Protein AF-A0A3D1AS39-F1 (afdb_monomer)

Solvent-accessible surface area (backbone atoms only — not comparable to full-atom values): 22081 Å² total; per-residue (Å²): 97,78,71,101,67,76,71,91,49,90,75,43,75,31,48,45,77,92,81,44,84,53,77,93,52,51,25,67,66,22,44,35,58,56,67,71,54,80,76,74,75,40,75,45,88,86,71,76,61,60,51,40,64,79,71,89,76,66,67,49,67,59,74,47,80,47,79,49,75,50,79,43,71,82,48,101,41,33,39,36,36,42,36,42,39,40,36,35,42,39,30,31,26,40,70,29,66,67,37,47,54,17,22,78,77,59,57,37,34,24,31,24,40,38,45,30,41,35,41,38,38,40,41,37,41,46,83,45,103,43,33,38,36,42,39,36,40,36,41,40,39,36,42,37,35,45,48,68,73,35,67,68,44,43,53,71,49,26,56,74,49,44,38,99,88,65,51,76,50,89,72,92,72,94,60,74,36,39,82,78,38,45,44,47,25,46,36,52,47,64,59,91,97,57,75,57,90,33,65,52,51,80,73,61,81,71,70,45,41,37,59,34,49,29,55,73,34,42,33,34,46,34,43,37,42,38,38,39,36,38,40,37,56,56,91,55,33,40,36,38,38,37,41,38,40,38,40,41,40,35,39,34,44,37,84,44,96,31,25,34,47,18,28,43,21,14,22,45,28,65,76,42,69,54,41,50,46,33,25,68,56,14,30,31,48,55,40,63,68,44,74,42,60,29,66,58,83,54,55,34,39,42,33,39,44,35,43,34,39,38,44,33,38,42,33,47,82,48,103,87,43,71,48,79,52,68,53,77,51,77,46,78,46,72,79,43,37,66,86,32,61,54,80,53,92,53,76,86,69,44,35,79,91,44,45,36,52,58,16,40,79,44,53,82,54,96,66,68,80,95,52,78,66,52,80,90,36,45,23,10,26,32,85,87,78,67,49,77,44,65,43,89,45,41,76,32,57,43,88,93,45,60,55,24,48,71,65,52,91

Radius of gyration: 31.21 Å; Cα contacts (8 Å, |Δi|>4): 931; chains: 1; bounding box: 67×64×92 Å

Sequence (409 aa):
PNTGAACTSAGGPGCFPGNKIPASRISPIGLAMLNRFPLPNFTDPTGARAYNSQFQFTNTQPREDKILRVDYNATSRDTLFVRLIQDGYENAGYGAILGALGDGWGQFPHSYHDPSAGAAMTYVHTFRANLINELTTGINRNHQGNSPTDKTLFAASQLPLKDASGNVLKLPNLFGANYLSLLPQINFGLPSGFSAQSSPTGIPSLPNFGFDSRWPFDGTDESQNLTDNITWIKGAHTLKAGIYVEKEARNVSVYSAYNTAGTYYFGSDLGNPVDTGNPFSNALTGNLYGYGEDNKKQINHARYTQVEWFLQDTWKLNRRLTIDAGLRFQFIGTLRSDGATLGSFDTASYNGAASGQLLYPTCTVPVGGKVSCPTADKASINPITGKIYPYAQQGTFEPGVLPGGRPAV

Secondary structure (DSSP, 8-state):
--S----SSTT-TT--GGG---GGG--HHHHHHHTTSPPP----TTSS---S------EE--EEEEEEEEEEE-SSSEEEEEEEEEEEEEEEETT-TTSBTTGGGTS--EEEEEEEEEEEEEEEEEEETTEEEEEEEEEEEEEEEEEES-HHHHHTTBSPEE-TT-PEEPPP-SSS--TT-BPPEEESSPPTT---SS--PPPSS--EESB-TTPSPEEEEEEEEEEEEEEEEETTEEEEEEEEEEEEEEEEE---SS-TT-EEE----TTSTT--SSHHHHHHHT--SEEE--SS--EEEEEEEEEEEEEEEEEEEETTEEEEEEEEEEEEPPPEEGGG-S----TTT--GGGPPPBPEEEESS---TTPPPPGGGEEEE-TTT--EEEGGGTTSBPTT---SS----

Structure (mmCIF, N/CA/C/O backbone):
data_AF-A0A3D1AS39-F1
#
_entry.id   AF-A0A3D1AS39-F1
#
loop_
_atom_site.group_PDB
_atom_site.id
_atom_site.type_symbol
_atom_site.label_atom_id
_atom_site.label_alt_id
_atom_site.label_comp_id
_atom_site.label_asym_id
_atom_site.label_entity_id
_atom_site.label_seq_id
_atom_site.pdbx_PDB_ins_code
_atom_site.Cartn_x
_atom_site.Cartn_y
_atom_site.Cartn_z
_atom_site.occupancy
_atom_site.B_iso_or_equiv
_atom_site.auth_seq_id
_atom_site.auth_comp_id
_atom_site.auth_asym_id
_atom_site.auth_atom_id
_atom_site.pdbx_PDB_model_num
ATOM 1 N N . PRO A 1 1 ? 29.630 -5.917 -14.661 1.00 42.31 1 PRO A N 1
ATOM 2 C CA . PRO A 1 1 ? 31.073 -6.245 -14.802 1.00 42.31 1 PRO A CA 1
ATOM 3 C C . PRO A 1 1 ? 31.771 -6.365 -13.434 1.00 42.31 1 PRO A C 1
ATOM 5 O O . PRO A 1 1 ? 31.676 -5.418 -12.674 1.00 42.31 1 PRO A O 1
ATOM 8 N N . ASN A 1 2 ? 32.441 -7.487 -13.132 1.00 28.84 2 ASN A N 1
ATOM 9 C CA . ASN A 1 2 ? 33.765 -7.541 -12.472 1.00 28.84 2 ASN A CA 1
ATOM 10 C C . ASN A 1 2 ? 34.367 -8.950 -12.612 1.00 28.84 2 ASN A C 1
ATOM 12 O O . ASN A 1 2 ? 34.356 -9.724 -11.668 1.00 28.84 2 ASN A O 1
ATOM 16 N N . THR A 1 3 ? 34.919 -9.247 -13.789 1.00 31.95 3 THR A N 1
ATOM 17 C CA . THR A 1 3 ? 36.193 -9.972 -13.972 1.00 31.95 3 THR A CA 1
ATOM 18 C C . THR A 1 3 ? 36.608 -9.774 -15.431 1.00 31.95 3 THR A C 1
ATOM 20 O O . THR A 1 3 ? 35.823 -10.042 -16.337 1.00 31.95 3 THR A O 1
ATOM 23 N N . GLY A 1 4 ? 37.806 -9.237 -15.667 1.00 36.22 4 GLY A N 1
ATOM 24 C CA . GLY A 1 4 ? 38.298 -8.802 -16.978 1.00 36.22 4 GLY A CA 1
ATOM 25 C C . GLY A 1 4 ? 38.721 -9.925 -17.929 1.00 36.22 4 GLY A C 1
ATOM 26 O O . GLY A 1 4 ? 39.883 -9.977 -18.314 1.00 36.22 4 GLY A O 1
ATOM 27 N N . ALA A 1 5 ? 37.790 -10.773 -18.362 1.00 39.66 5 ALA A N 1
ATOM 28 C CA . ALA A 1 5 ? 37.982 -11.627 -19.533 1.00 39.66 5 ALA A CA 1
ATOM 29 C C . ALA A 1 5 ? 37.029 -11.189 -20.652 1.00 39.66 5 ALA A C 1
ATOM 31 O O . ALA A 1 5 ? 35.834 -10.993 -20.427 1.00 39.66 5 ALA A O 1
ATOM 32 N N . ALA A 1 6 ? 37.588 -10.986 -21.847 1.00 41.53 6 ALA A N 1
ATOM 33 C CA . ALA A 1 6 ? 36.850 -10.629 -23.048 1.00 41.53 6 ALA A CA 1
ATOM 34 C C . ALA A 1 6 ? 35.778 -11.678 -23.350 1.00 41.53 6 ALA A C 1
ATOM 36 O O . ALA A 1 6 ? 35.989 -12.870 -23.127 1.00 41.53 6 ALA A O 1
ATOM 37 N N . CYS A 1 7 ? 34.656 -11.228 -23.907 1.00 50.66 7 CYS A N 1
ATOM 38 C CA . CYS A 1 7 ? 33.693 -12.128 -24.511 1.00 50.66 7 CYS A CA 1
ATOM 39 C C . CYS A 1 7 ? 34.410 -13.108 -25.448 1.00 50.66 7 CYS A C 1
ATOM 41 O O . CYS A 1 7 ? 35.016 -12.694 -26.436 1.00 50.66 7 CYS A O 1
ATOM 43 N N . THR A 1 8 ? 34.388 -14.396 -25.112 1.00 46.12 8 THR A N 1
ATOM 44 C CA . THR A 1 8 ? 35.213 -15.415 -25.778 1.00 46.12 8 THR A CA 1
ATOM 45 C C . THR A 1 8 ? 34.698 -15.792 -27.166 1.00 46.12 8 THR A C 1
ATOM 47 O O . THR A 1 8 ? 35.404 -16.449 -27.924 1.00 46.12 8 THR A O 1
ATOM 50 N N . SER A 1 9 ? 33.516 -15.309 -27.546 1.00 48.69 9 SER A N 1
ATOM 51 C CA . SER A 1 9 ? 33.035 -15.298 -28.923 1.00 48.69 9 SER A CA 1
ATOM 52 C C . SER A 1 9 ? 32.656 -13.871 -29.306 1.00 48.69 9 SER A C 1
ATOM 54 O O . SER A 1 9 ? 31.595 -13.372 -28.918 1.00 48.69 9 SER A O 1
ATOM 56 N N . ALA A 1 10 ? 33.498 -13.202 -30.091 1.00 40.06 10 ALA A N 1
ATOM 57 C CA . ALA A 1 10 ? 33.043 -12.047 -30.854 1.00 40.06 10 ALA A CA 1
ATOM 58 C C . ALA A 1 10 ? 31.834 -12.501 -31.699 1.00 40.06 10 ALA A C 1
ATOM 60 O O . ALA A 1 10 ? 31.994 -13.322 -32.597 1.00 40.06 10 ALA A O 1
ATOM 61 N N . GLY A 1 11 ? 30.624 -12.045 -31.354 1.00 42.38 11 GLY A N 1
ATOM 62 C CA . GLY A 1 11 ? 29.381 -12.458 -32.023 1.00 42.38 11 GLY A CA 1
ATOM 63 C C . GLY A 1 11 ? 28.322 -13.137 -31.145 1.00 42.38 11 GLY A C 1
ATOM 64 O O . GLY A 1 11 ? 27.250 -13.448 -31.654 1.00 42.38 11 GLY A O 1
ATOM 65 N N . GLY A 1 12 ? 28.568 -13.332 -29.843 1.00 47.44 12 GLY A N 1
ATOM 66 C CA . GLY A 1 12 ? 27.506 -13.703 -28.896 1.00 47.44 12 GLY A CA 1
ATOM 67 C C . GLY A 1 12 ? 26.481 -12.560 -28.724 1.00 47.44 12 GLY A C 1
ATOM 68 O O . GLY A 1 12 ? 26.884 -11.394 -28.760 1.00 47.44 12 GLY A O 1
ATOM 69 N N . PRO A 1 13 ? 25.175 -12.828 -28.535 1.00 52.78 13 PRO A N 1
ATOM 70 C CA . PRO A 1 13 ? 24.140 -11.792 -28.632 1.00 52.78 13 PRO A CA 1
ATOM 71 C C . PRO A 1 13 ? 24.251 -10.619 -27.628 1.00 52.78 13 PRO A C 1
ATOM 73 O O . PRO A 1 13 ? 23.747 -9.531 -27.935 1.00 52.78 13 PRO A O 1
ATOM 76 N N . GLY A 1 14 ? 24.939 -10.812 -26.491 1.00 58.75 14 GLY A N 1
ATOM 77 C CA . GLY A 1 14 ? 25.198 -9.804 -25.448 1.00 58.75 14 GLY A CA 1
ATOM 78 C C . GLY A 1 14 ? 26.598 -9.162 -25.445 1.00 58.75 14 GLY A C 1
ATOM 79 O O . GLY A 1 14 ? 26.890 -8.322 -24.593 1.00 58.75 14 GLY A O 1
ATOM 80 N N . CYS A 1 15 ? 27.473 -9.518 -26.391 1.00 66.81 15 CYS A N 1
ATOM 81 C CA . CYS A 1 15 ? 28.857 -9.046 -26.431 1.00 66.81 15 CYS A CA 1
ATOM 82 C C . CYS A 1 15 ? 29.139 -8.120 -27.610 1.00 66.81 15 CYS A C 1
ATOM 84 O O . CYS A 1 15 ? 28.909 -8.484 -28.764 1.00 66.81 15 CYS A O 1
ATOM 86 N N . PHE A 1 16 ? 29.737 -6.959 -27.339 1.00 73.19 16 PHE A N 1
ATOM 87 C CA . PHE A 1 16 ? 29.991 -5.953 -28.370 1.00 73.19 16 PHE A CA 1
ATOM 88 C C . PHE A 1 16 ? 31.484 -5.655 -28.568 1.00 73.19 16 PHE A C 1
ATOM 90 O O . PHE A 1 16 ? 32.225 -5.580 -27.582 1.00 73.19 16 PHE A O 1
ATOM 97 N N . PRO A 1 17 ? 31.939 -5.428 -29.819 1.00 74.19 17 PRO A N 1
ATOM 98 C CA . PRO A 1 17 ? 33.303 -4.988 -30.097 1.00 74.19 17 PRO A CA 1
ATOM 99 C C . PRO A 1 17 ? 33.688 -3.755 -29.270 1.00 74.19 17 PRO A C 1
ATOM 101 O O . PRO A 1 17 ? 32.941 -2.779 -29.189 1.00 74.19 17 PRO A O 1
ATOM 104 N N . GLY A 1 18 ? 34.854 -3.809 -28.622 1.00 77.25 18 GLY A N 1
ATOM 105 C CA . GLY A 1 18 ? 35.348 -2.721 -27.773 1.00 77.25 18 GLY A CA 1
ATOM 106 C C . GLY A 1 18 ? 34.477 -2.409 -26.549 1.00 77.25 18 GLY A C 1
ATOM 107 O O . GLY A 1 18 ? 34.593 -1.310 -26.014 1.00 77.25 18 GLY A O 1
ATOM 108 N N . ASN A 1 19 ? 33.602 -3.333 -26.123 1.00 74.25 19 ASN A N 1
ATOM 109 C CA . ASN A 1 19 ? 32.628 -3.143 -25.039 1.00 74.25 19 ASN A CA 1
ATOM 110 C C . ASN A 1 19 ? 31.715 -1.919 -25.245 1.00 74.25 19 ASN A C 1
ATOM 112 O O . ASN A 1 19 ? 31.324 -1.255 -24.286 1.00 74.25 19 ASN A O 1
ATOM 116 N N . LYS A 1 20 ? 31.380 -1.607 -26.503 1.00 81.81 20 LYS A N 1
ATOM 117 C CA . LYS A 1 20 ? 30.496 -0.495 -26.872 1.00 81.81 20 LYS A CA 1
ATOM 118 C C . LYS A 1 20 ? 29.292 -1.013 -27.638 1.00 81.81 20 LYS A C 1
ATOM 120 O O . LYS A 1 20 ? 29.454 -1.602 -28.700 1.00 81.81 20 LYS A O 1
ATOM 125 N N . ILE A 1 21 ? 28.093 -0.750 -27.123 1.00 84.31 21 ILE A N 1
ATOM 126 C CA . ILE A 1 21 ? 26.836 -1.072 -27.809 1.00 84.31 21 ILE A CA 1
ATOM 127 C C . ILE A 1 21 ? 26.761 -0.231 -29.100 1.00 84.31 21 ILE A C 1
ATOM 129 O O . ILE A 1 21 ? 26.774 0.999 -29.011 1.00 84.31 21 ILE A O 1
ATOM 133 N N . PRO A 1 22 ? 26.702 -0.844 -30.299 1.00 87.06 22 PRO A N 1
ATOM 134 C CA . PRO A 1 22 ? 26.525 -0.106 -31.546 1.00 87.06 22 PRO A CA 1
ATOM 135 C C . PRO A 1 22 ? 25.174 0.613 -31.572 1.00 87.06 22 PRO A C 1
ATOM 137 O O . PRO A 1 22 ? 24.185 0.078 -31.076 1.00 87.06 22 PRO A O 1
ATOM 140 N N . ALA A 1 23 ? 25.097 1.776 -32.224 1.00 88.75 23 ALA A N 1
ATOM 141 C CA . ALA A 1 23 ? 23.857 2.556 -32.308 1.00 88.75 23 ALA A CA 1
ATOM 142 C C . ALA A 1 23 ? 22.673 1.754 -32.887 1.00 88.75 23 ALA A C 1
ATOM 144 O O . ALA A 1 23 ? 21.547 1.892 -32.424 1.00 88.75 23 ALA A O 1
ATOM 145 N N . SER A 1 24 ? 22.934 0.847 -33.835 1.00 86.88 24 SER A N 1
ATOM 146 C CA . SER A 1 24 ? 21.925 -0.041 -34.434 1.00 86.88 24 SER A CA 1
ATOM 147 C C . SER A 1 24 ? 21.361 -1.103 -33.484 1.00 86.88 24 SER A C 1
ATOM 149 O O . SER A 1 24 ? 20.389 -1.773 -33.822 1.00 86.88 24 SER A O 1
ATOM 151 N N . ARG A 1 25 ? 21.974 -1.292 -32.312 1.00 86.44 25 ARG A N 1
ATOM 152 C CA . ARG A 1 25 ? 21.540 -2.234 -31.271 1.00 86.44 25 ARG A CA 1
ATOM 153 C C . ARG A 1 25 ? 20.850 -1.535 -30.101 1.00 86.44 25 ARG A C 1
ATOM 155 O O . ARG A 1 25 ? 20.462 -2.214 -29.156 1.00 86.44 25 ARG A O 1
ATOM 162 N N . ILE A 1 26 ? 20.701 -0.210 -30.157 1.00 90.62 26 ILE A N 1
ATOM 163 C CA . ILE A 1 26 ? 19.974 0.554 -29.146 1.00 90.62 26 ILE A CA 1
ATOM 164 C C . ILE A 1 26 ? 18.476 0.392 -29.397 1.00 90.62 26 ILE A C 1
ATOM 166 O O . ILE A 1 26 ? 17.960 0.771 -30.447 1.00 90.62 26 ILE A O 1
ATOM 170 N N . SER A 1 27 ? 17.777 -0.162 -28.411 1.00 93.94 27 SER A N 1
ATOM 171 C CA . SER A 1 27 ? 16.321 -0.227 -28.399 1.00 93.94 27 SER A CA 1
ATOM 172 C C . SER A 1 27 ? 15.748 1.176 -28.173 1.00 93.94 27 SER A C 1
ATOM 174 O O . SER A 1 27 ? 16.072 1.796 -27.156 1.00 93.94 27 SER A O 1
ATOM 176 N N . PRO A 1 28 ? 14.857 1.680 -29.049 1.00 94.81 28 PRO A N 1
ATOM 177 C CA . PRO A 1 28 ? 14.191 2.963 -28.828 1.00 94.81 28 PRO A CA 1
ATOM 178 C C . PRO A 1 28 ? 13.395 2.997 -27.516 1.00 94.81 28 PRO A C 1
ATOM 180 O O . PRO A 1 28 ? 13.430 3.994 -26.798 1.00 94.81 28 PRO A O 1
ATOM 183 N N . ILE A 1 29 ? 12.729 1.887 -27.167 1.00 95.62 29 ILE A N 1
ATOM 184 C CA . ILE A 1 29 ? 11.982 1.738 -25.906 1.00 95.62 29 ILE A CA 1
ATOM 185 C C . ILE A 1 29 ? 12.939 1.754 -24.716 1.00 95.62 29 ILE A C 1
ATOM 187 O O . ILE A 1 29 ? 12.716 2.488 -23.757 1.00 95.62 29 ILE A O 1
ATOM 191 N N . GLY A 1 30 ? 14.021 0.980 -24.805 1.00 95.50 30 GLY A N 1
ATOM 192 C CA . GLY A 1 30 ? 15.047 0.905 -23.772 1.00 95.50 30 GLY A CA 1
ATOM 193 C C . GLY A 1 30 ? 15.685 2.256 -23.461 1.00 95.50 30 GLY A C 1
ATOM 194 O O . GLY A 1 30 ? 15.791 2.657 -22.303 1.00 95.50 30 GLY A O 1
ATOM 195 N N . LEU A 1 31 ? 16.044 3.000 -24.509 1.00 96.25 31 LEU A N 1
ATOM 196 C CA . LEU A 1 31 ? 16.581 4.351 -24.387 1.00 96.25 31 LEU A CA 1
ATOM 197 C C . LEU A 1 31 ? 15.559 5.322 -23.776 1.00 96.25 31 LEU A C 1
ATOM 199 O O . LEU A 1 31 ? 15.907 6.090 -22.883 1.00 96.25 31 LEU A O 1
ATOM 203 N N . ALA A 1 32 ? 14.298 5.280 -24.213 1.00 97.38 32 ALA A N 1
ATOM 204 C CA . ALA A 1 32 ? 13.244 6.127 -23.656 1.00 97.38 32 ALA A CA 1
ATOM 205 C C . ALA A 1 32 ? 12.963 5.829 -22.171 1.00 97.38 32 ALA A C 1
ATOM 207 O O . ALA A 1 32 ? 12.730 6.756 -21.395 1.00 97.38 32 ALA A O 1
ATOM 208 N N . MET A 1 33 ? 13.037 4.559 -21.759 1.00 97.19 33 MET A N 1
ATOM 209 C CA . MET A 1 33 ? 12.956 4.149 -20.354 1.00 97.19 33 MET A CA 1
ATOM 210 C C . MET A 1 33 ? 14.145 4.675 -19.540 1.00 97.19 33 MET A C 1
ATOM 212 O O . MET A 1 33 ? 13.950 5.241 -18.468 1.00 97.19 33 MET A O 1
ATOM 216 N N . LEU A 1 34 ? 15.374 4.555 -20.052 1.00 95.62 34 LEU A N 1
ATOM 217 C CA . LEU A 1 34 ? 16.570 5.077 -19.377 1.00 95.62 34 LEU A CA 1
ATOM 218 C C . LEU A 1 34 ? 16.548 6.605 -19.233 1.00 95.62 34 LEU A C 1
ATOM 220 O O . LEU A 1 34 ? 16.963 7.124 -18.201 1.00 95.62 34 LEU A O 1
ATOM 224 N N . ASN A 1 35 ? 15.976 7.319 -20.204 1.00 95.31 35 ASN A N 1
ATOM 225 C CA . ASN A 1 35 ? 15.773 8.770 -20.136 1.00 95.31 35 ASN A CA 1
ATOM 226 C C . ASN A 1 35 ? 14.757 9.203 -19.063 1.00 95.31 35 ASN A C 1
ATOM 228 O O . ASN A 1 35 ? 14.527 10.402 -18.895 1.00 95.31 35 ASN A O 1
ATOM 232 N N . ARG A 1 36 ? 14.132 8.264 -18.334 1.00 95.25 36 ARG A N 1
ATOM 233 C CA . ARG A 1 36 ? 13.316 8.603 -17.165 1.00 95.25 36 ARG A CA 1
ATOM 234 C C . ARG A 1 36 ? 14.112 8.904 -15.909 1.00 95.25 36 ARG A C 1
ATOM 236 O O . ARG A 1 36 ? 13.561 9.559 -15.027 1.00 95.25 36 ARG A O 1
ATOM 243 N N . PHE A 1 37 ? 15.364 8.473 -15.850 1.00 94.50 37 PHE A N 1
ATOM 244 C CA . PHE A 1 37 ? 16.250 8.723 -14.723 1.00 94.50 37 PHE A CA 1
ATOM 245 C C . PHE A 1 37 ? 17.025 10.030 -14.927 1.00 94.50 37 PHE A C 1
ATOM 247 O O . PHE A 1 37 ? 17.313 10.407 -16.067 1.00 94.50 37 PHE A O 1
ATOM 254 N N . PRO A 1 38 ? 17.369 10.742 -13.844 1.00 92.62 38 PRO A N 1
ATOM 255 C CA . PRO A 1 38 ? 18.135 11.970 -13.951 1.00 92.62 38 PRO A CA 1
ATOM 256 C C . PRO A 1 38 ? 19.571 11.694 -14.389 1.00 92.62 38 PRO A C 1
ATOM 258 O O . PRO A 1 38 ? 20.124 10.609 -14.190 1.00 92.62 38 PRO A O 1
ATOM 261 N N . LEU A 1 39 ? 20.196 12.724 -14.953 1.00 92.38 39 LEU A N 1
ATOM 262 C CA . LEU A 1 39 ? 21.627 12.697 -15.214 1.00 92.38 39 LEU A CA 1
ATOM 263 C C . LEU A 1 39 ? 22.416 12.726 -13.892 1.00 92.38 39 LEU A C 1
ATOM 265 O O . LEU A 1 39 ? 21.937 13.293 -12.905 1.00 92.38 39 LEU A O 1
ATOM 269 N N . PRO A 1 40 ? 23.636 12.160 -13.871 1.00 91.44 40 PRO A N 1
ATOM 270 C CA . PRO A 1 40 ? 24.515 12.238 -12.712 1.00 91.44 40 PRO A CA 1
ATOM 271 C C . PRO A 1 40 ? 24.736 13.688 -12.268 1.00 91.44 40 PRO A C 1
ATOM 273 O O . PRO A 1 40 ? 25.059 14.543 -13.093 1.00 91.44 40 PRO A O 1
ATOM 276 N N . ASN A 1 41 ? 24.606 13.956 -10.970 1.00 93.31 41 ASN A N 1
ATOM 277 C CA . ASN A 1 41 ? 24.858 15.277 -10.380 1.00 93.31 41 ASN A CA 1
ATOM 278 C C . ASN A 1 41 ? 25.883 15.238 -9.235 1.00 93.31 41 ASN A C 1
ATOM 280 O O . ASN A 1 41 ? 26.182 16.275 -8.647 1.00 93.31 41 ASN A O 1
ATOM 284 N N . PHE A 1 42 ? 26.421 14.059 -8.910 1.00 92.44 42 PHE A N 1
ATOM 285 C CA . PHE A 1 42 ? 27.331 13.878 -7.789 1.00 92.44 42 PHE A CA 1
ATOM 286 C C . PHE A 1 42 ? 28.383 12.809 -8.092 1.00 92.44 42 PHE A C 1
ATOM 288 O O . PHE A 1 42 ? 28.133 11.856 -8.827 1.00 92.44 42 PHE A O 1
ATOM 295 N N . THR A 1 43 ? 29.577 12.957 -7.524 1.00 91.94 43 THR A N 1
ATOM 296 C CA . THR A 1 43 ? 30.641 11.948 -7.611 1.00 91.94 43 THR A CA 1
ATOM 297 C C . THR A 1 43 ? 30.913 11.404 -6.221 1.00 91.94 43 THR A C 1
ATOM 299 O O . THR A 1 43 ? 31.225 12.172 -5.318 1.00 91.94 43 THR A O 1
ATOM 302 N N . ASP A 1 44 ? 30.809 10.085 -6.061 1.00 89.69 44 ASP A N 1
ATOM 303 C CA . ASP A 1 44 ? 31.076 9.396 -4.799 1.00 89.69 44 ASP A CA 1
ATOM 304 C C . ASP A 1 44 ? 32.489 9.727 -4.257 1.00 89.69 44 ASP A C 1
ATOM 306 O O . ASP A 1 44 ? 33.488 9.334 -4.876 1.00 89.69 44 ASP A O 1
ATOM 310 N N . PRO A 1 45 ? 32.602 10.419 -3.103 1.00 90.44 45 PRO A N 1
ATOM 311 C CA . PRO A 1 45 ? 33.873 10.878 -2.551 1.00 90.44 45 PRO A CA 1
ATOM 312 C C . PRO A 1 45 ? 34.750 9.732 -2.037 1.00 90.44 45 PRO A C 1
ATOM 314 O O . PRO A 1 45 ? 35.945 9.931 -1.835 1.00 90.44 45 PRO A O 1
ATOM 317 N N . THR A 1 46 ? 34.196 8.530 -1.840 1.00 88.88 46 THR A N 1
ATOM 318 C CA . THR A 1 46 ? 34.966 7.348 -1.418 1.00 88.88 46 THR A CA 1
ATOM 319 C C . THR A 1 46 ? 35.772 6.730 -2.562 1.00 88.88 46 THR A C 1
ATOM 321 O O . THR A 1 46 ? 36.627 5.877 -2.331 1.00 88.88 46 THR A O 1
ATOM 324 N N . GLY A 1 47 ? 35.486 7.119 -3.811 1.00 86.44 47 GLY A N 1
ATOM 325 C CA . GLY A 1 47 ? 36.057 6.504 -5.008 1.00 86.44 47 GLY A CA 1
ATOM 326 C C . GLY A 1 47 ? 35.466 5.132 -5.354 1.00 86.44 47 GLY A C 1
ATOM 327 O O . GLY A 1 47 ? 35.790 4.600 -6.416 1.00 86.44 47 GLY A O 1
ATOM 328 N N . ALA A 1 48 ? 34.569 4.582 -4.525 1.00 84.44 48 ALA A N 1
ATOM 329 C CA . ALA A 1 48 ? 33.910 3.298 -4.769 1.00 84.44 48 ALA A CA 1
ATOM 330 C C . ALA A 1 48 ? 32.919 3.345 -5.944 1.00 84.44 48 ALA A C 1
ATOM 332 O O . ALA A 1 48 ? 32.601 2.303 -6.517 1.00 84.44 48 ALA A O 1
ATOM 333 N N . ARG A 1 49 ? 32.463 4.549 -6.330 1.00 82.75 49 ARG A N 1
ATOM 334 C CA . ARG A 1 49 ? 31.479 4.789 -7.403 1.00 82.75 49 ARG A CA 1
ATOM 335 C C . ARG A 1 49 ? 30.180 4.015 -7.165 1.00 82.75 49 ARG A C 1
ATOM 337 O O . ARG A 1 49 ? 29.569 3.518 -8.109 1.00 82.75 49 ARG A O 1
ATOM 344 N N . ALA A 1 50 ? 29.763 3.915 -5.904 1.00 84.31 50 ALA A N 1
ATOM 345 C CA . ALA A 1 50 ? 28.551 3.195 -5.520 1.00 84.31 50 ALA A CA 1
ATOM 346 C C . ALA A 1 50 ? 27.265 3.958 -5.888 1.00 84.31 50 ALA A C 1
ATOM 348 O O . ALA A 1 50 ? 26.190 3.369 -5.937 1.00 84.31 50 ALA A O 1
ATOM 349 N N . TYR A 1 51 ? 27.373 5.263 -6.140 1.00 87.12 51 TYR A N 1
ATOM 350 C CA . TYR A 1 51 ? 26.294 6.144 -6.577 1.00 87.12 51 TYR A CA 1
ATOM 351 C C . TYR A 1 51 ? 26.875 7.314 -7.382 1.00 87.12 51 TYR A C 1
ATOM 353 O O . TYR A 1 51 ? 28.063 7.630 -7.292 1.00 87.12 51 TYR A O 1
ATOM 361 N N . ASN A 1 52 ? 26.036 7.945 -8.199 1.00 88.94 52 ASN A N 1
ATOM 362 C CA . ASN A 1 52 ? 26.408 9.065 -9.072 1.00 88.94 52 ASN A CA 1
ATOM 363 C C . ASN A 1 52 ? 25.404 10.230 -9.005 1.00 88.94 52 ASN A C 1
ATOM 365 O O . ASN A 1 52 ? 25.453 11.164 -9.810 1.00 88.94 52 ASN A O 1
ATOM 369 N N . SER A 1 53 ? 24.476 10.166 -8.052 1.00 90.00 53 SER A N 1
ATOM 370 C CA . SER A 1 53 ? 23.486 11.204 -7.838 1.00 90.00 53 SER A CA 1
ATOM 371 C C . SER A 1 53 ? 23.161 11.372 -6.361 1.00 90.00 53 SER A C 1
ATOM 373 O O . SER A 1 53 ? 23.086 10.383 -5.631 1.00 90.00 53 SER A O 1
ATOM 375 N N . GLN A 1 54 ? 22.928 12.610 -5.943 1.00 90.56 54 GLN A N 1
ATOM 376 C CA . GLN A 1 54 ? 22.479 12.963 -4.604 1.00 90.56 54 GLN A CA 1
ATOM 377 C C . GLN A 1 54 ? 21.367 14.007 -4.698 1.00 90.56 54 GLN A C 1
ATOM 379 O O . GLN A 1 54 ? 21.474 14.985 -5.440 1.00 90.56 54 GLN A O 1
ATOM 384 N N . PHE A 1 55 ? 20.309 13.801 -3.921 1.00 91.12 55 PHE A N 1
ATOM 385 C CA . PHE A 1 55 ? 19.165 14.698 -3.855 1.00 91.12 55 PHE A CA 1
ATOM 386 C C . PHE A 1 55 ? 18.852 15.021 -2.401 1.00 91.12 55 PHE A C 1
ATOM 388 O O . PHE A 1 55 ? 19.026 14.185 -1.514 1.00 91.12 55 PHE A O 1
ATOM 395 N N . GLN A 1 56 ? 18.387 16.243 -2.168 1.00 91.12 56 GLN A N 1
ATOM 396 C CA . GLN A 1 56 ? 17.856 16.667 -0.885 1.00 91.12 56 GLN A CA 1
ATOM 397 C C . GLN A 1 56 ? 16.460 17.216 -1.131 1.00 91.12 56 GLN A C 1
ATOM 399 O O . GLN A 1 56 ? 16.290 18.223 -1.815 1.00 91.12 56 GLN A O 1
ATOM 404 N N . PHE A 1 57 ? 15.470 16.534 -0.569 1.00 91.88 57 PHE A N 1
ATOM 405 C CA . PHE A 1 57 ? 14.077 16.931 -0.661 1.00 91.88 57 PHE A CA 1
ATOM 406 C C . PHE A 1 57 ? 13.532 17.274 0.718 1.00 91.88 57 PHE A C 1
ATOM 408 O O . PHE A 1 57 ? 14.027 16.802 1.742 1.00 91.88 57 PHE A O 1
ATOM 415 N N . THR A 1 58 ? 12.501 18.109 0.733 1.00 86.94 58 THR A N 1
ATOM 416 C CA . THR A 1 58 ? 11.751 18.435 1.942 1.00 86.94 58 THR A CA 1
ATOM 417 C C . THR A 1 58 ? 10.442 17.664 1.932 1.00 86.94 58 THR A C 1
ATOM 419 O O . THR A 1 58 ? 9.792 17.544 0.893 1.00 86.94 58 THR A O 1
ATOM 422 N N . ASN A 1 59 ? 10.063 17.162 3.102 1.00 90.00 59 ASN A N 1
ATOM 423 C CA . ASN A 1 59 ? 8.771 16.547 3.352 1.00 90.00 59 ASN A CA 1
ATOM 424 C C . ASN A 1 59 ? 8.082 17.316 4.491 1.00 90.00 59 ASN A C 1
ATOM 426 O O . ASN A 1 59 ? 8.745 17.778 5.423 1.00 90.00 59 ASN A O 1
ATOM 430 N N . THR A 1 60 ? 6.769 17.487 4.396 1.00 94.38 60 THR A N 1
ATOM 431 C CA . THR A 1 60 ? 5.925 18.148 5.392 1.00 94.38 60 THR A CA 1
ATOM 432 C C . THR A 1 60 ? 4.968 17.143 6.007 1.00 94.38 60 THR A C 1
ATOM 434 O O . THR A 1 60 ? 4.300 16.410 5.280 1.00 94.38 60 THR A O 1
ATOM 437 N N . GLN A 1 61 ? 4.869 17.141 7.338 1.00 95.25 61 GLN A N 1
ATOM 438 C CA . GLN A 1 61 ? 4.027 16.191 8.068 1.00 95.25 61 GLN A CA 1
ATOM 439 C C . GLN A 1 61 ? 3.129 16.880 9.102 1.00 95.25 61 GLN A C 1
ATOM 441 O O . GLN A 1 61 ? 3.354 16.723 10.308 1.00 95.25 61 GLN A O 1
ATOM 446 N N . PRO A 1 62 ? 2.167 17.715 8.671 1.00 94.75 62 PRO A N 1
ATOM 447 C CA . PRO A 1 62 ? 1.256 18.354 9.604 1.00 94.75 62 PRO A CA 1
ATOM 448 C C . PRO A 1 62 ? 0.387 17.309 10.317 1.00 94.75 62 PRO A C 1
ATOM 450 O O . PRO A 1 62 ? 0.054 16.251 9.777 1.00 94.75 62 PRO A O 1
ATOM 453 N N . ARG A 1 63 ? 0.033 17.636 11.559 1.00 95.19 63 ARG A N 1
ATOM 454 C CA . ARG A 1 63 ? -0.904 16.886 12.393 1.00 95.19 63 ARG A CA 1
ATOM 455 C C . ARG A 1 63 ? -1.890 17.856 13.008 1.00 95.19 63 ARG A C 1
ATOM 457 O O . ARG A 1 63 ? -1.478 18.900 13.516 1.00 95.19 63 ARG A O 1
ATOM 464 N N . GLU A 1 64 ? -3.163 17.507 12.963 1.00 95.31 64 GLU A N 1
ATOM 465 C CA . GLU A 1 64 ? -4.230 18.287 13.572 1.00 95.31 64 GLU A CA 1
ATOM 466 C C . GLU A 1 64 ? -5.135 17.362 14.380 1.00 95.31 64 GLU A C 1
ATOM 468 O O . GLU A 1 64 ? -5.661 16.405 13.829 1.00 95.31 64 GLU A O 1
ATOM 473 N N . ASP A 1 65 ? -5.344 17.687 15.658 1.00 96.12 65 ASP A N 1
ATOM 474 C CA . ASP A 1 65 ? -6.242 16.958 16.553 1.00 96.12 65 ASP A CA 1
ATOM 475 C C . ASP A 1 65 ? -7.294 17.925 17.113 1.00 96.12 65 ASP A C 1
ATOM 477 O O . ASP A 1 65 ? -6.971 18.922 17.767 1.00 96.12 65 ASP A O 1
ATOM 481 N N . LYS A 1 66 ? -8.574 17.631 16.881 1.00 97.50 66 LYS A N 1
ATOM 482 C CA . LYS A 1 66 ? -9.720 18.391 17.397 1.00 97.50 66 LYS A CA 1
ATOM 483 C C . LYS A 1 66 ? -10.539 17.490 18.296 1.00 97.50 66 LYS A C 1
ATOM 485 O O . LYS A 1 66 ? -11.104 16.500 17.842 1.00 97.50 66 LYS A O 1
ATOM 490 N N . ILE A 1 67 ? -10.631 17.851 19.572 1.00 97.69 67 ILE A N 1
ATOM 491 C CA . ILE A 1 67 ? -11.346 17.059 20.572 1.00 97.69 67 ILE A CA 1
ATOM 492 C C . ILE A 1 67 ? -12.398 17.934 21.241 1.00 97.69 67 ILE A C 1
ATOM 494 O O . ILE A 1 67 ? -12.087 18.995 21.781 1.00 97.69 67 ILE A O 1
ATOM 498 N N . LEU A 1 68 ? -13.638 17.452 21.256 1.00 98.19 68 LEU A N 1
ATOM 499 C CA . LEU A 1 68 ? -14.710 17.978 22.090 1.00 98.19 68 LEU A CA 1
ATOM 500 C C . LEU A 1 68 ? -15.127 16.893 23.073 1.00 98.19 68 LEU A C 1
ATOM 502 O O . LEU A 1 68 ? -15.451 15.777 22.673 1.00 98.19 68 LEU A O 1
ATOM 506 N N . ARG A 1 69 ? -15.164 17.227 24.360 1.00 98.00 69 ARG A N 1
ATOM 507 C CA . ARG A 1 69 ? -15.727 16.366 25.396 1.00 98.00 69 ARG A CA 1
ATOM 508 C C . ARG A 1 69 ? -16.771 17.139 26.184 1.00 98.00 69 ARG A C 1
ATOM 510 O O . ARG A 1 69 ? -16.526 18.276 26.578 1.00 98.00 69 ARG A O 1
ATOM 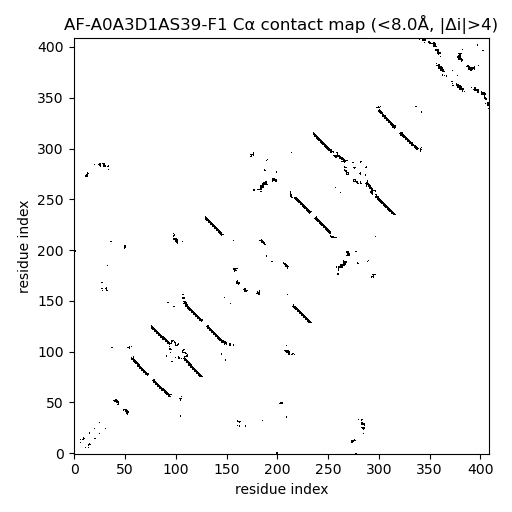517 N N . VAL A 1 70 ? -17.913 16.504 26.409 1.00 98.44 70 VAL A N 1
ATOM 518 C CA . VAL A 1 70 ? -18.985 17.015 27.260 1.00 98.44 70 VAL A CA 1
ATOM 519 C C . VAL A 1 70 ? -19.279 15.970 28.322 1.00 98.44 70 VAL A C 1
ATOM 521 O O . VAL A 1 70 ? -19.646 14.842 27.997 1.00 98.44 70 VAL A O 1
ATOM 524 N N . ASP A 1 71 ? -19.118 16.360 29.580 1.00 98.38 71 ASP A N 1
ATOM 525 C CA . ASP A 1 71 ? -19.467 15.561 30.749 1.00 98.38 71 ASP A CA 1
ATOM 526 C C . ASP A 1 71 ? -20.803 16.065 31.318 1.00 98.38 71 ASP A C 1
ATOM 528 O O . ASP A 1 71 ? -21.020 17.271 31.458 1.00 98.38 71 ASP A O 1
ATOM 532 N N . TYR A 1 72 ? -21.711 15.147 31.641 1.00 97.38 72 TYR A N 1
ATOM 533 C CA . TYR A 1 72 ? -23.052 15.453 32.121 1.00 97.38 72 TYR A CA 1
ATOM 534 C C . TYR A 1 72 ? -23.461 14.522 33.263 1.00 97.38 72 TYR A C 1
ATOM 536 O O . TYR A 1 72 ? -23.563 13.307 33.106 1.00 97.38 72 TYR A O 1
ATOM 544 N N . ASN A 1 73 ? -23.741 15.117 34.421 1.00 97.75 73 ASN A N 1
ATOM 545 C CA . ASN A 1 73 ? -24.331 14.424 35.561 1.00 97.75 73 ASN A CA 1
ATOM 546 C C . ASN A 1 73 ? -25.849 14.616 35.492 1.00 97.75 73 ASN A C 1
ATOM 548 O O . ASN A 1 73 ? -26.365 15.629 35.966 1.00 97.75 73 ASN A O 1
ATOM 552 N N . ALA A 1 74 ? -26.555 13.680 34.857 1.00 96.31 74 ALA A N 1
ATOM 553 C CA . ALA A 1 74 ? -28.004 13.771 34.673 1.00 96.31 74 ALA A CA 1
ATOM 554 C C . ALA A 1 74 ? -28.750 13.661 36.012 1.00 96.31 74 ALA A C 1
ATOM 556 O O . ALA A 1 74 ? -29.740 14.356 36.241 1.00 96.31 74 ALA A O 1
ATOM 557 N N . THR A 1 75 ? -28.255 12.809 36.914 1.00 97.31 75 THR A N 1
ATOM 558 C CA . THR A 1 75 ? -28.749 12.655 38.288 1.00 97.31 75 THR A CA 1
ATOM 559 C C . THR A 1 75 ? -27.585 12.323 39.232 1.00 97.31 75 THR A C 1
ATOM 561 O O . THR A 1 75 ? -26.435 12.224 38.813 1.00 97.31 75 THR A O 1
ATOM 564 N N . SER A 1 76 ? -27.861 12.089 40.520 1.00 96.44 76 SER A N 1
ATOM 565 C CA . SER A 1 76 ? -26.863 11.543 41.455 1.00 96.44 76 SER A CA 1
ATOM 566 C C . SER A 1 76 ? -26.491 10.074 41.195 1.00 96.44 76 SER A C 1
ATOM 568 O O . SER A 1 76 ? -25.583 9.557 41.844 1.00 96.44 76 SER A O 1
ATOM 570 N N . ARG A 1 77 ? -27.199 9.388 40.288 1.00 97.81 77 ARG A N 1
ATOM 571 C CA . ARG A 1 77 ? -26.977 7.982 39.911 1.00 97.81 77 ARG A CA 1
ATOM 572 C C . ARG A 1 77 ? -26.546 7.806 38.460 1.00 97.81 77 ARG A C 1
ATOM 574 O O . ARG A 1 77 ? -26.128 6.707 38.117 1.00 97.81 77 ARG A O 1
ATOM 581 N N . ASP A 1 78 ? -26.657 8.853 37.651 1.00 98.44 78 ASP A N 1
ATOM 582 C CA . ASP A 1 78 ? -26.475 8.821 36.205 1.00 98.44 78 ASP A CA 1
ATOM 583 C C . ASP A 1 78 ? -25.415 9.837 35.797 1.00 98.44 78 ASP A C 1
ATOM 585 O O . ASP A 1 78 ? -25.652 11.049 35.857 1.00 98.44 78 ASP A O 1
ATOM 589 N N . THR A 1 79 ? -24.262 9.343 35.358 1.00 98.12 79 THR A N 1
ATOM 590 C CA . THR A 1 79 ? -23.209 10.178 34.777 1.00 98.12 79 THR A CA 1
ATOM 591 C C . THR A 1 79 ? -22.900 9.710 33.365 1.00 98.12 79 THR A C 1
ATOM 593 O O . THR A 1 79 ? -22.945 8.524 33.044 1.00 98.12 79 THR A O 1
ATOM 596 N N . LEU A 1 80 ? -22.649 10.665 32.485 1.00 97.88 80 LEU A N 1
ATOM 597 C CA . LEU A 1 80 ? -22.435 10.444 31.066 1.00 97.88 80 LEU A CA 1
ATOM 598 C C . LEU A 1 80 ? -21.281 11.328 30.616 1.00 97.88 80 LEU A C 1
ATOM 600 O O . LEU A 1 80 ? -21.211 12.491 31.008 1.00 97.88 80 LEU A O 1
ATOM 604 N N . PHE A 1 81 ? -20.435 10.831 29.725 1.00 98.25 81 PHE A N 1
ATOM 605 C CA . PHE A 1 81 ? -19.667 11.714 28.858 1.00 98.25 81 PHE A CA 1
ATOM 606 C C . PHE A 1 81 ? -19.821 11.309 27.401 1.00 98.25 81 PHE A C 1
ATOM 608 O O . PHE A 1 81 ? -19.972 10.130 27.080 1.00 98.25 81 PHE A O 1
ATOM 615 N N . VAL A 1 82 ? -19.735 12.303 26.522 1.00 98.38 82 VAL A N 1
ATOM 616 C CA . VAL A 1 82 ? -19.579 12.121 25.079 1.00 98.38 82 VAL A CA 1
ATOM 617 C C . VAL A 1 82 ? -18.285 12.804 24.657 1.00 98.38 82 VAL A C 1
ATOM 619 O O . VAL A 1 82 ? -18.018 13.941 25.048 1.00 98.38 82 VAL A O 1
ATOM 622 N N . ARG A 1 83 ? -17.472 12.111 23.861 1.00 98.25 83 ARG A N 1
ATOM 623 C CA . ARG A 1 83 ? -16.259 12.635 23.235 1.00 98.25 83 ARG A CA 1
ATOM 624 C C . ARG A 1 83 ? -16.381 12.514 21.724 1.00 98.25 83 ARG A C 1
ATOM 626 O O . ARG A 1 83 ? -16.566 11.413 21.217 1.00 98.25 83 ARG A O 1
ATOM 633 N N . LEU A 1 84 ? -16.219 13.627 21.026 1.00 98.31 84 LEU A N 1
ATOM 634 C CA . LEU A 1 84 ? -16.043 13.680 19.581 1.00 98.31 84 LEU A CA 1
ATOM 635 C C . LEU A 1 84 ? -14.579 13.993 19.293 1.00 98.31 84 LEU A C 1
ATOM 637 O O . LEU A 1 84 ? -13.985 14.851 19.953 1.00 98.31 84 LEU A O 1
ATOM 641 N N . ILE A 1 85 ? -14.004 13.292 18.327 1.00 97.56 85 ILE A N 1
ATOM 642 C CA . ILE A 1 85 ? -12.654 13.541 17.840 1.00 97.56 85 ILE A CA 1
ATOM 643 C C . ILE A 1 85 ? -12.680 13.656 16.323 1.00 97.56 85 ILE A C 1
ATOM 645 O O . ILE A 1 85 ? -13.390 12.919 15.642 1.00 97.56 85 ILE A O 1
ATOM 649 N N . GLN A 1 86 ? -11.908 14.598 15.809 1.00 97.62 86 GLN A N 1
ATOM 650 C CA . GLN A 1 86 ? -11.516 14.646 14.416 1.00 97.62 86 GLN A CA 1
ATOM 651 C C . GLN A 1 86 ? -10.012 14.870 14.392 1.00 97.62 86 GLN A C 1
ATOM 653 O O . GLN A 1 86 ? -9.534 15.846 14.970 1.00 97.62 86 GLN A O 1
ATOM 658 N N . ASP A 1 87 ? -9.289 13.974 13.743 1.00 96.31 87 ASP A N 1
ATOM 659 C CA . ASP A 1 87 ? -7.849 14.075 13.570 1.00 96.31 87 ASP A CA 1
ATOM 660 C C . ASP A 1 87 ? -7.474 14.013 12.089 1.00 96.31 87 ASP A C 1
ATOM 662 O O . ASP A 1 87 ? -8.276 13.655 11.221 1.00 96.31 87 ASP A O 1
ATOM 666 N N . GLY A 1 88 ? -6.265 14.462 11.788 1.00 95.19 88 GLY A N 1
ATOM 667 C CA . GLY A 1 88 ? -5.715 14.414 10.449 1.00 95.19 88 GLY A CA 1
ATOM 668 C C . GLY A 1 88 ? -4.203 14.346 10.491 1.00 95.19 88 GLY A C 1
ATOM 669 O O . GLY A 1 88 ? -3.540 15.174 11.121 1.00 95.19 88 GLY A O 1
ATOM 670 N N . TYR A 1 89 ? -3.663 13.369 9.775 1.00 95.12 89 TYR A N 1
ATOM 671 C CA . TYR A 1 89 ? -2.247 13.277 9.456 1.00 95.12 89 TYR A CA 1
ATOM 672 C C . TYR A 1 89 ? -2.047 13.469 7.958 1.00 95.12 89 TYR A C 1
ATOM 674 O O . TYR A 1 89 ? -2.766 12.888 7.145 1.00 95.12 89 TYR A O 1
ATOM 682 N N . GLU A 1 90 ? -1.037 14.250 7.595 1.00 95.81 90 GLU A N 1
ATOM 683 C CA . GLU A 1 90 ? -0.556 14.317 6.222 1.00 95.81 90 GLU A CA 1
ATOM 684 C C . GLU A 1 90 ? 0.945 14.028 6.181 1.00 95.81 90 GLU A C 1
ATOM 686 O O . GLU A 1 90 ? 1.679 14.296 7.131 1.00 95.81 90 GLU A O 1
ATOM 691 N N . ASN A 1 91 ? 1.406 13.475 5.068 1.00 96.00 91 ASN A N 1
ATOM 692 C CA . ASN A 1 91 ? 2.807 13.288 4.740 1.00 96.00 91 ASN A CA 1
ATOM 693 C C . ASN A 1 91 ? 2.998 13.650 3.270 1.00 96.00 91 ASN A C 1
ATOM 695 O O . ASN A 1 91 ? 2.575 12.892 2.400 1.00 96.00 91 ASN A O 1
ATOM 699 N N . ALA A 1 92 ? 3.590 14.810 2.995 1.00 95.56 92 ALA A N 1
ATOM 700 C CA . ALA A 1 92 ? 3.640 15.373 1.652 1.00 95.56 92 ALA A CA 1
ATOM 701 C C . ALA A 1 92 ? 5.049 15.795 1.235 1.00 95.56 92 ALA A C 1
ATOM 703 O O . ALA A 1 92 ? 5.824 16.324 2.028 1.00 95.56 92 ALA A O 1
ATOM 704 N N . GLY A 1 93 ? 5.365 15.587 -0.039 1.00 95.25 93 GLY A N 1
ATOM 705 C CA . GLY A 1 93 ? 6.661 15.881 -0.643 1.00 95.25 93 GLY A CA 1
ATOM 706 C C . GLY A 1 93 ? 7.239 14.657 -1.345 1.00 95.25 93 GLY A C 1
ATOM 707 O O . GLY A 1 93 ? 6.556 13.658 -1.556 1.00 95.25 93 GLY A O 1
ATOM 708 N N . TYR A 1 94 ? 8.514 14.733 -1.712 1.00 94.38 94 TYR A N 1
ATOM 709 C CA . TYR A 1 94 ? 9.230 13.553 -2.196 1.00 94.38 94 TYR A CA 1
ATOM 710 C C . TYR A 1 94 ? 9.551 12.628 -1.021 1.00 94.38 94 TYR A C 1
ATOM 712 O O . TYR A 1 94 ? 9.891 13.087 0.075 1.00 94.38 94 TYR A O 1
ATOM 720 N N . GLY A 1 95 ? 9.442 11.323 -1.240 1.00 90.44 95 GLY A N 1
ATOM 721 C CA . GLY A 1 95 ? 9.618 10.321 -0.187 1.00 90.44 95 GLY A CA 1
ATOM 722 C C . GLY A 1 95 ? 8.406 10.187 0.728 1.00 90.44 95 GLY A C 1
ATOM 723 O O . GLY A 1 95 ? 8.524 9.594 1.802 1.00 90.44 95 GLY A O 1
ATOM 724 N N . ALA A 1 96 ? 7.263 10.770 0.351 1.00 93.56 96 ALA A N 1
ATOM 725 C CA . ALA A 1 96 ? 6.033 10.547 1.084 1.00 93.56 96 ALA A CA 1
ATOM 726 C C . ALA A 1 96 ? 5.599 9.078 0.998 1.00 93.56 96 ALA A C 1
ATOM 728 O O . ALA A 1 96 ? 5.957 8.348 0.071 1.00 93.56 96 ALA A O 1
ATOM 729 N N . ILE A 1 97 ? 4.844 8.597 1.982 1.00 92.56 97 ILE A N 1
ATOM 730 C CA . ILE A 1 97 ? 4.503 7.172 2.014 1.00 92.56 97 ILE A CA 1
ATOM 731 C C . ILE A 1 97 ? 3.599 6.792 0.832 1.00 92.56 97 ILE A C 1
ATOM 733 O O . ILE A 1 97 ? 2.769 7.576 0.376 1.00 92.56 97 ILE A O 1
ATOM 737 N N . LEU A 1 98 ? 3.758 5.555 0.354 1.00 93.69 98 LEU A N 1
ATOM 738 C CA . LEU A 1 98 ? 2.886 4.937 -0.647 1.00 93.69 98 LEU A CA 1
ATOM 739 C C . LEU A 1 98 ? 2.843 5.646 -2.009 1.00 93.69 98 LEU A C 1
ATOM 741 O O . LEU A 1 98 ? 1.807 5.574 -2.648 1.00 93.69 98 LEU A O 1
ATOM 745 N N . GLY A 1 99 ? 3.898 6.314 -2.482 1.00 93.31 99 GLY A N 1
ATOM 746 C CA . GLY A 1 99 ? 3.869 7.002 -3.785 1.00 93.31 99 GLY A CA 1
ATOM 747 C C . GLY A 1 99 ? 4.878 6.516 -4.809 1.00 93.31 99 GLY A C 1
ATOM 748 O O . GLY A 1 99 ? 4.873 5.342 -5.179 1.00 93.31 99 GLY A O 1
ATOM 749 N N . ALA A 1 100 ? 5.672 7.433 -5.355 1.00 95.50 100 ALA A N 1
ATOM 750 C CA . ALA A 1 100 ? 6.618 7.127 -6.420 1.00 95.50 100 ALA A CA 1
ATOM 751 C C . ALA A 1 100 ? 7.750 6.209 -5.929 1.00 95.50 100 ALA A C 1
ATOM 753 O O . ALA A 1 100 ? 8.378 6.467 -4.908 1.00 95.50 100 ALA A O 1
ATOM 754 N N . LEU A 1 101 ? 8.115 5.179 -6.701 1.00 95.31 101 LEU A N 1
ATOM 755 C CA . LEU A 1 101 ? 9.317 4.389 -6.376 1.00 95.31 101 LEU A CA 1
ATOM 756 C C . LEU A 1 101 ? 10.611 5.179 -6.621 1.00 95.31 101 LEU A C 1
ATOM 758 O O . LEU A 1 101 ? 11.650 4.868 -6.040 1.00 95.31 101 LEU A O 1
ATOM 762 N N . GLY A 1 102 ? 10.550 6.200 -7.480 1.00 94.38 102 GLY A N 1
ATOM 763 C CA . GLY A 1 102 ? 11.653 7.105 -7.787 1.00 94.38 102 GLY A CA 1
ATOM 764 C C . GLY A 1 102 ? 11.763 8.323 -6.868 1.00 94.38 102 GLY A C 1
ATOM 765 O O . GLY A 1 102 ? 12.347 9.334 -7.256 1.00 94.38 102 GLY A O 1
ATOM 766 N N . ASP A 1 103 ? 11.216 8.255 -5.654 1.00 91.81 103 ASP A N 1
ATOM 767 C CA . ASP A 1 103 ? 11.277 9.338 -4.666 1.00 91.81 103 ASP A CA 1
ATOM 768 C C . ASP A 1 103 ? 12.703 9.802 -4.355 1.00 91.81 103 ASP A C 1
ATOM 770 O O . ASP A 1 103 ? 12.963 10.999 -4.247 1.00 91.81 103 ASP A O 1
ATOM 774 N N . GLY A 1 104 ? 13.652 8.863 -4.281 1.00 89.56 104 GLY A N 1
ATOM 775 C CA . GLY A 1 104 ? 15.055 9.159 -3.978 1.00 89.56 104 GLY A CA 1
ATOM 776 C C . GLY A 1 104 ? 15.756 10.031 -5.022 1.00 89.56 104 GLY A C 1
ATOM 777 O O . GLY A 1 104 ? 16.824 10.569 -4.740 1.00 89.56 104 GLY A O 1
ATOM 778 N N . TRP A 1 105 ? 15.168 10.184 -6.211 1.00 92.12 105 TRP A N 1
ATOM 779 C CA . TRP A 1 105 ? 15.703 11.009 -7.290 1.00 92.12 105 TRP A CA 1
ATOM 780 C C . TRP A 1 105 ? 14.707 12.038 -7.842 1.00 92.12 105 TRP A C 1
ATOM 782 O O . TRP A 1 105 ? 15.040 12.786 -8.759 1.00 92.12 105 TRP A O 1
ATOM 792 N N . GLY A 1 106 ? 13.519 12.138 -7.238 1.00 93.00 106 GLY A N 1
ATOM 793 C CA . GLY A 1 106 ? 12.551 13.192 -7.522 1.00 93.00 106 GLY A CA 1
ATOM 794 C C . GLY A 1 106 ? 11.598 12.901 -8.680 1.00 93.00 106 GLY A C 1
ATOM 795 O O . GLY A 1 106 ? 11.317 13.803 -9.463 1.00 93.00 106 GLY A O 1
ATOM 796 N N . GLN A 1 107 ? 11.099 11.666 -8.812 1.00 95.62 107 GLN A N 1
ATOM 797 C CA . GLN A 1 107 ? 10.161 11.285 -9.881 1.00 95.62 107 GLN A CA 1
ATOM 798 C C . GLN A 1 107 ? 8.918 12.194 -9.946 1.00 95.62 107 GLN A C 1
ATOM 800 O O . GLN A 1 107 ? 8.640 12.781 -10.990 1.00 95.62 107 GLN A O 1
ATOM 805 N N . PHE A 1 108 ? 8.175 12.305 -8.845 1.00 95.62 108 PHE A N 1
ATOM 806 C CA . PHE A 1 108 ? 7.135 13.312 -8.622 1.00 95.62 108 PHE A CA 1
ATOM 807 C C . PHE A 1 108 ? 6.849 13.400 -7.114 1.00 95.62 108 PHE A C 1
ATOM 809 O O . PHE A 1 108 ? 7.015 12.398 -6.422 1.00 95.62 108 PHE A O 1
ATOM 816 N N . PRO A 1 109 ? 6.424 14.560 -6.590 1.00 96.38 109 PRO A N 1
ATOM 817 C CA . PRO A 1 109 ? 5.985 14.683 -5.211 1.00 96.38 109 PRO A CA 1
ATOM 818 C C . PRO A 1 109 ? 4.509 14.283 -5.069 1.00 96.38 109 PRO A C 1
ATOM 820 O O . PRO A 1 109 ? 3.676 14.524 -5.954 1.00 96.38 109 PRO A O 1
ATOM 823 N N . HIS A 1 110 ? 4.164 13.713 -3.922 1.00 96.25 110 HIS A N 1
ATOM 824 C CA . HIS A 1 110 ? 2.804 13.301 -3.575 1.00 96.25 110 HIS A CA 1
ATOM 825 C C . HIS A 1 110 ? 2.522 13.563 -2.102 1.00 96.25 110 HIS A C 1
ATOM 827 O O . HIS A 1 110 ? 3.411 13.916 -1.332 1.00 96.25 110 HIS A O 1
ATOM 833 N N . SER A 1 111 ? 1.256 13.437 -1.735 1.00 96.38 111 SER A N 1
ATOM 834 C CA . SER A 1 111 ? 0.773 13.506 -0.368 1.00 96.38 111 SER A CA 1
ATOM 835 C C . SER A 1 111 ? 0.072 12.204 -0.027 1.00 96.38 111 SER A C 1
ATOM 837 O O . SER A 1 111 ? -0.675 11.669 -0.847 1.00 96.38 111 SER A O 1
ATOM 839 N N . TYR A 1 112 ? 0.336 11.701 1.169 1.00 97.06 112 TYR A N 1
ATOM 840 C CA . TYR A 1 112 ? -0.490 10.725 1.852 1.00 97.06 112 TYR A CA 1
ATOM 841 C C . TYR A 1 112 ? -1.290 11.447 2.930 1.00 97.06 112 TYR A C 1
ATOM 843 O O . TYR A 1 112 ? -0.711 12.170 3.741 1.00 97.06 112 TYR A O 1
ATOM 851 N N . HIS A 1 113 ? -2.597 11.225 2.959 1.00 95.81 113 HIS A N 1
ATOM 852 C CA . HIS A 1 113 ? -3.511 11.832 3.915 1.00 95.81 113 HIS A CA 1
ATOM 853 C C . HIS A 1 113 ? -4.309 10.754 4.649 1.00 95.81 113 HIS A C 1
ATOM 855 O O . HIS A 1 113 ? -4.749 9.778 4.042 1.00 95.81 113 HIS A O 1
ATOM 861 N N . ASP A 1 114 ? -4.519 10.955 5.944 1.00 96.31 114 ASP A N 1
ATOM 862 C CA . ASP A 1 114 ? -5.286 10.062 6.816 1.00 96.31 114 ASP A CA 1
ATOM 863 C C . ASP A 1 114 ? -6.177 10.886 7.759 1.00 96.31 114 ASP A C 1
ATOM 865 O O . ASP A 1 114 ? -5.849 11.068 8.933 1.00 96.31 114 ASP A O 1
ATOM 869 N N . PRO A 1 115 ? -7.245 11.523 7.240 1.00 96.06 115 PRO A N 1
ATOM 870 C CA . PRO A 1 115 ? -8.289 12.094 8.076 1.00 96.06 115 PRO A CA 1
ATOM 871 C C . PRO A 1 115 ? -9.071 11.006 8.817 1.00 96.06 115 PRO A C 1
ATOM 873 O O . PRO A 1 115 ? -9.600 10.074 8.198 1.00 96.06 115 PRO A O 1
ATOM 876 N N . SER A 1 116 ? -9.260 11.206 10.119 1.00 96.75 116 SER A N 1
ATOM 877 C CA . SER A 1 116 ? -10.098 10.356 10.960 1.00 96.75 116 SER A CA 1
ATOM 878 C C . SER A 1 116 ? -11.154 11.158 11.706 1.00 96.75 116 SER A C 1
ATOM 880 O O . SER A 1 116 ? -10.995 12.335 12.032 1.00 96.75 116 SER A O 1
ATOM 882 N N . ALA A 1 117 ? -12.267 10.499 11.998 1.00 97.50 117 ALA A N 1
ATOM 883 C CA . ALA A 1 117 ? -13.302 11.017 12.869 1.00 97.50 117 ALA A CA 1
ATOM 884 C C . ALA A 1 117 ? -13.836 9.900 13.760 1.00 97.50 117 ALA A C 1
ATOM 886 O O . ALA A 1 117 ? -13.992 8.753 13.336 1.00 97.50 117 ALA A O 1
ATOM 887 N N . GLY A 1 118 ? -14.161 10.253 14.995 1.00 97.75 118 GLY A N 1
ATOM 888 C CA . GLY A 1 118 ? -14.670 9.305 15.963 1.00 97.75 118 GLY A CA 1
ATOM 889 C C . GLY A 1 118 ? -15.612 9.927 16.974 1.00 97.75 118 GLY A C 1
ATOM 890 O O . GLY A 1 118 ? -15.591 11.128 17.253 1.00 97.75 118 GLY A O 1
ATOM 891 N N . ALA A 1 119 ? -16.436 9.069 17.553 1.00 98.31 119 ALA A N 1
ATOM 892 C CA . ALA A 1 119 ? -17.303 9.391 18.666 1.00 98.31 119 ALA A CA 1
ATOM 893 C C . ALA A 1 119 ? -17.193 8.285 19.712 1.00 98.31 119 ALA A C 1
ATOM 895 O O . ALA A 1 119 ? -17.150 7.104 19.378 1.00 98.31 119 ALA A O 1
ATOM 896 N N . ALA A 1 120 ? -17.163 8.664 20.982 1.00 98.19 120 ALA A N 1
ATOM 897 C CA . ALA A 1 120 ? -17.226 7.740 22.102 1.00 98.19 120 ALA A CA 1
ATOM 898 C C . ALA A 1 120 ? -18.187 8.276 23.158 1.00 98.19 120 ALA A C 1
ATOM 900 O O . ALA A 1 120 ? -18.258 9.482 23.395 1.00 98.19 120 ALA A O 1
ATOM 901 N N . MET A 1 121 ? -18.902 7.374 23.812 1.00 98.50 121 MET A N 1
ATOM 902 C CA . MET A 1 121 ? -19.813 7.675 24.902 1.00 98.50 121 MET A CA 1
ATOM 903 C C . MET A 1 121 ? -19.590 6.671 26.022 1.00 98.50 121 MET A C 1
ATOM 905 O O . MET A 1 121 ? -19.564 5.472 25.755 1.00 98.50 121 MET A O 1
ATOM 909 N N . THR A 1 122 ? -19.510 7.149 27.262 1.00 98.62 122 THR A N 1
ATOM 910 C CA . THR A 1 122 ? -19.597 6.287 28.446 1.00 98.62 122 THR A CA 1
ATOM 911 C C . THR A 1 122 ? -20.728 6.763 29.334 1.00 98.62 122 THR A C 1
ATOM 913 O O . THR A 1 122 ? -20.770 7.932 29.712 1.00 98.62 122 THR A O 1
ATOM 916 N N . TYR A 1 123 ? -21.616 5.842 29.681 1.00 98.69 123 TYR A N 1
ATOM 917 C CA . TYR A 1 123 ? -22.724 6.023 30.601 1.00 98.69 123 TYR A CA 1
ATOM 918 C C . TYR A 1 123 ? -22.513 5.137 31.829 1.00 98.69 123 TYR A C 1
ATOM 920 O O . TYR A 1 123 ? -22.317 3.928 31.706 1.00 98.69 123 TYR A O 1
ATOM 928 N N . VAL A 1 124 ? -22.565 5.741 33.012 1.00 98.75 124 VAL A N 1
ATOM 929 C CA . VAL A 1 124 ? -22.475 5.049 34.295 1.00 98.75 124 VAL A CA 1
ATOM 930 C C . VAL A 1 124 ? -23.804 5.193 35.019 1.00 98.75 124 VAL A C 1
ATOM 932 O O . VAL A 1 124 ? -24.255 6.307 35.293 1.00 98.75 124 VAL A O 1
ATOM 935 N N . HIS A 1 125 ? -24.397 4.056 35.377 1.00 98.56 125 HIS A N 1
ATOM 936 C CA . HIS A 1 125 ? -25.609 4.001 36.181 1.00 98.56 125 HIS A CA 1
ATOM 937 C C . HIS A 1 125 ? -25.364 3.294 37.514 1.00 98.56 125 HIS A C 1
ATOM 939 O O . HIS A 1 125 ? -24.916 2.147 37.576 1.00 98.56 125 HIS A O 1
ATOM 945 N N . THR A 1 126 ? -25.727 3.958 38.607 1.00 98.56 126 THR A N 1
ATOM 946 C CA . THR A 1 126 ? -25.707 3.390 39.958 1.00 98.56 126 THR A CA 1
ATOM 947 C C . THR A 1 126 ? -27.112 2.942 40.357 1.00 98.56 126 THR A C 1
ATOM 949 O O . THR A 1 126 ? -27.893 3.720 40.907 1.00 98.56 126 THR A O 1
ATOM 952 N N . PHE A 1 127 ? -27.430 1.662 40.149 1.00 98.19 127 PHE A N 1
ATOM 953 C CA . PHE A 1 127 ? -28.729 1.084 40.527 1.00 98.19 127 PHE A CA 1
ATOM 954 C C . PHE A 1 127 ? -28.977 1.161 42.042 1.00 98.19 127 PHE A C 1
ATOM 956 O O . PHE A 1 127 ? -30.093 1.392 42.511 1.00 98.19 127 PHE A O 1
ATOM 963 N N . ARG A 1 128 ? -27.914 0.939 42.822 1.00 96.75 128 ARG A N 1
ATOM 964 C CA . ARG A 1 128 ? -27.851 1.030 44.290 1.00 96.75 128 ARG A CA 1
ATOM 965 C C . ARG A 1 128 ? -26.395 1.232 44.707 1.00 96.75 128 ARG A C 1
ATOM 967 O O . ARG A 1 128 ? -25.499 1.000 43.906 1.00 96.75 128 ARG A O 1
ATOM 974 N N . ALA A 1 129 ? -26.149 1.585 45.970 1.00 96.25 129 ALA A N 1
ATOM 975 C CA . ALA A 1 129 ? -24.809 1.913 46.486 1.00 96.25 129 ALA A CA 1
ATOM 976 C C . ALA A 1 129 ? -23.734 0.822 46.279 1.00 96.25 129 ALA A C 1
ATOM 978 O O . ALA A 1 129 ? -22.548 1.077 46.449 1.00 96.25 129 ALA A O 1
ATOM 979 N N . ASN A 1 130 ? -24.148 -0.398 45.938 1.00 97.81 130 ASN A N 1
ATOM 980 C CA . ASN A 1 130 ? -23.289 -1.547 45.712 1.00 97.81 130 ASN A CA 1
ATOM 981 C C . ASN A 1 130 ? -23.489 -2.220 44.343 1.00 97.81 130 ASN A C 1
ATOM 983 O O . ASN A 1 130 ? -22.955 -3.306 44.154 1.00 97.81 130 ASN A O 1
ATOM 987 N N . LEU A 1 131 ? -24.271 -1.649 43.421 1.00 98.62 131 LEU A N 1
ATOM 988 C CA . LEU A 1 131 ? -24.490 -2.190 42.074 1.00 98.62 131 LEU A CA 1
ATOM 989 C C . LEU A 1 131 ? -24.366 -1.066 41.049 1.00 98.62 131 LEU A C 1
ATOM 991 O O . LEU A 1 131 ? -25.226 -0.185 40.993 1.00 98.62 131 LEU A O 1
ATOM 995 N N . ILE A 1 132 ? -23.303 -1.130 40.256 1.00 98.62 132 ILE A N 1
ATOM 996 C CA . ILE A 1 132 ? -22.922 -0.108 39.282 1.00 98.62 132 ILE A CA 1
ATOM 997 C C . ILE A 1 132 ? -22.791 -0.775 37.918 1.00 98.62 132 ILE A C 1
ATOM 999 O O . ILE A 1 132 ? -22.238 -1.871 37.819 1.00 98.62 132 ILE A O 1
ATOM 1003 N N . ASN A 1 133 ? -23.295 -0.113 36.888 1.00 98.69 133 ASN A N 1
ATOM 1004 C CA . ASN A 1 133 ? -23.088 -0.472 35.496 1.00 98.69 133 ASN A CA 1
ATOM 1005 C C . ASN A 1 133 ? -22.339 0.647 34.771 1.00 98.69 133 ASN A C 1
ATOM 1007 O O . ASN A 1 133 ? -22.570 1.822 35.050 1.00 98.69 133 ASN A O 1
ATOM 1011 N N . GLU A 1 134 ? -21.440 0.263 33.874 1.00 98.62 134 GLU A N 1
ATOM 1012 C CA . GLU A 1 134 ? -20.660 1.152 33.023 1.00 98.62 134 GLU A CA 1
ATOM 1013 C C . GLU A 1 134 ? -20.718 0.632 31.586 1.00 98.62 134 GLU A C 1
ATOM 1015 O O . GLU A 1 134 ? -20.081 -0.369 31.248 1.00 98.62 134 GLU A O 1
ATOM 1020 N N . LEU A 1 135 ? -21.471 1.345 30.753 1.00 98.75 135 LEU A N 1
ATOM 1021 C CA . LEU A 1 135 ? -21.599 1.108 29.323 1.00 98.75 135 LEU A CA 1
ATOM 1022 C C . LEU A 1 135 ? -20.729 2.115 28.575 1.00 98.75 135 LEU A C 1
ATOM 1024 O O . LEU A 1 135 ? -20.940 3.319 28.687 1.00 98.75 135 LEU A O 1
ATOM 1028 N N . THR A 1 136 ? -19.798 1.635 27.760 1.00 98.62 136 THR A N 1
ATOM 1029 C CA . THR A 1 136 ? -19.016 2.439 26.819 1.00 98.62 136 THR A CA 1
ATOM 1030 C C . THR A 1 136 ? -19.281 1.970 25.397 1.00 98.62 136 THR A C 1
ATOM 1032 O O . THR A 1 136 ? -19.237 0.780 25.112 1.00 98.62 136 THR A O 1
ATOM 1035 N N . THR A 1 137 ? -19.531 2.892 24.476 1.00 98.62 137 THR A N 1
ATOM 1036 C CA . THR A 1 137 ? -19.620 2.587 23.046 1.00 98.62 137 THR A CA 1
ATOM 1037 C C . THR A 1 137 ? -18.871 3.631 22.245 1.00 98.62 137 THR A C 1
ATOM 1039 O O . THR A 1 137 ? -18.800 4.797 22.640 1.00 98.62 137 THR A O 1
ATOM 1042 N N . GLY A 1 138 ? -18.296 3.217 21.126 1.00 98.31 138 GLY A N 1
ATOM 1043 C CA . GLY A 1 138 ? -17.558 4.110 20.263 1.00 98.31 138 GLY A CA 1
ATOM 1044 C C . GLY A 1 138 ? -17.567 3.663 18.816 1.00 98.31 138 GLY A C 1
ATOM 1045 O O . GLY A 1 138 ? -17.757 2.489 18.502 1.00 98.31 138 GLY A O 1
ATOM 1046 N N . ILE A 1 139 ? -17.341 4.632 17.944 1.00 98.25 139 ILE A N 1
ATOM 1047 C CA . ILE A 1 139 ? -17.073 4.438 16.529 1.00 98.25 139 ILE A CA 1
ATOM 1048 C C . ILE A 1 139 ? -15.874 5.300 16.156 1.00 98.25 139 ILE A C 1
ATOM 1050 O O . ILE A 1 139 ? -15.799 6.462 16.553 1.00 98.25 139 ILE A O 1
ATOM 1054 N N . ASN A 1 140 ? -14.949 4.743 15.390 1.00 97.38 140 ASN A N 1
ATOM 1055 C CA . ASN A 1 140 ? -13.895 5.489 14.717 1.00 97.38 140 ASN A CA 1
ATOM 1056 C C . ASN A 1 140 ? -13.902 5.104 13.247 1.00 97.38 140 ASN A C 1
ATOM 1058 O O . ASN A 1 140 ? -14.084 3.935 12.915 1.00 97.38 140 ASN A O 1
ATOM 1062 N N . ARG A 1 141 ? -13.689 6.087 12.381 1.00 97.12 141 ARG A N 1
ATOM 1063 C CA . ARG A 1 141 ? -13.523 5.886 10.950 1.00 97.12 141 ARG A CA 1
ATOM 1064 C C . ARG A 1 141 ? -12.389 6.761 10.456 1.00 97.12 141 ARG A C 1
ATOM 1066 O O . ARG A 1 141 ? -12.404 7.964 10.705 1.00 97.12 141 ARG A O 1
ATOM 1073 N N . ASN A 1 142 ? -11.463 6.180 9.714 1.00 96.50 142 ASN A N 1
ATOM 1074 C CA . ASN A 1 142 ? -10.414 6.909 9.016 1.00 96.50 142 ASN A CA 1
ATOM 1075 C C . ASN A 1 142 ? -10.443 6.591 7.520 1.00 96.50 142 ASN A C 1
ATOM 1077 O O . ASN A 1 142 ? -10.924 5.538 7.087 1.00 96.50 142 ASN A O 1
ATOM 1081 N N . HIS A 1 143 ? -9.975 7.542 6.720 1.00 96.56 143 HIS A N 1
ATOM 1082 C CA . HIS A 1 143 ? -9.824 7.390 5.279 1.00 96.56 143 HIS A CA 1
ATOM 1083 C C . HIS A 1 143 ? -8.392 7.719 4.893 1.00 96.56 143 HIS A C 1
ATOM 1085 O O . HIS A 1 143 ? -7.980 8.870 4.907 1.00 96.56 143 HIS A O 1
ATOM 1091 N N . GLN A 1 144 ? -7.649 6.691 4.518 1.00 96.25 144 GLN A N 1
ATOM 1092 C CA . GLN A 1 144 ? -6.292 6.804 4.029 1.00 96.25 144 GLN A CA 1
ATOM 1093 C C . GLN A 1 144 ? -6.319 6.957 2.511 1.00 96.25 144 GLN A C 1
ATOM 1095 O O . GLN A 1 144 ? -6.979 6.189 1.807 1.00 96.25 144 GLN A O 1
ATOM 1100 N N . GLY A 1 145 ? -5.538 7.884 1.980 1.00 96.62 145 GLY A N 1
ATOM 1101 C CA . GLY A 1 145 ? -5.367 8.004 0.542 1.00 96.62 145 GLY A CA 1
ATOM 1102 C C . GLY A 1 145 ? -4.072 8.689 0.168 1.00 96.62 145 GLY A C 1
ATOM 1103 O O . GLY A 1 145 ? -3.352 9.216 1.017 1.00 96.62 145 GLY A O 1
ATOM 1104 N N . ASN A 1 146 ? -3.760 8.657 -1.121 1.00 96.12 146 ASN A N 1
ATOM 1105 C CA . ASN A 1 146 ? -2.645 9.411 -1.660 1.00 96.12 146 ASN A CA 1
ATOM 1106 C C . ASN A 1 146 ? -2.996 10.122 -2.966 1.00 96.12 146 ASN A C 1
ATOM 1108 O O . ASN A 1 146 ? -3.895 9.734 -3.713 1.00 96.12 146 ASN A O 1
ATOM 1112 N N . SER A 1 147 ? -2.276 11.205 -3.240 1.00 95.56 147 SER A N 1
ATOM 1113 C CA . SER A 1 147 ? -2.454 11.976 -4.466 1.00 95.56 147 SER A CA 1
ATOM 1114 C C . SER A 1 147 ? -1.176 12.718 -4.857 1.00 95.56 147 SER A C 1
ATOM 1116 O O . SER A 1 147 ? -0.394 13.103 -3.987 1.00 95.56 147 SER A O 1
ATOM 1118 N N . PRO A 1 148 ? -0.917 12.921 -6.160 1.00 96.38 148 PRO A N 1
ATOM 1119 C CA . PRO A 1 148 ? 0.207 13.734 -6.602 1.00 96.38 148 PRO A CA 1
ATOM 1120 C C . PRO A 1 148 ? -0.012 15.201 -6.214 1.00 96.38 148 PRO A C 1
ATOM 1122 O O . PRO A 1 148 ? -1.098 15.747 -6.422 1.00 96.38 148 PRO A O 1
ATOM 1125 N N . THR A 1 149 ? 1.029 15.858 -5.706 1.00 95.94 149 THR A N 1
ATOM 1126 C CA . THR A 1 149 ? 0.992 17.292 -5.364 1.00 95.94 149 THR A CA 1
ATOM 1127 C C . THR A 1 149 ? 1.508 18.171 -6.505 1.00 95.94 149 THR A C 1
ATOM 1129 O O . THR A 1 149 ? 1.162 19.348 -6.570 1.00 95.94 149 THR A O 1
ATOM 1132 N N . ASP A 1 150 ? 2.234 17.588 -7.467 1.00 96.31 150 ASP A N 1
ATOM 1133 C CA . ASP A 1 150 ? 2.576 18.211 -8.750 1.00 96.31 150 ASP A CA 1
ATOM 1134 C C . ASP A 1 150 ? 1.990 17.402 -9.917 1.00 96.31 150 ASP A C 1
ATOM 1136 O O . ASP A 1 150 ? 2.445 16.305 -10.257 1.00 96.31 150 ASP A O 1
ATOM 1140 N N . LYS A 1 151 ? 0.965 17.967 -10.560 1.00 95.56 151 LYS A N 1
ATOM 1141 C CA . LYS A 1 151 ? 0.270 17.329 -11.687 1.00 95.56 151 LYS A 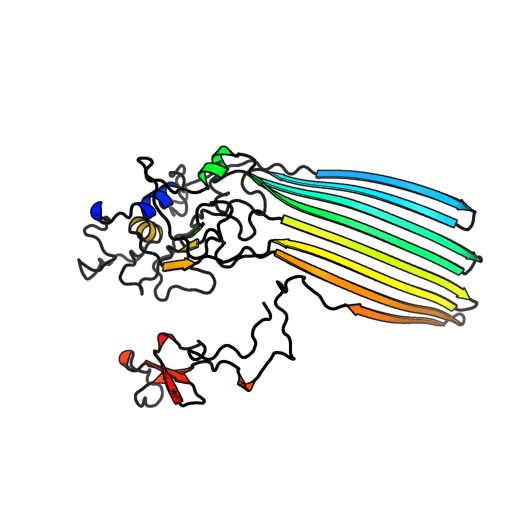CA 1
ATOM 1142 C C . LYS A 1 151 ? 1.133 17.235 -12.946 1.00 95.56 151 LYS A C 1
ATOM 1144 O O . LYS A 1 151 ? 0.913 16.332 -13.748 1.00 95.56 151 LYS A O 1
ATOM 1149 N N . THR A 1 152 ? 2.094 18.138 -13.133 1.00 96.62 152 THR A N 1
ATOM 1150 C CA . THR A 1 152 ? 2.972 18.161 -14.312 1.00 96.62 152 THR A CA 1
ATOM 1151 C C . THR A 1 152 ? 3.977 17.019 -14.239 1.00 96.62 152 THR A C 1
ATOM 1153 O O . THR A 1 152 ? 4.133 16.267 -15.202 1.00 96.62 152 THR A O 1
ATOM 1156 N N . LEU A 1 153 ? 4.615 16.844 -13.080 1.00 95.44 153 LEU A N 1
ATOM 1157 C CA . LEU A 1 153 ? 5.557 15.745 -12.851 1.00 95.44 153 LEU A CA 1
ATOM 1158 C C . LEU A 1 153 ? 4.849 14.385 -12.823 1.00 95.44 153 LEU A C 1
ATOM 1160 O O . LEU A 1 153 ? 5.352 13.412 -13.389 1.00 95.44 153 LEU A O 1
ATOM 1164 N N . PHE A 1 154 ? 3.641 14.322 -12.256 1.00 97.12 154 PHE A N 1
ATOM 1165 C CA . PHE A 1 154 ? 2.819 13.116 -12.331 1.00 97.12 154 PHE A CA 1
ATOM 1166 C C . PHE A 1 154 ? 2.441 12.761 -13.776 1.00 97.12 154 PHE A C 1
ATOM 1168 O O . PHE A 1 154 ? 2.614 11.613 -14.178 1.00 97.12 154 PHE A O 1
ATOM 1175 N N . ALA A 1 155 ? 2.018 13.735 -14.591 1.00 96.81 155 ALA A N 1
ATOM 1176 C CA . ALA A 1 155 ? 1.715 13.508 -16.006 1.00 96.81 155 ALA A CA 1
ATOM 1177 C C . ALA A 1 155 ? 2.940 13.036 -16.810 1.00 96.81 155 ALA A C 1
ATOM 1179 O O . ALA A 1 155 ? 2.804 12.229 -17.726 1.00 96.81 155 ALA A O 1
ATOM 1180 N N . ALA A 1 156 ? 4.152 13.465 -16.440 1.00 95.44 156 ALA A N 1
ATOM 1181 C CA . ALA A 1 156 ? 5.395 12.947 -17.021 1.00 95.44 156 ALA A CA 1
ATOM 1182 C C . ALA A 1 156 ? 5.685 11.478 -16.643 1.00 95.44 156 ALA A C 1
ATOM 1184 O O . ALA A 1 156 ? 6.516 10.832 -17.286 1.00 95.44 156 ALA A O 1
ATOM 1185 N N . SER A 1 157 ? 4.996 10.949 -15.627 1.00 96.62 157 SER A N 1
ATOM 1186 C CA . SER A 1 157 ? 5.015 9.539 -15.223 1.00 96.62 157 SER A CA 1
ATOM 1187 C C . SER A 1 157 ? 3.857 8.724 -15.830 1.00 96.62 157 SER A C 1
ATOM 1189 O O . SER A 1 157 ? 3.666 7.563 -15.466 1.00 96.62 157 SER A O 1
ATOM 1191 N N . GLN A 1 158 ? 3.092 9.300 -16.763 1.00 97.12 158 GLN A N 1
ATOM 1192 C CA . GLN A 1 158 ? 1.990 8.648 -17.474 1.00 97.12 158 GLN A CA 1
ATOM 1193 C C . GLN A 1 158 ? 2.335 8.393 -18.952 1.00 97.12 158 GLN A C 1
ATOM 1195 O O . GLN A 1 158 ? 3.196 9.038 -19.550 1.00 97.12 158 GLN A O 1
ATOM 1200 N N . LEU A 1 159 ? 1.668 7.405 -19.541 1.00 96.81 159 LEU A N 1
ATOM 1201 C CA . LEU A 1 159 ? 1.684 7.097 -20.963 1.00 96.81 159 LEU A CA 1
ATOM 1202 C C . LEU A 1 159 ? 1.146 8.285 -21.781 1.00 96.81 159 LEU A C 1
ATOM 1204 O O . LEU A 1 159 ? 0.268 9.014 -21.319 1.00 96.81 159 LEU A O 1
ATOM 1208 N N . PRO A 1 160 ? 1.599 8.441 -23.037 1.00 96.62 160 PRO A N 1
ATOM 1209 C CA . PRO A 1 160 ? 2.497 7.544 -23.770 1.00 96.62 160 PRO A CA 1
ATOM 1210 C C . PRO A 1 160 ? 3.980 7.712 -23.411 1.00 96.62 160 PRO A C 1
ATOM 1212 O O . PRO A 1 160 ? 4.451 8.825 -23.183 1.00 96.62 160 PRO A O 1
ATOM 1215 N N . LEU A 1 161 ? 4.743 6.613 -23.478 1.00 96.81 161 LEU A N 1
ATOM 1216 C CA . LEU A 1 161 ? 6.204 6.689 -23.533 1.00 96.81 161 LEU A CA 1
ATOM 1217 C C . LEU A 1 161 ? 6.609 7.326 -24.867 1.00 96.81 161 LEU A C 1
ATOM 1219 O O . LEU A 1 161 ? 6.076 6.958 -25.916 1.00 96.81 161 LEU A O 1
ATOM 1223 N N . LYS A 1 162 ? 7.545 8.274 -24.832 1.00 96.31 162 LYS A N 1
ATOM 1224 C CA . LYS A 1 162 ? 8.027 8.976 -26.025 1.00 96.31 162 LYS A CA 1
ATOM 1225 C C . LYS A 1 162 ? 9.536 8.845 -26.165 1.00 96.31 162 LYS A C 1
ATOM 1227 O O . LYS A 1 162 ? 10.246 8.806 -25.162 1.00 96.31 162 LYS A O 1
ATOM 1232 N N . ASP A 1 163 ? 10.011 8.791 -27.403 1.00 94.50 163 ASP A N 1
ATOM 1233 C CA . ASP A 1 163 ? 11.436 8.930 -27.697 1.00 94.50 163 ASP A CA 1
ATOM 1234 C C . ASP A 1 163 ? 11.911 10.390 -27.533 1.00 94.50 163 ASP A C 1
ATOM 1236 O O . ASP A 1 163 ? 11.130 11.298 -27.235 1.00 94.50 163 ASP A O 1
ATOM 1240 N N . ALA A 1 164 ? 13.210 10.626 -27.735 1.00 90.19 164 ALA A N 1
ATOM 1241 C CA . ALA A 1 164 ? 13.809 11.959 -27.628 1.00 90.19 164 ALA A CA 1
ATOM 1242 C C . ALA A 1 164 ? 13.281 12.967 -28.672 1.00 90.19 164 ALA A C 1
ATOM 1244 O O . ALA A 1 164 ? 13.421 14.172 -28.481 1.00 90.19 164 ALA A O 1
ATOM 1245 N N . SER A 1 165 ? 12.675 12.491 -29.762 1.00 94.06 165 SER A N 1
ATOM 1246 C CA . SER A 1 165 ? 12.046 13.313 -30.801 1.00 94.06 165 SER A CA 1
ATOM 1247 C C . SER A 1 165 ? 10.553 13.551 -30.542 1.00 94.06 165 SER A C 1
ATOM 1249 O O . SER A 1 165 ? 9.910 14.273 -31.299 1.00 94.06 165 SER A O 1
ATOM 1251 N N . GLY A 1 166 ? 9.997 12.977 -29.471 1.00 94.12 166 GLY A N 1
ATOM 1252 C CA . GLY A 1 166 ? 8.591 13.097 -29.100 1.00 94.12 166 GLY A CA 1
ATOM 1253 C C . GLY A 1 166 ? 7.664 12.078 -29.768 1.00 94.12 166 GLY A C 1
ATOM 1254 O O . GLY A 1 166 ? 6.450 12.159 -29.558 1.00 94.12 166 GLY A O 1
ATOM 1255 N N . ASN A 1 167 ? 8.190 11.113 -30.530 1.00 96.19 167 ASN A N 1
ATOM 1256 C CA . ASN A 1 167 ? 7.375 10.068 -31.144 1.00 96.19 167 ASN A CA 1
ATOM 1257 C C . ASN A 1 167 ? 6.890 9.085 -30.082 1.00 96.19 167 ASN A C 1
ATOM 1259 O O . ASN A 1 167 ? 7.643 8.681 -29.195 1.00 96.19 167 ASN A O 1
ATOM 1263 N N . VAL A 1 168 ? 5.632 8.667 -30.194 1.00 97.31 168 VAL A N 1
ATOM 1264 C CA . VAL A 1 168 ? 5.028 7.702 -29.273 1.00 97.31 168 VAL A CA 1
ATOM 1265 C C . VAL A 1 168 ? 5.597 6.306 -29.518 1.00 97.31 168 VAL A C 1
ATOM 1267 O O . VAL A 1 168 ? 5.505 5.768 -30.620 1.00 97.31 168 VAL A O 1
ATOM 1270 N N . LEU A 1 169 ? 6.124 5.696 -28.459 1.00 95.81 169 LEU A N 1
ATOM 1271 C CA . LEU A 1 169 ? 6.577 4.312 -28.437 1.00 95.81 169 LEU A CA 1
ATOM 1272 C C . LEU A 1 169 ? 5.484 3.438 -27.824 1.00 95.81 169 LEU A C 1
ATOM 1274 O O . LEU A 1 169 ? 5.075 3.628 -26.677 1.00 95.81 169 LEU A O 1
ATOM 1278 N N . LYS A 1 170 ? 4.993 2.468 -28.599 1.00 92.38 170 LYS A N 1
ATOM 1279 C CA . LYS A 1 170 ? 3.947 1.553 -28.143 1.00 92.38 170 LYS A CA 1
ATOM 1280 C C . LYS A 1 170 ? 4.543 0.497 -27.216 1.00 92.38 170 LYS A C 1
ATOM 1282 O O . LYS A 1 170 ? 5.454 -0.228 -27.606 1.00 92.38 170 LYS A O 1
ATOM 1287 N N . LEU A 1 171 ? 3.981 0.393 -26.018 1.00 92.44 171 LEU A N 1
ATOM 1288 C CA . LEU A 1 171 ? 4.304 -0.660 -25.064 1.00 92.44 171 LEU A CA 1
ATOM 1289 C C . LEU A 1 171 ? 3.250 -1.782 -25.120 1.00 92.44 171 LEU A C 1
ATOM 1291 O O . LEU A 1 171 ? 2.087 -1.503 -25.434 1.00 92.44 171 LEU A O 1
ATOM 1295 N N . PRO A 1 172 ? 3.642 -3.040 -24.843 1.00 84.31 172 PRO A N 1
ATOM 1296 C CA . PRO A 1 172 ? 2.721 -4.123 -24.525 1.00 84.31 172 PRO A CA 1
ATOM 1297 C C . PRO A 1 172 ? 1.681 -3.715 -23.478 1.00 84.31 172 PRO A C 1
ATOM 1299 O O . PRO A 1 172 ? 1.981 -2.970 -22.548 1.00 84.31 172 PRO A O 1
ATOM 1302 N N . ASN A 1 173 ? 0.466 -4.220 -23.658 1.00 85.75 173 ASN A N 1
ATOM 1303 C CA . ASN A 1 173 ? -0.640 -4.104 -22.719 1.00 85.75 173 ASN A CA 1
ATOM 1304 C C . ASN A 1 173 ? -1.376 -5.443 -22.764 1.00 85.75 173 ASN A C 1
ATOM 1306 O O . ASN A 1 173 ? -2.083 -5.721 -23.737 1.00 85.75 173 ASN A O 1
ATOM 1310 N N . LEU A 1 174 ? -1.098 -6.309 -21.793 1.00 88.12 174 LEU A N 1
ATOM 1311 C CA . LEU A 1 174 ? -1.566 -7.692 -21.789 1.00 88.12 174 LEU A CA 1
ATOM 1312 C C . LEU A 1 174 ? -3.033 -7.784 -21.383 1.00 88.12 174 LEU A C 1
ATOM 1314 O O . LEU A 1 174 ? -3.762 -8.605 -21.940 1.00 88.12 174 LEU A O 1
ATOM 1318 N N . PHE A 1 175 ? -3.469 -6.949 -20.437 1.00 92.12 175 PHE A N 1
ATOM 1319 C CA . PHE A 1 175 ? -4.782 -7.099 -19.808 1.00 92.12 175 PHE A CA 1
ATOM 1320 C C . PHE A 1 175 ? -5.667 -5.857 -19.884 1.00 92.12 175 PHE A C 1
ATOM 1322 O O . PHE A 1 175 ? -6.855 -5.942 -19.586 1.00 92.12 175 PHE A O 1
ATOM 1329 N N . GLY A 1 176 ? -5.134 -4.699 -20.274 1.00 90.12 176 GLY A N 1
ATOM 1330 C CA . GLY A 1 176 ? -5.900 -3.451 -20.290 1.00 90.12 176 GLY A CA 1
ATOM 1331 C C . GLY A 1 176 ? -6.202 -2.908 -18.894 1.00 90.12 176 GLY A C 1
ATOM 1332 O O . GLY A 1 176 ? -7.068 -2.048 -18.755 1.00 90.12 176 GLY A O 1
ATOM 1333 N N . ALA A 1 177 ? -5.501 -3.388 -17.862 1.00 91.62 177 ALA A N 1
ATOM 1334 C CA . ALA A 1 177 ? -5.776 -3.064 -16.463 1.00 91.62 177 ALA A CA 1
ATOM 1335 C C . ALA A 1 177 ? -5.200 -1.706 -16.019 1.00 91.62 177 ALA A C 1
ATOM 1337 O O . ALA A 1 177 ? -5.510 -1.219 -14.929 1.00 91.62 177 ALA A O 1
ATOM 1338 N N . ASN A 1 178 ? -4.367 -1.073 -16.850 1.00 94.44 178 ASN A N 1
ATOM 1339 C CA . ASN A 1 178 ? -3.738 0.220 -16.585 1.00 94.44 178 ASN A CA 1
ATOM 1340 C C . ASN A 1 178 ? -4.708 1.407 -16.770 1.00 94.44 178 ASN A C 1
ATOM 1342 O O . ASN A 1 178 ? -4.549 2.243 -17.662 1.00 94.44 178 ASN A O 1
ATOM 1346 N N . TYR A 1 179 ? -5.726 1.492 -15.914 1.00 92.88 179 TYR A N 1
ATOM 1347 C CA . TYR A 1 179 ? -6.794 2.497 -15.998 1.00 92.88 179 TYR A CA 1
ATOM 1348 C C . TYR A 1 179 ? -6.326 3.947 -15.769 1.00 92.88 179 TYR A C 1
ATOM 1350 O O . TYR A 1 179 ? -7.014 4.885 -16.164 1.00 92.88 179 TYR A O 1
ATOM 1358 N N . LEU A 1 180 ? -5.151 4.146 -15.164 1.00 94.50 180 LEU A N 1
ATOM 1359 C CA . LEU A 1 180 ? -4.551 5.466 -14.932 1.00 94.50 180 LEU A CA 1
ATOM 1360 C C . LEU A 1 180 ? -3.533 5.866 -15.997 1.00 94.50 180 LEU A C 1
ATOM 1362 O O . LEU A 1 180 ? -2.911 6.922 -15.874 1.00 94.50 180 LEU A O 1
ATOM 1366 N N . SER A 1 181 ? -3.353 5.038 -17.031 1.00 95.69 181 SER A N 1
ATOM 1367 C CA . SER A 1 181 ? -2.346 5.261 -18.068 1.00 95.69 181 SER A CA 1
ATOM 1368 C C . SER A 1 181 ? -0.961 5.515 -17.467 1.00 95.69 181 SER A C 1
ATOM 1370 O O . SER A 1 181 ? -0.253 6.401 -17.917 1.00 95.69 181 SER A O 1
ATOM 1372 N N . LEU A 1 182 ? -0.572 4.799 -16.413 1.00 96.56 182 LEU A N 1
ATOM 1373 C CA . LEU A 1 182 ? 0.736 4.976 -15.782 1.00 96.56 182 LEU A CA 1
ATOM 1374 C C . LEU A 1 182 ? 1.831 4.400 -16.679 1.00 96.56 182 LEU A C 1
ATOM 1376 O O . LEU A 1 182 ? 1.612 3.396 -17.361 1.00 96.56 182 LEU A O 1
ATOM 1380 N N . LEU A 1 183 ? 3.022 4.993 -16.666 1.00 97.62 183 LEU A N 1
ATOM 1381 C CA . LEU A 1 183 ? 4.185 4.308 -17.219 1.00 97.62 183 LEU A CA 1
ATOM 1382 C C . LEU A 1 183 ? 4.478 3.043 -16.390 1.00 97.62 183 LEU A C 1
ATOM 1384 O O . LEU A 1 183 ? 4.302 3.058 -15.170 1.00 97.62 183 LEU A O 1
ATOM 1388 N N . PRO A 1 184 ? 4.921 1.949 -17.029 1.00 96.75 184 PRO A N 1
ATOM 1389 C CA . PRO A 1 184 ? 5.276 0.728 -16.319 1.00 96.75 184 PRO A CA 1
ATOM 1390 C C . PRO A 1 184 ? 6.466 0.964 -15.385 1.00 96.75 184 PRO A C 1
ATOM 1392 O O . PRO A 1 184 ? 7.305 1.836 -15.628 1.00 96.75 184 PRO A O 1
ATOM 1395 N N . GLN A 1 185 ? 6.583 0.133 -14.354 1.00 97.19 185 GLN A N 1
ATOM 1396 C CA . GLN A 1 185 ? 7.754 0.136 -13.492 1.00 97.19 185 GLN A CA 1
ATOM 1397 C C . GLN A 1 185 ? 9.001 -0.301 -14.283 1.00 97.19 185 GLN A C 1
ATOM 1399 O O . GLN A 1 185 ? 8.966 -1.277 -15.038 1.00 97.19 185 GLN A O 1
ATOM 1404 N N . ILE A 1 186 ? 10.117 0.404 -14.084 1.00 97.69 186 ILE A N 1
ATOM 1405 C CA . ILE A 1 186 ? 11.435 0.075 -14.641 1.00 97.69 186 ILE A CA 1
ATOM 1406 C C . ILE A 1 186 ? 12.299 -0.428 -13.487 1.00 97.69 186 ILE A C 1
ATOM 1408 O O . ILE A 1 186 ? 12.702 0.343 -12.612 1.00 97.69 186 ILE A O 1
ATOM 1412 N N . ASN A 1 187 ? 12.572 -1.731 -13.483 1.00 95.75 187 ASN A N 1
ATOM 1413 C CA . ASN A 1 187 ? 13.287 -2.414 -12.417 1.00 95.75 187 ASN A CA 1
ATOM 1414 C C . ASN A 1 187 ? 14.600 -3.007 -12.953 1.00 95.75 187 ASN A C 1
ATOM 1416 O O . ASN A 1 187 ? 14.595 -3.830 -13.863 1.00 95.75 187 ASN A O 1
ATOM 1420 N N . PHE A 1 188 ? 15.738 -2.602 -12.389 1.00 94.62 188 PHE A N 1
ATOM 1421 C CA . PHE A 1 188 ? 17.060 -3.114 -12.786 1.00 94.62 188 PHE A CA 1
ATOM 1422 C C . PHE A 1 188 ? 17.497 -4.369 -12.014 1.00 94.62 188 PHE A C 1
ATOM 1424 O O . PHE A 1 188 ? 18.599 -4.873 -12.228 1.00 94.62 188 PHE A O 1
ATOM 1431 N N . GLY A 1 189 ? 16.657 -4.859 -11.105 1.00 91.88 189 GLY A N 1
ATOM 1432 C CA . GLY A 1 189 ? 16.816 -6.129 -10.410 1.00 91.88 189 GLY A CA 1
ATOM 1433 C C . GLY A 1 189 ? 16.025 -7.260 -11.068 1.00 91.88 189 GLY A C 1
ATOM 1434 O O . GLY A 1 189 ? 15.561 -7.159 -12.207 1.00 91.88 189 GLY A O 1
ATOM 1435 N N . LEU A 1 190 ? 15.887 -8.355 -10.325 1.00 90.19 190 LEU A N 1
ATOM 1436 C CA . LEU A 1 190 ? 15.091 -9.521 -10.702 1.00 90.19 190 LEU A CA 1
ATOM 1437 C C . LEU A 1 190 ? 13.718 -9.481 -10.007 1.00 90.19 190 LEU A C 1
ATOM 1439 O O . LEU A 1 190 ? 13.583 -8.824 -8.969 1.00 90.19 190 LEU A O 1
ATOM 1443 N N . PRO A 1 191 ? 12.698 -10.175 -10.543 1.00 90.12 191 PRO A N 1
ATOM 1444 C CA . PRO A 1 191 ? 11.422 -10.323 -9.852 1.00 90.12 191 PRO A CA 1
ATOM 1445 C C . PRO A 1 191 ? 11.587 -11.017 -8.491 1.00 90.12 191 PRO A C 1
ATOM 1447 O O . PRO A 1 191 ? 12.510 -11.804 -8.281 1.00 90.12 191 PRO A O 1
ATOM 1450 N N . SER A 1 192 ? 10.670 -10.746 -7.558 1.00 86.00 192 SER A N 1
ATOM 1451 C CA . SER A 1 192 ? 10.686 -11.386 -6.235 1.00 86.00 192 SER A CA 1
ATOM 1452 C C . SER A 1 192 ? 10.630 -12.913 -6.360 1.00 86.00 192 SER A C 1
ATOM 1454 O O . SER A 1 192 ? 9.840 -13.443 -7.139 1.00 86.00 192 SER A O 1
ATOM 1456 N N . GLY A 1 193 ? 11.475 -13.617 -5.603 1.00 84.56 193 GLY A N 1
ATOM 1457 C CA . GLY A 1 193 ? 11.596 -15.078 -5.664 1.00 84.56 193 GLY A CA 1
ATOM 1458 C C . GLY A 1 193 ? 12.489 -15.606 -6.793 1.00 84.56 193 GLY A C 1
ATOM 1459 O O . GLY A 1 193 ? 12.713 -16.812 -6.856 1.00 84.56 193 GLY A O 1
ATOM 1460 N N . PHE A 1 194 ? 13.041 -14.735 -7.642 1.00 85.31 194 PHE A N 1
ATOM 1461 C CA . PHE A 1 194 ? 14.011 -15.109 -8.668 1.00 85.31 194 PHE A CA 1
ATOM 1462 C C . PHE A 1 194 ? 15.426 -14.730 -8.230 1.00 85.31 194 PHE A C 1
ATOM 1464 O O . PHE A 1 194 ? 15.674 -13.647 -7.697 1.00 85.31 194 PHE A O 1
ATOM 1471 N N . SER A 1 195 ? 16.372 -15.625 -8.489 1.00 84.19 195 SER A N 1
ATOM 1472 C CA . SER A 1 195 ? 17.805 -15.382 -8.349 1.00 84.19 195 SER A CA 1
ATOM 1473 C C . SER A 1 195 ? 18.492 -15.655 -9.682 1.00 84.19 195 SER A C 1
ATOM 1475 O O . SER A 1 195 ? 18.048 -16.504 -10.455 1.00 84.19 195 SER A O 1
ATOM 1477 N N . ALA A 1 196 ? 19.567 -14.918 -9.965 1.00 81.94 196 ALA A N 1
ATOM 1478 C CA . ALA A 1 196 ? 20.360 -15.173 -11.158 1.00 81.94 196 ALA A CA 1
ATOM 1479 C C . ALA A 1 196 ? 21.021 -16.550 -11.032 1.00 81.94 196 ALA A C 1
ATOM 1481 O O . ALA A 1 196 ? 21.679 -16.838 -10.027 1.00 81.94 196 ALA A O 1
ATOM 1482 N N . GLN A 1 197 ? 20.889 -17.380 -12.063 1.00 77.25 197 GLN A N 1
ATOM 1483 C CA . GLN A 1 197 ? 21.615 -18.640 -12.165 1.00 77.25 197 GLN A CA 1
ATOM 1484 C C . GLN A 1 197 ? 23.121 -18.386 -12.313 1.00 77.25 197 GLN A C 1
ATOM 1486 O O . GLN A 1 197 ? 23.941 -19.137 -11.782 1.00 77.25 197 GLN A O 1
ATOM 1491 N N . SER A 1 198 ? 23.489 -17.303 -13.002 1.00 77.06 198 SER A N 1
ATOM 1492 C CA . SER A 1 198 ? 24.851 -16.789 -13.076 1.00 77.06 198 SER A CA 1
ATOM 1493 C C . SER A 1 198 ? 24.850 -15.266 -12.942 1.00 77.06 198 SER A C 1
ATOM 1495 O O . SER A 1 198 ? 24.530 -14.535 -13.876 1.00 77.06 198 SER A O 1
ATOM 1497 N N . SER A 1 199 ? 25.203 -14.770 -11.755 1.00 68.19 199 SER A N 1
ATOM 1498 C CA . SER A 1 199 ? 25.227 -13.330 -11.488 1.00 68.19 199 SER A CA 1
ATOM 1499 C C . SER A 1 199 ? 26.547 -12.709 -11.954 1.00 68.19 199 SER A C 1
ATOM 1501 O O . SER A 1 199 ? 27.609 -13.152 -11.503 1.00 68.19 199 SER A O 1
ATOM 1503 N N . PRO A 1 200 ? 26.536 -11.622 -12.750 1.00 71.88 200 PRO A N 1
ATOM 1504 C CA . PRO A 1 200 ? 27.691 -10.735 -12.790 1.00 71.88 200 PRO A CA 1
ATOM 1505 C C . PRO A 1 200 ? 27.823 -10.016 -11.441 1.00 71.88 200 PRO A C 1
ATOM 1507 O O . PRO A 1 200 ? 26.979 -10.136 -10.549 1.00 71.88 200 PRO A O 1
ATOM 1510 N N . THR A 1 201 ? 28.867 -9.211 -11.278 1.00 66.06 201 THR A N 1
ATOM 1511 C CA . THR A 1 201 ? 28.995 -8.404 -10.064 1.00 66.06 201 THR A CA 1
ATOM 1512 C C . THR A 1 201 ? 27.872 -7.388 -9.962 1.00 66.06 201 THR A C 1
ATOM 1514 O O . THR A 1 201 ? 27.649 -6.611 -10.895 1.00 66.06 201 THR A O 1
ATOM 1517 N N . GLY A 1 202 ? 27.174 -7.431 -8.826 1.00 70.56 202 GLY A N 1
ATOM 1518 C CA . GLY A 1 202 ? 26.033 -6.575 -8.545 1.00 70.56 202 GLY A CA 1
ATOM 1519 C C . GLY A 1 202 ? 26.411 -5.100 -8.585 1.00 70.56 202 GLY A C 1
ATOM 1520 O O . GLY A 1 202 ? 27.487 -4.704 -8.134 1.00 70.56 202 GLY A O 1
ATOM 1521 N N . ILE A 1 203 ? 25.506 -4.295 -9.133 1.00 79.88 203 ILE A N 1
ATOM 1522 C CA . ILE A 1 203 ? 25.586 -2.841 -9.039 1.00 79.88 203 ILE A CA 1
ATOM 1523 C C . ILE A 1 203 ? 24.844 -2.452 -7.756 1.00 79.88 203 ILE A C 1
ATOM 1525 O O . ILE A 1 203 ? 23.668 -2.801 -7.626 1.00 79.88 203 ILE A O 1
ATOM 1529 N N . PRO A 1 204 ? 25.503 -1.791 -6.790 1.00 80.12 204 PRO A N 1
ATOM 1530 C CA . PRO A 1 204 ? 24.821 -1.322 -5.592 1.00 80.12 204 PRO A CA 1
ATOM 1531 C C . PRO A 1 204 ? 23.837 -0.197 -5.940 1.00 80.12 204 PRO A C 1
ATOM 1533 O O . PRO A 1 204 ? 23.982 0.470 -6.961 1.00 80.12 204 PRO A O 1
ATOM 1536 N N . SER A 1 205 ? 22.849 0.027 -5.070 1.00 83.81 205 SER A N 1
ATOM 1537 C CA . SER A 1 205 ? 21.969 1.206 -5.125 1.00 83.81 205 SER A CA 1
ATOM 1538 C C . SER A 1 205 ? 21.259 1.415 -6.471 1.00 83.81 205 SER A C 1
ATOM 1540 O O . SER A 1 205 ? 21.198 2.529 -6.991 1.00 83.81 205 SER A O 1
ATOM 1542 N N . LEU A 1 206 ? 20.722 0.336 -7.050 1.00 88.12 206 LEU A N 1
ATOM 1543 C CA . LEU A 1 206 ? 19.961 0.411 -8.297 1.00 88.12 206 LEU A CA 1
ATOM 1544 C C . LEU A 1 206 ? 18.746 1.343 -8.140 1.00 88.12 206 LEU A C 1
ATOM 1546 O O . LEU A 1 206 ? 17.962 1.160 -7.204 1.00 88.12 206 LEU A O 1
ATOM 1550 N N . PRO A 1 207 ? 18.550 2.311 -9.053 1.00 90.69 207 PRO A N 1
ATOM 1551 C CA . PRO A 1 207 ? 17.380 3.167 -9.013 1.00 90.69 207 PRO A CA 1
ATOM 1552 C C . PRO A 1 207 ? 16.140 2.386 -9.457 1.00 90.69 207 PRO A C 1
ATOM 1554 O O . PRO A 1 207 ? 16.223 1.338 -10.100 1.00 90.69 207 PRO A O 1
ATOM 1557 N N . ASN A 1 208 ? 14.968 2.919 -9.136 1.00 90.75 208 ASN A N 1
ATOM 1558 C CA . ASN A 1 208 ? 13.698 2.391 -9.611 1.00 90.75 208 ASN A CA 1
ATOM 1559 C C . ASN A 1 208 ? 12.844 3.544 -10.137 1.00 90.75 208 ASN A C 1
ATOM 1561 O O . ASN A 1 208 ? 12.965 4.676 -9.666 1.00 90.75 208 ASN A O 1
ATOM 1565 N N . PHE A 1 209 ? 12.006 3.254 -11.121 1.00 97.12 209 PHE A N 1
ATOM 1566 C CA . PHE A 1 209 ? 10.961 4.150 -11.598 1.00 97.12 209 PHE A CA 1
ATOM 1567 C C . PHE A 1 209 ? 9.656 3.385 -11.514 1.00 97.12 209 PHE A C 1
ATOM 1569 O O . PHE A 1 209 ? 9.599 2.251 -11.979 1.00 97.12 209 PHE A O 1
ATOM 1576 N N . GLY A 1 210 ? 8.610 3.997 -10.979 1.00 96.44 210 GLY A N 1
ATOM 1577 C CA . GLY A 1 210 ? 7.300 3.367 -10.910 1.00 96.44 210 GLY A CA 1
ATOM 1578 C C . GLY A 1 210 ? 6.486 3.917 -9.757 1.00 96.44 210 GLY A C 1
ATOM 1579 O O . GLY A 1 210 ? 6.671 5.061 -9.340 1.00 96.44 210 GLY A O 1
ATOM 1580 N N . PHE A 1 211 ? 5.597 3.084 -9.239 1.00 96.31 211 PHE A N 1
ATOM 1581 C CA . PHE A 1 211 ? 4.633 3.446 -8.211 1.00 96.31 211 PHE A CA 1
ATOM 1582 C C . PHE A 1 211 ? 4.605 2.347 -7.148 1.00 96.31 211 PHE A C 1
ATOM 1584 O O . PHE A 1 211 ? 4.882 1.186 -7.464 1.00 96.31 211 PHE A O 1
ATOM 1591 N N . ASP A 1 212 ? 4.290 2.691 -5.898 1.00 95.44 212 ASP A N 1
ATOM 1592 C CA . ASP A 1 212 ? 3.930 1.691 -4.891 1.00 95.44 212 ASP A CA 1
ATOM 1593 C C . ASP A 1 212 ? 2.870 0.759 -5.489 1.00 95.44 212 ASP A C 1
ATOM 1595 O O . ASP A 1 212 ? 1.948 1.207 -6.169 1.00 95.44 212 ASP A O 1
ATOM 1599 N N . SER A 1 213 ? 2.993 -0.538 -5.217 1.00 93.38 213 SER A N 1
ATOM 1600 C CA . SER A 1 213 ? 2.099 -1.572 -5.756 1.00 93.38 213 SER A CA 1
ATOM 1601 C C . SER A 1 213 ? 0.605 -1.362 -5.471 1.00 93.38 213 SER A C 1
ATOM 1603 O O . SER A 1 213 ? -0.254 -1.980 -6.093 1.00 93.38 213 SER A O 1
ATOM 1605 N N . ARG A 1 214 ? 0.278 -0.494 -4.511 1.00 94.56 214 ARG A N 1
ATOM 1606 C CA . ARG A 1 214 ? -1.089 -0.136 -4.137 1.00 94.56 214 ARG A CA 1
ATOM 1607 C C . ARG A 1 214 ? -1.534 1.193 -4.738 1.00 94.56 214 ARG A C 1
ATOM 1609 O O . ARG A 1 214 ? -2.687 1.563 -4.540 1.00 94.56 214 ARG A O 1
ATOM 1616 N N . TRP A 1 215 ? -0.669 1.910 -5.456 1.00 94.69 215 TRP A N 1
ATOM 1617 C CA . TRP A 1 215 ? -0.956 3.230 -6.013 1.00 94.69 215 TRP A CA 1
ATOM 1618 C C . TRP A 1 215 ? -2.150 3.205 -6.982 1.00 94.69 215 TRP A C 1
ATOM 1620 O O . TRP A 1 215 ? -2.312 2.270 -7.772 1.00 94.69 215 TRP A O 1
ATOM 1630 N N . PRO A 1 216 ? -3.018 4.228 -6.957 1.00 94.19 216 PRO A N 1
ATOM 1631 C CA . PRO A 1 216 ? -3.235 5.156 -5.851 1.00 94.19 216 PRO A CA 1
ATOM 1632 C C . PRO A 1 216 ? -3.750 4.387 -4.636 1.00 94.19 216 PRO A C 1
ATOM 1634 O O . PRO A 1 216 ? -4.684 3.593 -4.757 1.00 94.19 216 PRO A O 1
ATOM 1637 N N . PHE A 1 217 ? -3.118 4.577 -3.487 1.00 96.06 217 PHE A N 1
ATOM 1638 C CA . PHE A 1 217 ? -3.570 3.932 -2.271 1.00 96.06 217 PHE A CA 1
ATOM 1639 C C . PHE A 1 217 ? -4.904 4.544 -1.864 1.00 96.06 217 PHE A C 1
ATOM 1641 O O . PHE A 1 217 ? -5.067 5.761 -1.883 1.00 96.06 217 PHE A O 1
ATOM 1648 N N . ASP A 1 218 ? -5.837 3.678 -1.503 1.00 95.38 218 ASP A N 1
ATOM 1649 C CA . ASP A 1 218 ? -7.131 4.053 -0.958 1.00 95.38 218 ASP A CA 1
ATOM 1650 C C . ASP A 1 218 ? -7.481 3.029 0.117 1.00 95.38 218 ASP A C 1
ATOM 1652 O O . ASP A 1 218 ? -7.388 1.816 -0.120 1.00 95.38 218 ASP A O 1
ATOM 1656 N N . GLY A 1 219 ? -7.800 3.527 1.304 1.00 96.00 219 GLY A N 1
ATOM 1657 C CA . GLY A 1 219 ? -8.050 2.752 2.504 1.00 96.00 219 GLY A CA 1
ATOM 1658 C C . GLY A 1 219 ? -9.148 3.402 3.335 1.00 96.00 219 GLY A C 1
ATOM 1659 O O . GLY A 1 219 ? -9.137 4.601 3.555 1.00 96.00 219 GLY A O 1
ATOM 1660 N N . THR A 1 220 ? -10.113 2.637 3.816 1.00 96.62 220 THR A N 1
ATOM 1661 C CA . THR A 1 220 ? -11.056 3.071 4.850 1.00 96.62 220 THR A CA 1
ATOM 1662 C C . THR A 1 220 ? -11.054 2.015 5.932 1.00 96.62 220 THR A C 1
ATOM 1664 O O . THR A 1 220 ? -11.364 0.863 5.616 1.00 96.62 220 THR A O 1
ATOM 1667 N N . ASP A 1 221 ? -10.758 2.391 7.170 1.00 95.88 221 ASP A N 1
ATOM 1668 C CA . ASP A 1 221 ? -10.976 1.535 8.331 1.00 95.88 221 ASP A CA 1
ATOM 1669 C C . ASP A 1 221 ? -12.104 2.130 9.181 1.00 95.88 221 ASP A C 1
ATOM 1671 O O . ASP A 1 221 ? -12.240 3.345 9.330 1.00 95.88 221 ASP A O 1
ATOM 1675 N N . GLU A 1 222 ? -12.978 1.268 9.681 1.00 97.00 222 GLU A N 1
ATOM 1676 C CA . GLU A 1 222 ? -14.063 1.627 10.579 1.00 97.00 222 GLU A CA 1
ATOM 1677 C C . GLU A 1 222 ? -14.143 0.596 11.696 1.00 97.00 222 GLU A C 1
ATOM 1679 O O . GLU A 1 222 ? -14.396 -0.583 11.443 1.00 97.00 222 GLU A O 1
ATOM 1684 N N . SER A 1 223 ? -13.980 1.080 12.922 1.00 96.69 223 SER A N 1
ATOM 1685 C CA . SER A 1 223 ? -14.061 0.301 14.148 1.00 96.69 223 SER A CA 1
ATOM 1686 C C . SER A 1 223 ? -15.269 0.755 14.943 1.00 96.69 223 SER A C 1
ATOM 1688 O O . SER A 1 223 ? -15.405 1.939 15.259 1.00 96.69 223 SER A O 1
ATOM 1690 N N . GLN A 1 224 ? -16.147 -0.179 15.286 1.00 98.06 224 GLN A N 1
ATOM 1691 C CA . GLN A 1 224 ? -17.264 0.045 16.194 1.00 98.06 224 GLN A CA 1
ATOM 1692 C C . GLN A 1 224 ? -17.097 -0.867 17.397 1.00 98.06 224 GLN A C 1
ATOM 1694 O O . GLN A 1 224 ? -16.975 -2.080 17.237 1.00 98.06 224 GLN A O 1
ATOM 1699 N N . ASN A 1 225 ? -17.152 -0.306 18.600 1.00 97.62 225 ASN A N 1
ATOM 1700 C CA . ASN A 1 225 ? -17.052 -1.077 19.828 1.00 97.62 225 ASN A CA 1
ATOM 1701 C C . ASN A 1 225 ? -18.179 -0.758 20.813 1.00 97.62 225 ASN A C 1
ATOM 1703 O O . ASN A 1 225 ? -18.737 0.343 20.867 1.00 97.62 225 ASN A O 1
ATOM 1707 N N . LEU A 1 226 ? -18.509 -1.770 21.603 1.00 98.44 226 LEU A N 1
ATOM 1708 C CA . LEU A 1 226 ? -19.386 -1.697 22.755 1.00 98.44 226 LEU A CA 1
ATOM 1709 C C . LEU A 1 226 ? -18.744 -2.503 23.877 1.00 98.44 226 LEU A C 1
ATOM 1711 O O . LEU A 1 226 ? -18.369 -3.655 23.688 1.00 98.44 226 LEU A O 1
ATOM 1715 N N . THR A 1 227 ? -18.630 -1.895 25.047 1.00 98.50 227 THR A N 1
ATOM 1716 C CA . THR A 1 227 ? -18.197 -2.530 26.286 1.00 98.50 227 THR A CA 1
ATOM 1717 C C . THR A 1 227 ? -19.251 -2.259 27.338 1.00 98.50 227 THR A C 1
ATOM 1719 O O . THR A 1 227 ? -19.582 -1.104 27.573 1.00 98.50 227 THR A O 1
ATOM 1722 N N . ASP A 1 228 ? -19.754 -3.293 27.993 1.00 98.62 228 ASP A N 1
ATOM 1723 C CA . ASP A 1 228 ? -20.659 -3.134 29.125 1.00 98.62 228 ASP A CA 1
ATOM 1724 C C . ASP A 1 228 ? -20.124 -3.914 30.318 1.00 98.62 228 ASP A C 1
ATOM 1726 O O . ASP A 1 228 ? -19.790 -5.092 30.190 1.00 98.62 228 ASP A O 1
ATOM 1730 N N . ASN A 1 229 ? -20.010 -3.255 31.468 1.00 98.62 229 ASN A N 1
ATOM 1731 C CA . ASN A 1 229 ? -19.510 -3.848 32.699 1.00 98.62 229 ASN A CA 1
ATOM 1732 C C . ASN A 1 229 ? -20.511 -3.641 33.827 1.00 98.62 229 ASN A C 1
ATOM 1734 O O . ASN A 1 229 ? -21.028 -2.547 34.035 1.00 98.62 229 ASN A O 1
ATOM 1738 N N . ILE A 1 230 ? -20.725 -4.675 34.632 1.00 98.62 230 ILE A N 1
ATOM 1739 C CA . ILE A 1 230 ? -21.495 -4.595 35.867 1.00 98.62 230 ILE A CA 1
ATOM 1740 C C . ILE A 1 230 ? -20.611 -4.986 37.045 1.00 98.62 230 ILE A C 1
ATOM 1742 O O . ILE A 1 230 ? -19.937 -6.014 37.026 1.00 98.62 230 ILE A O 1
ATOM 1746 N N . THR A 1 231 ? -20.615 -4.157 38.086 1.00 98.62 231 THR A N 1
ATOM 1747 C CA . THR A 1 231 ? -19.949 -4.426 39.361 1.00 98.62 231 THR A CA 1
ATOM 1748 C C . THR A 1 231 ? -20.998 -4.529 40.455 1.00 98.62 231 THR A C 1
ATOM 1750 O O . THR A 1 231 ? -21.763 -3.590 40.681 1.00 98.62 231 THR A O 1
ATOM 1753 N N . TRP A 1 232 ? -21.021 -5.655 41.168 1.00 98.56 232 TRP A N 1
ATOM 1754 C CA . TRP A 1 232 ? -21.929 -5.891 42.283 1.00 98.56 232 TRP A CA 1
ATOM 1755 C C . TRP A 1 232 ? -21.174 -6.325 43.535 1.00 98.56 232 TRP A C 1
ATOM 1757 O O . TRP A 1 232 ? -20.620 -7.420 43.602 1.00 98.56 232 TRP A O 1
ATOM 1767 N N . ILE A 1 233 ? -21.213 -5.489 44.568 1.00 98.44 233 ILE A N 1
ATOM 1768 C CA . ILE A 1 233 ? -20.700 -5.833 45.892 1.00 98.44 233 ILE A CA 1
ATOM 1769 C C . ILE A 1 233 ? -21.852 -6.413 46.714 1.00 98.44 233 ILE A C 1
ATOM 1771 O O . ILE A 1 233 ? -22.786 -5.706 47.099 1.00 98.44 233 ILE A O 1
ATOM 1775 N N . LYS A 1 234 ? -21.812 -7.710 47.009 1.00 97.38 234 LYS A N 1
ATOM 1776 C CA . LYS A 1 234 ? -22.846 -8.390 47.796 1.00 97.38 234 LYS A CA 1
ATOM 1777 C C . LYS A 1 234 ? -22.210 -9.207 48.914 1.00 97.38 234 LYS A C 1
ATOM 1779 O O . LYS A 1 234 ? -21.675 -10.290 48.691 1.00 97.38 234 LYS A O 1
ATOM 1784 N N . GLY A 1 235 ? -22.321 -8.707 50.144 1.00 96.75 235 GLY A N 1
ATOM 1785 C CA . GLY A 1 235 ? -21.736 -9.367 51.310 1.00 96.75 235 GLY A CA 1
ATOM 1786 C C . GLY A 1 235 ? -20.215 -9.460 51.185 1.00 96.75 235 GLY A C 1
ATOM 1787 O O . GLY A 1 235 ? -19.542 -8.439 51.089 1.00 96.75 235 GLY A O 1
ATOM 1788 N N . ALA A 1 236 ? -19.686 -10.684 51.185 1.00 97.38 236 ALA A N 1
ATOM 1789 C CA . ALA A 1 236 ? -18.256 -10.957 51.045 1.00 97.38 236 ALA A CA 1
ATOM 1790 C C . ALA A 1 236 ? -17.751 -10.964 49.588 1.00 97.38 236 ALA A C 1
ATOM 1792 O O . ALA A 1 236 ? -16.548 -11.114 49.385 1.00 97.38 236 ALA A O 1
ATOM 1793 N N . HIS A 1 237 ? -18.645 -10.832 48.604 1.00 98.38 237 HIS A N 1
ATOM 1794 C CA . HIS A 1 237 ? -18.333 -10.956 47.181 1.00 98.38 237 HIS A CA 1
ATOM 1795 C C . HIS A 1 237 ? -18.290 -9.593 46.497 1.00 98.38 237 HIS A C 1
ATOM 1797 O O . HIS A 1 237 ? -19.180 -8.760 46.703 1.00 98.38 237 HIS A O 1
ATOM 1803 N N . THR A 1 238 ? -17.298 -9.406 45.634 1.00 98.44 238 THR A N 1
ATOM 1804 C CA . THR A 1 238 ? -17.260 -8.341 44.631 1.00 98.44 238 THR A CA 1
ATOM 1805 C C . THR A 1 238 ? -17.292 -9.010 43.268 1.00 98.44 238 THR A C 1
ATOM 1807 O O . THR A 1 238 ? -16.267 -9.464 42.765 1.00 98.44 238 THR A O 1
ATOM 1810 N N . LEU A 1 239 ? -18.483 -9.070 42.682 1.00 98.50 239 LEU A N 1
ATOM 1811 C CA . LEU A 1 239 ? -18.710 -9.662 41.372 1.00 98.50 239 LEU A CA 1
ATOM 1812 C C . LEU A 1 239 ? -18.489 -8.608 40.292 1.00 98.50 239 LEU A C 1
ATOM 1814 O O . LEU A 1 239 ? -19.013 -7.496 40.395 1.00 98.50 239 LEU A O 1
ATOM 1818 N N . LYS A 1 240 ? -17.761 -8.974 39.241 1.00 98.56 240 LYS A N 1
ATOM 1819 C CA . LYS A 1 240 ? -17.648 -8.211 38.001 1.00 98.56 240 LYS A CA 1
ATOM 1820 C C . LYS A 1 240 ? -17.992 -9.107 36.828 1.00 98.56 240 LYS A C 1
ATOM 1822 O O . LYS A 1 240 ? -17.437 -10.191 36.700 1.00 98.56 240 LYS A O 1
ATOM 1827 N N . ALA A 1 241 ? -18.882 -8.649 35.969 1.00 98.69 241 ALA A N 1
ATOM 1828 C CA . ALA A 1 241 ? -19.133 -9.289 34.689 1.00 98.69 241 ALA A CA 1
ATOM 1829 C C . ALA A 1 241 ? -19.121 -8.230 33.600 1.00 98.69 241 ALA A C 1
ATOM 1831 O O . ALA A 1 241 ? -19.460 -7.075 33.864 1.00 98.69 241 ALA A O 1
ATOM 1832 N N . GLY A 1 242 ? -18.756 -8.618 32.389 1.00 98.56 242 GLY A N 1
ATOM 1833 C CA . GLY A 1 242 ? -18.809 -7.696 31.271 1.00 98.56 242 GLY A CA 1
ATOM 1834 C C . GLY A 1 242 ? -18.786 -8.383 29.922 1.00 98.56 242 GLY A C 1
ATOM 1835 O O . GLY A 1 242 ? -18.453 -9.566 29.817 1.00 98.56 242 GLY A O 1
ATOM 1836 N N . ILE A 1 243 ? -19.163 -7.619 28.904 1.00 98.62 243 ILE A N 1
ATOM 1837 C CA . ILE A 1 243 ? -19.183 -8.010 27.498 1.00 98.62 243 ILE A CA 1
ATOM 1838 C C . ILE A 1 243 ? -18.469 -6.946 26.662 1.00 98.62 243 ILE A C 1
ATOM 1840 O O . ILE A 1 243 ? -18.597 -5.752 26.921 1.00 98.62 243 ILE A O 1
ATOM 1844 N N . TYR A 1 244 ? -17.724 -7.394 25.660 1.00 98.38 244 TYR A N 1
ATOM 1845 C CA . TYR A 1 244 ? -17.098 -6.588 24.623 1.00 98.38 244 TYR A CA 1
ATOM 1846 C C . TYR A 1 244 ? -17.603 -7.069 23.267 1.00 98.38 244 TYR A C 1
ATOM 1848 O O . TYR A 1 244 ? -17.584 -8.267 22.987 1.00 98.38 244 TYR A O 1
ATOM 1856 N N . VAL A 1 245 ? -18.053 -6.150 22.424 1.00 98.25 245 VAL A N 1
ATOM 1857 C CA . VAL A 1 245 ? -18.421 -6.421 21.036 1.00 98.25 245 VAL A CA 1
ATOM 1858 C C . VAL A 1 245 ? -17.673 -5.436 20.159 1.00 98.25 245 VAL A C 1
ATOM 1860 O O . VAL A 1 245 ? -17.816 -4.231 20.340 1.00 98.25 245 VAL A O 1
ATOM 1863 N N . GLU A 1 246 ? -16.927 -5.946 19.189 1.00 97.00 246 GLU A N 1
ATOM 1864 C CA . GLU A 1 246 ? -16.229 -5.157 18.178 1.00 97.00 246 GLU A CA 1
ATOM 1865 C C . GLU A 1 246 ? -16.704 -5.570 16.790 1.00 97.00 246 GLU A C 1
ATOM 1867 O O . GLU A 1 246 ? -16.849 -6.759 16.489 1.00 97.00 246 GLU A O 1
ATOM 1872 N N . LYS A 1 247 ? -16.950 -4.584 15.935 1.00 96.56 247 LYS A N 1
ATOM 1873 C CA . LYS A 1 247 ? -17.161 -4.771 14.505 1.00 96.56 247 LYS A CA 1
ATOM 1874 C C . LYS A 1 247 ? -16.142 -3.932 13.766 1.00 96.56 247 LYS A C 1
ATOM 1876 O O . LYS A 1 247 ? -16.116 -2.718 13.937 1.00 96.56 247 LYS A O 1
ATOM 1881 N N . GLU A 1 248 ? -15.385 -4.585 12.899 1.00 95.56 248 GLU A N 1
ATOM 1882 C CA . GLU A 1 248 ? -14.426 -3.917 12.033 1.00 95.56 248 GLU A CA 1
ATOM 1883 C C . GLU A 1 248 ? -14.859 -4.000 10.578 1.00 95.56 248 GLU A C 1
ATOM 1885 O O . GLU A 1 248 ? -15.342 -5.036 10.089 1.00 95.56 248 GLU A O 1
ATOM 1890 N N . ALA A 1 249 ? -14.617 -2.909 9.865 1.00 94.75 249 ALA A N 1
ATOM 1891 C CA . ALA A 1 249 ? -14.747 -2.835 8.432 1.00 94.75 249 ALA A CA 1
ATOM 1892 C C . ALA A 1 249 ? -13.549 -2.143 7.800 1.00 94.75 249 ALA A C 1
ATOM 1894 O O . ALA A 1 249 ? -13.305 -0.967 8.026 1.00 94.75 249 ALA A O 1
ATOM 1895 N N . ARG A 1 250 ? -12.844 -2.872 6.935 1.00 93.81 250 ARG A N 1
ATOM 1896 C CA . ARG A 1 250 ? -11.698 -2.365 6.191 1.00 93.81 250 ARG A CA 1
ATOM 1897 C C . ARG A 1 250 ? -11.890 -2.521 4.690 1.00 93.81 250 ARG A C 1
ATOM 1899 O O . ARG A 1 250 ? -12.107 -3.628 4.200 1.00 93.81 250 ARG A O 1
ATOM 1906 N N . ASN A 1 251 ? -11.816 -1.415 3.961 1.00 93.94 251 ASN A N 1
ATOM 1907 C CA . ASN A 1 251 ? -11.719 -1.385 2.503 1.00 93.94 251 ASN A CA 1
ATOM 1908 C C . ASN A 1 251 ? -10.320 -0.901 2.147 1.00 93.94 251 ASN A C 1
ATOM 1910 O O . ASN A 1 251 ? -9.988 0.199 2.557 1.00 93.94 251 ASN A O 1
ATOM 1914 N N . VAL A 1 252 ? -9.484 -1.670 1.449 1.00 93.81 252 VAL A N 1
ATOM 1915 C CA . VAL A 1 252 ? -8.093 -1.238 1.225 1.00 93.81 252 VAL A CA 1
ATOM 1916 C C . VAL A 1 252 ? -7.495 -1.768 -0.072 1.00 93.81 252 VAL A C 1
ATOM 1918 O O . VAL A 1 252 ? -7.623 -2.951 -0.385 1.00 93.81 252 VAL A O 1
ATOM 1921 N N . SER A 1 253 ? -6.804 -0.901 -0.812 1.00 93.25 253 SER A N 1
ATOM 1922 C CA . SER A 1 253 ? -5.946 -1.297 -1.934 1.00 93.25 253 SER A CA 1
ATOM 1923 C C . SER A 1 253 ? -4.799 -2.175 -1.430 1.00 93.25 253 SER A C 1
ATOM 1925 O O . SER A 1 253 ? -4.059 -1.779 -0.526 1.00 93.25 253 SER A O 1
ATOM 1927 N N . VAL A 1 254 ? -4.630 -3.365 -2.008 1.00 90.38 254 VAL A N 1
ATOM 1928 C CA . VAL A 1 254 ? -3.613 -4.332 -1.561 1.00 90.38 254 VAL A CA 1
ATOM 1929 C C . VAL A 1 254 ? -2.461 -4.480 -2.538 1.00 90.38 254 VAL A C 1
ATOM 1931 O O . VAL A 1 254 ? -2.525 -4.022 -3.676 1.00 90.38 254 VAL A O 1
ATOM 1934 N N . TYR A 1 255 ? -1.373 -5.067 -2.038 1.00 90.81 255 TYR A N 1
ATOM 1935 C CA . TYR A 1 255 ? -0.158 -5.294 -2.805 1.00 90.81 255 TYR A CA 1
ATOM 1936 C C . TYR A 1 255 ? -0.451 -6.058 -4.096 1.00 90.81 255 TYR A C 1
ATOM 1938 O O . TYR A 1 255 ? -1.243 -7.000 -4.126 1.00 90.81 255 TYR A O 1
ATOM 1946 N N . SER A 1 256 ? 0.237 -5.642 -5.148 1.00 89.25 256 SER A N 1
ATOM 1947 C CA . SER A 1 256 ? 0.187 -6.221 -6.484 1.00 89.25 256 SER A CA 1
ATOM 1948 C C . SER A 1 256 ? 1.505 -6.954 -6.758 1.00 89.25 256 SER A C 1
ATOM 1950 O O . SER A 1 256 ? 2.549 -6.501 -6.282 1.00 89.25 256 SER A O 1
ATOM 1952 N N . ALA A 1 257 ? 1.495 -8.042 -7.526 1.00 89.44 257 ALA A N 1
ATOM 1953 C CA . ALA A 1 257 ? 2.721 -8.777 -7.842 1.00 89.44 257 ALA A CA 1
ATOM 1954 C C . ALA A 1 257 ? 3.587 -8.024 -8.863 1.00 89.44 257 ALA A C 1
ATOM 1956 O O . ALA A 1 257 ? 4.808 -7.961 -8.708 1.00 89.44 257 ALA A O 1
ATOM 1957 N N . TYR A 1 258 ? 2.954 -7.424 -9.875 1.00 91.81 258 TYR A N 1
ATOM 1958 C CA . TYR A 1 258 ? 3.640 -6.784 -10.999 1.00 91.81 258 TYR A CA 1
ATOM 1959 C C . TYR A 1 258 ? 3.109 -5.396 -11.368 1.00 91.81 258 TYR A C 1
ATOM 1961 O O . TYR A 1 258 ? 3.663 -4.778 -12.279 1.00 91.81 258 TYR A O 1
ATOM 1969 N N . ASN A 1 259 ? 2.094 -4.888 -10.664 1.00 93.62 259 ASN A N 1
ATOM 1970 C CA . ASN A 1 259 ? 1.322 -3.685 -10.990 1.00 93.62 259 ASN A CA 1
ATOM 1971 C C . ASN A 1 259 ? 0.448 -3.846 -12.239 1.00 93.62 259 ASN A C 1
ATOM 1973 O O . ASN A 1 259 ? 0.820 -4.492 -13.217 1.00 93.62 259 ASN A O 1
ATOM 1977 N N . THR A 1 260 ? -0.693 -3.154 -12.265 1.00 94.19 260 THR A N 1
ATOM 1978 C CA . THR A 1 260 ? -1.555 -3.095 -13.460 1.00 94.19 260 THR A CA 1
ATOM 1979 C C . THR A 1 260 ? -0.961 -2.267 -14.599 1.00 94.19 260 THR A C 1
ATOM 1981 O O . THR A 1 260 ? -1.392 -2.394 -15.739 1.00 94.19 260 THR A O 1
ATOM 1984 N N . ALA A 1 261 ? 0.024 -1.412 -14.307 1.00 95.06 261 ALA A N 1
ATOM 1985 C CA . ALA A 1 261 ? 0.829 -0.721 -15.314 1.00 95.06 261 ALA A CA 1
ATOM 1986 C C . ALA A 1 261 ? 1.936 -1.615 -15.903 1.00 95.06 261 ALA A C 1
ATOM 1988 O O . ALA A 1 261 ? 2.535 -1.268 -16.920 1.00 95.06 261 ALA A O 1
ATOM 1989 N N . GLY A 1 262 ? 2.196 -2.758 -15.265 1.00 95.38 262 GLY A N 1
ATOM 1990 C CA . GLY A 1 262 ? 3.267 -3.687 -15.576 1.00 95.38 262 GLY A CA 1
ATOM 1991 C C . GLY A 1 262 ? 4.629 -3.279 -15.021 1.00 95.38 262 GLY A C 1
ATOM 1992 O O . GLY A 1 262 ? 4.878 -2.121 -14.679 1.00 95.38 262 GLY A O 1
ATOM 1993 N N . THR A 1 263 ? 5.531 -4.253 -14.959 1.00 96.25 263 THR A N 1
ATOM 1994 C CA . THR A 1 263 ? 6.913 -4.096 -14.498 1.00 96.25 263 THR A CA 1
ATOM 1995 C C . THR A 1 263 ? 7.869 -4.756 -15.480 1.00 96.25 263 THR A C 1
ATOM 1997 O O . THR A 1 263 ? 7.754 -5.948 -15.764 1.00 96.25 263 THR A O 1
ATOM 2000 N N . TYR A 1 264 ? 8.836 -3.985 -15.978 1.00 96.75 264 TYR A N 1
ATOM 2001 C CA . TYR A 1 264 ? 9.950 -4.478 -16.785 1.00 96.75 264 TYR A CA 1
ATOM 2002 C C . TYR A 1 264 ? 11.146 -4.760 -15.882 1.00 96.75 264 TYR A C 1
ATOM 2004 O O . TYR A 1 264 ? 11.619 -3.866 -15.178 1.00 96.75 264 TYR A O 1
ATOM 2012 N N . TYR A 1 265 ? 11.646 -5.991 -15.935 1.00 95.06 265 TYR A N 1
ATOM 2013 C CA . TYR A 1 265 ? 12.834 -6.418 -15.208 1.00 95.06 265 TYR A CA 1
ATOM 2014 C C . TYR A 1 265 ? 14.017 -6.522 -16.161 1.00 95.06 265 TYR A C 1
ATOM 2016 O O . TYR A 1 265 ? 14.008 -7.308 -17.110 1.00 95.06 265 TYR A O 1
ATOM 2024 N N . PHE A 1 266 ? 15.050 -5.740 -15.879 1.00 94.19 266 PHE A N 1
ATOM 2025 C CA . PHE A 1 266 ? 16.300 -5.689 -16.632 1.00 94.19 266 PHE A CA 1
ATOM 2026 C C . PHE A 1 266 ? 17.471 -6.325 -15.880 1.00 94.19 266 PHE A C 1
ATOM 2028 O O . PHE A 1 266 ? 18.606 -6.225 -16.344 1.00 94.19 266 PHE A O 1
ATOM 2035 N N . GLY A 1 267 ? 17.214 -6.962 -14.731 1.00 91.12 267 GLY A N 1
ATOM 2036 C CA . GLY A 1 267 ? 18.220 -7.699 -13.970 1.00 91.12 267 GLY A CA 1
ATOM 2037 C C . GLY A 1 267 ? 19.033 -8.647 -14.848 1.00 91.12 267 GLY A C 1
ATOM 2038 O O . GLY A 1 267 ? 18.565 -9.122 -15.880 1.00 91.12 267 GLY A O 1
ATOM 2039 N N . SER A 1 268 ? 20.285 -8.868 -14.457 1.00 87.12 268 SER A N 1
ATOM 2040 C CA . SER A 1 268 ? 21.243 -9.591 -15.287 1.00 87.12 268 SER A CA 1
ATOM 2041 C C . SER A 1 268 ? 21.432 -11.027 -14.810 1.00 87.12 268 SER A C 1
ATOM 2043 O O . SER A 1 268 ? 21.649 -11.267 -13.621 1.00 87.12 268 SER A O 1
ATOM 2045 N N . ASP A 1 269 ? 21.368 -11.961 -15.755 1.00 85.25 269 ASP A N 1
ATOM 2046 C CA . ASP A 1 269 ? 21.689 -13.375 -15.569 1.00 85.25 269 ASP A CA 1
ATOM 2047 C C . ASP A 1 269 ? 22.457 -13.870 -16.796 1.00 8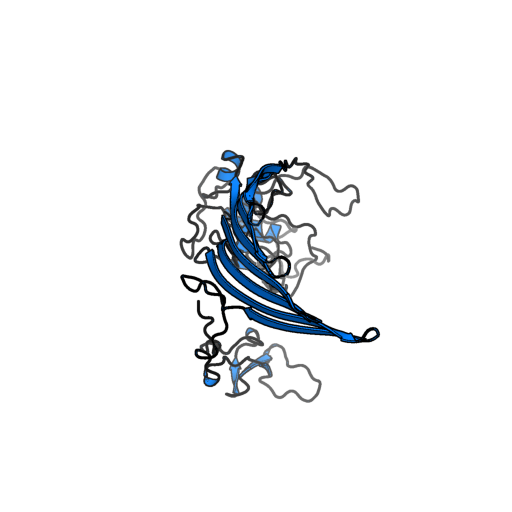5.25 269 ASP A C 1
ATOM 2049 O O . ASP A 1 269 ? 21.915 -13.925 -17.900 1.00 85.25 269 ASP A O 1
ATOM 2053 N N . LEU A 1 270 ? 23.724 -14.249 -16.615 1.00 79.19 270 LEU A N 1
ATOM 2054 C CA . LEU A 1 270 ? 24.588 -14.705 -17.708 1.00 79.19 270 LEU A CA 1
ATOM 2055 C C . LEU A 1 270 ? 24.161 -16.069 -18.278 1.00 79.19 270 LEU A C 1
ATOM 2057 O O . LEU A 1 270 ? 24.698 -16.498 -19.298 1.00 79.19 270 LEU A O 1
ATOM 2061 N N . GLY A 1 271 ? 23.194 -16.750 -17.651 1.00 77.25 271 GLY A N 1
ATOM 2062 C CA . GLY A 1 271 ? 22.495 -17.880 -18.264 1.00 77.25 271 GLY A CA 1
ATOM 2063 C C . GLY A 1 271 ? 21.661 -17.481 -19.489 1.00 77.25 271 GLY A C 1
ATOM 2064 O O . GLY A 1 271 ? 21.407 -18.318 -20.354 1.00 77.25 271 GLY A O 1
ATOM 2065 N N . ASN A 1 272 ? 21.268 -16.208 -19.605 1.00 75.25 272 ASN A N 1
ATOM 2066 C CA . ASN A 1 272 ? 20.588 -15.679 -20.780 1.00 75.25 272 ASN A CA 1
ATOM 2067 C C . ASN A 1 272 ? 21.624 -15.285 -21.864 1.00 75.25 272 ASN A C 1
ATOM 2069 O O . ASN A 1 272 ? 22.418 -14.369 -21.651 1.00 75.25 272 ASN A O 1
ATOM 2073 N N . PRO A 1 273 ? 21.612 -15.908 -23.062 1.00 74.31 273 PRO A N 1
ATOM 2074 C CA . PRO A 1 273 ? 22.625 -15.675 -24.098 1.00 74.31 273 PRO A CA 1
ATOM 2075 C C . PRO A 1 273 ? 22.615 -14.254 -24.688 1.00 74.31 273 PRO A C 1
ATOM 2077 O O . PRO A 1 273 ? 23.579 -13.855 -25.345 1.00 74.31 273 PRO A O 1
ATOM 2080 N N . VAL A 1 274 ? 21.537 -13.490 -24.488 1.00 76.06 274 VA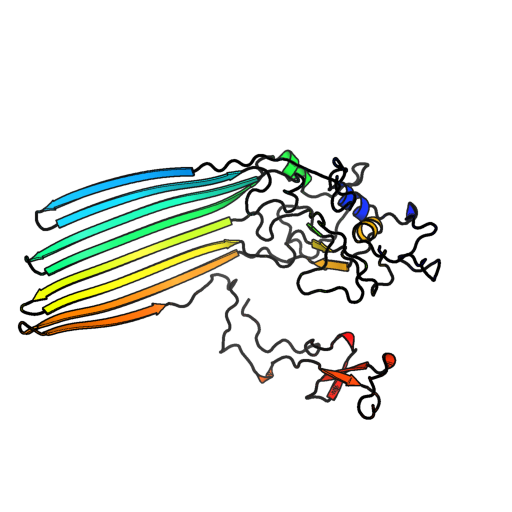L A N 1
ATOM 2081 C CA . VAL A 1 274 ? 21.437 -12.079 -24.903 1.00 76.06 274 VAL A CA 1
ATOM 2082 C C . VAL A 1 274 ? 21.781 -11.090 -23.787 1.00 76.06 274 VAL A C 1
ATOM 2084 O O . VAL A 1 274 ? 21.787 -9.882 -24.029 1.00 76.06 274 VAL A O 1
ATOM 2087 N N . ASP A 1 275 ? 22.106 -11.573 -22.586 1.00 83.50 275 ASP A N 1
ATOM 2088 C CA . ASP A 1 275 ? 22.492 -10.743 -21.446 1.00 83.50 275 ASP A CA 1
ATOM 2089 C C . ASP A 1 275 ? 23.841 -10.051 -21.662 1.00 83.50 275 ASP A C 1
ATOM 2091 O O . ASP A 1 275 ? 24.821 -10.646 -22.106 1.00 83.50 275 ASP A O 1
ATOM 2095 N N . THR A 1 276 ? 23.884 -8.759 -21.349 1.00 83.00 276 THR A N 1
ATOM 2096 C CA . THR A 1 276 ? 25.068 -7.906 -21.526 1.00 83.00 276 THR A CA 1
ATOM 2097 C C . THR A 1 276 ? 25.968 -7.852 -20.284 1.00 83.00 276 THR A C 1
ATOM 2099 O O . THR A 1 276 ? 26.969 -7.132 -20.258 1.00 83.00 276 THR A O 1
ATOM 2102 N N . GLY A 1 277 ? 25.610 -8.571 -19.218 1.00 82.19 277 GLY A N 1
ATOM 2103 C CA . GLY A 1 277 ? 26.269 -8.565 -17.913 1.00 82.19 277 GLY A CA 1
ATOM 2104 C C . GLY A 1 277 ? 26.050 -7.280 -17.106 1.00 82.19 277 GLY A C 1
ATOM 2105 O O . GLY A 1 277 ? 26.811 -7.002 -16.167 1.00 82.19 277 GLY A O 1
ATOM 2106 N N . ASN A 1 278 ? 25.085 -6.444 -17.509 1.00 86.81 278 ASN A N 1
ATOM 2107 C CA . ASN A 1 278 ? 24.752 -5.176 -16.865 1.00 86.81 278 ASN A CA 1
ATOM 2108 C C . ASN A 1 278 ? 23.270 -4.810 -17.105 1.00 86.81 278 ASN A C 1
ATOM 2110 O O . ASN A 1 278 ? 22.849 -4.731 -18.258 1.00 86.81 278 ASN A O 1
ATOM 2114 N N . PRO A 1 279 ? 22.487 -4.511 -16.053 1.00 90.62 279 PRO A N 1
ATOM 2115 C CA . PRO A 1 279 ? 21.057 -4.256 -16.199 1.00 90.62 279 PRO A CA 1
ATOM 2116 C C . PRO A 1 279 ? 20.713 -2.967 -16.966 1.00 90.62 279 PRO A C 1
ATOM 2118 O O . PRO A 1 279 ? 19.715 -2.918 -17.679 1.00 90.62 279 PRO A O 1
ATOM 2121 N N . PHE A 1 280 ? 21.550 -1.929 -16.906 1.00 91.75 280 PHE A N 1
ATOM 2122 C CA . PHE A 1 280 ? 21.350 -0.713 -17.705 1.00 91.75 280 PHE A CA 1
ATOM 2123 C C . PHE A 1 280 ? 21.659 -0.955 -19.185 1.00 91.75 280 PHE A C 1
ATOM 2125 O O . PHE A 1 280 ? 20.955 -0.454 -20.059 1.00 91.75 280 PHE A O 1
ATOM 2132 N N . SER A 1 281 ? 22.683 -1.757 -19.483 1.00 90.56 281 SER A N 1
ATOM 2133 C CA . SER A 1 281 ? 22.998 -2.179 -20.853 1.00 90.56 281 SER A CA 1
ATOM 2134 C C . SER A 1 281 ? 21.934 -3.127 -21.421 1.00 90.56 281 SER A C 1
ATOM 2136 O O . SER A 1 281 ? 21.584 -3.017 -22.599 1.00 90.56 281 SER A O 1
ATOM 2138 N N . ASN A 1 282 ? 21.366 -4.006 -20.588 1.00 91.25 282 ASN A N 1
ATOM 2139 C CA . ASN A 1 282 ? 20.198 -4.823 -20.922 1.00 91.25 282 ASN A CA 1
ATOM 2140 C C . ASN A 1 282 ? 19.014 -3.922 -21.296 1.00 91.25 282 ASN A C 1
ATOM 2142 O O . ASN A 1 282 ? 18.458 -4.070 -22.382 1.00 91.25 282 ASN A O 1
ATOM 2146 N N . ALA A 1 283 ? 18.717 -2.904 -20.480 1.00 93.94 283 ALA A N 1
ATOM 2147 C CA . ALA A 1 283 ? 17.700 -1.911 -20.811 1.00 93.94 283 ALA A CA 1
ATOM 2148 C C . ALA A 1 283 ? 17.986 -1.204 -22.138 1.00 93.94 283 ALA A C 1
ATOM 2150 O O . ALA A 1 283 ? 17.121 -1.187 -23.008 1.00 93.94 283 ALA A O 1
ATOM 2151 N N . LEU A 1 284 ? 19.207 -0.707 -22.357 1.00 93.75 284 LEU A N 1
ATOM 2152 C CA . LEU A 1 284 ? 19.564 0.017 -23.581 1.00 93.75 284 LEU A CA 1
ATOM 2153 C C . LEU A 1 284 ? 19.447 -0.847 -24.846 1.00 93.75 284 LEU A C 1
ATOM 2155 O O . LEU A 1 284 ? 19.066 -0.348 -25.902 1.00 93.75 284 LEU A O 1
ATOM 2159 N N . THR A 1 285 ? 19.754 -2.140 -24.747 1.00 91.25 285 THR A N 1
ATOM 2160 C CA . THR A 1 285 ? 19.628 -3.100 -25.857 1.00 91.25 285 THR A CA 1
ATOM 2161 C C . THR A 1 285 ? 18.221 -3.688 -25.993 1.00 91.25 285 THR A C 1
ATOM 2163 O O . THR A 1 285 ? 17.939 -4.371 -26.975 1.00 91.25 285 THR A O 1
ATOM 2166 N N . GLY A 1 286 ? 17.320 -3.398 -25.047 1.00 90.06 286 GLY A N 1
ATOM 2167 C CA . GLY A 1 286 ? 15.969 -3.956 -24.989 1.00 90.06 286 GLY A CA 1
ATOM 2168 C C . GLY A 1 286 ? 15.920 -5.420 -24.552 1.00 90.06 286 GLY A C 1
ATOM 2169 O O . GLY A 1 286 ? 14.900 -6.072 -24.759 1.00 90.06 286 GLY A O 1
ATOM 2170 N N . ASN A 1 287 ? 17.003 -5.946 -23.977 1.00 88.06 287 ASN A N 1
ATOM 2171 C CA . ASN A 1 287 ? 17.020 -7.288 -23.422 1.00 88.06 287 ASN A CA 1
ATOM 2172 C C . ASN A 1 287 ? 16.384 -7.290 -22.027 1.00 88.06 287 ASN A C 1
ATOM 2174 O O . ASN A 1 287 ? 16.853 -6.609 -21.118 1.00 88.06 287 ASN A O 1
ATOM 2178 N N . LEU A 1 288 ? 15.319 -8.064 -21.868 1.00 88.38 288 LEU A N 1
ATOM 2179 C CA . LEU A 1 288 ? 14.541 -8.160 -20.642 1.00 88.38 288 LEU A CA 1
ATOM 2180 C C . LEU A 1 288 ? 14.807 -9.501 -19.972 1.00 88.38 288 LEU A C 1
ATOM 2182 O O . LEU A 1 288 ? 14.796 -10.535 -20.636 1.00 88.38 288 LEU A O 1
ATOM 2186 N N . TYR A 1 289 ? 14.961 -9.490 -18.650 1.00 89.00 289 TYR A N 1
ATOM 2187 C CA . TYR A 1 289 ? 14.844 -10.715 -17.862 1.00 89.00 289 TYR A CA 1
ATOM 2188 C C . TYR A 1 289 ? 13.394 -11.203 -17.861 1.00 89.00 289 TYR A C 1
ATOM 2190 O O . TYR A 1 289 ? 13.118 -12.386 -18.039 1.00 89.00 289 TYR A O 1
ATOM 2198 N N . GLY A 1 290 ? 12.454 -10.274 -17.686 1.00 90.12 290 GLY A N 1
ATOM 2199 C CA . GLY A 1 290 ? 11.037 -10.591 -17.676 1.00 90.12 290 GLY A CA 1
ATOM 2200 C C . GLY A 1 290 ? 10.153 -9.355 -17.690 1.00 90.12 290 GLY A C 1
ATOM 2201 O O . GLY A 1 290 ? 10.597 -8.231 -17.444 1.00 90.12 290 GLY A O 1
ATOM 2202 N N . TYR A 1 291 ? 8.880 -9.596 -17.967 1.00 93.44 291 TYR A N 1
ATOM 2203 C CA . TYR A 1 291 ? 7.811 -8.619 -17.859 1.00 93.44 291 TYR A CA 1
ATOM 2204 C C . TYR A 1 291 ? 6.623 -9.278 -17.167 1.00 93.44 291 TYR A C 1
ATOM 2206 O O . TYR A 1 291 ? 6.271 -10.412 -17.493 1.00 93.44 291 TYR A O 1
ATOM 2214 N N . GLY A 1 292 ? 6.022 -8.569 -16.219 1.00 93.31 292 GLY A N 1
ATOM 2215 C CA . GLY A 1 292 ? 4.770 -8.968 -15.585 1.00 93.31 292 GLY A CA 1
ATOM 2216 C C . GLY A 1 292 ? 3.781 -7.812 -15.604 1.00 93.31 292 GLY A C 1
ATOM 2217 O O . GLY A 1 292 ? 4.191 -6.656 -15.547 1.00 93.31 292 GLY A O 1
ATOM 2218 N N . GLU A 1 293 ? 2.493 -8.125 -15.670 1.00 93.69 293 GLU A N 1
ATOM 2219 C CA . GLU A 1 293 ? 1.388 -7.170 -15.564 1.00 93.69 293 GLU A CA 1
ATOM 2220 C C . GLU A 1 293 ? 0.270 -7.844 -14.773 1.00 93.69 293 GLU A C 1
ATOM 2222 O O . GLU A 1 293 ? -0.083 -8.989 -15.053 1.00 93.69 293 GLU A O 1
ATOM 2227 N N . ASP A 1 294 ? -0.280 -7.151 -13.782 1.00 92.19 294 ASP A N 1
ATOM 2228 C CA . ASP A 1 294 ? -1.449 -7.652 -13.069 1.00 92.19 294 ASP A CA 1
ATOM 2229 C C . ASP A 1 294 ? -2.712 -7.319 -13.864 1.00 92.19 294 ASP A C 1
ATOM 2231 O O . ASP A 1 294 ? -2.931 -6.182 -14.280 1.00 92.19 294 ASP A O 1
ATOM 2235 N N . ASN A 1 295 ? -3.587 -8.305 -14.048 1.00 91.81 295 ASN A N 1
ATOM 2236 C CA . ASN A 1 295 ? -4.815 -8.144 -14.830 1.00 91.81 295 ASN A CA 1
ATOM 2237 C C . ASN A 1 295 ? -5.905 -7.315 -14.129 1.00 91.81 295 ASN A C 1
ATOM 2239 O O . ASN A 1 295 ? -6.924 -6.989 -14.739 1.00 91.81 295 ASN A O 1
ATOM 2243 N N . LYS A 1 296 ? -5.723 -7.005 -12.843 1.00 89.69 296 LYS A N 1
ATOM 2244 C CA . LYS A 1 296 ? -6.659 -6.231 -12.033 1.00 89.69 296 LYS A CA 1
ATOM 2245 C C . LYS A 1 296 ? -5.953 -5.671 -10.804 1.00 89.69 296 LYS A C 1
ATOM 2247 O O . LYS A 1 296 ? -5.183 -6.367 -10.147 1.00 89.69 296 LYS A O 1
ATOM 2252 N N . LYS A 1 297 ? -6.295 -4.434 -10.440 1.00 90.06 297 LYS A N 1
ATOM 2253 C CA . LYS A 1 297 ? -5.948 -3.872 -9.134 1.00 90.06 297 LYS A CA 1
ATOM 2254 C C . LYS A 1 297 ? -6.880 -4.445 -8.068 1.00 90.06 297 LYS A C 1
ATOM 2256 O O . LYS A 1 297 ? -8.100 -4.329 -8.188 1.00 90.06 297 LYS A O 1
ATOM 2261 N N . GLN A 1 298 ? -6.305 -5.055 -7.039 1.00 87.31 298 GLN A N 1
ATOM 2262 C CA . GLN A 1 298 ? -7.063 -5.699 -5.971 1.00 87.31 298 GLN A CA 1
ATOM 2263 C C . GLN A 1 298 ? -7.389 -4.717 -4.843 1.00 87.31 298 GLN A C 1
ATOM 2265 O O . GLN A 1 298 ? -6.549 -3.913 -4.429 1.00 87.31 298 GLN A O 1
ATOM 2270 N N . ILE A 1 299 ? -8.617 -4.808 -4.338 1.00 88.56 299 ILE A N 1
ATOM 2271 C CA . ILE A 1 299 ? -9.112 -4.055 -3.185 1.00 88.56 299 ILE A CA 1
ATOM 2272 C C . ILE A 1 299 ? -9.782 -5.060 -2.260 1.00 88.56 299 ILE A C 1
ATOM 2274 O O . ILE A 1 299 ? -10.649 -5.811 -2.697 1.00 88.56 299 ILE A O 1
ATOM 2278 N N . ASN A 1 300 ? -9.381 -5.073 -0.993 1.00 90.06 300 ASN A N 1
ATOM 2279 C CA . ASN A 1 300 ? -9.955 -5.959 0.007 1.00 90.06 300 ASN A CA 1
ATOM 2280 C C . ASN A 1 300 ? -11.077 -5.291 0.771 1.00 90.06 300 ASN A C 1
ATOM 2282 O O . ASN A 1 300 ? -10.935 -4.142 1.168 1.00 90.06 300 ASN A O 1
ATOM 2286 N N . HIS A 1 301 ? -12.147 -6.042 1.030 1.00 91.94 301 HIS A N 1
ATOM 2287 C CA . HIS A 1 301 ? -13.338 -5.598 1.751 1.00 91.94 301 HIS A CA 1
ATOM 2288 C C . HIS A 1 301 ? -13.524 -6.409 3.037 1.00 91.94 301 HIS A C 1
ATOM 2290 O O . HIS A 1 301 ? -14.582 -6.984 3.288 1.00 91.94 301 HIS A O 1
ATOM 2296 N N . ALA A 1 302 ? -12.474 -6.462 3.855 1.00 90.81 302 ALA A N 1
ATOM 2297 C CA . ALA A 1 302 ? -12.410 -7.255 5.074 1.00 90.81 302 ALA A CA 1
ATOM 2298 C C . ALA A 1 302 ? -13.427 -6.786 6.125 1.00 90.81 302 ALA A C 1
ATOM 2300 O O . ALA A 1 302 ? -13.518 -5.596 6.434 1.00 90.81 302 ALA A O 1
ATOM 2301 N N . ARG A 1 303 ? -14.186 -7.721 6.694 1.00 91.81 303 ARG A N 1
ATOM 2302 C CA . ARG A 1 303 ? -15.125 -7.506 7.801 1.00 91.81 303 ARG A CA 1
ATOM 2303 C C . ARG A 1 303 ? -14.945 -8.605 8.834 1.00 91.81 303 ARG A C 1
ATOM 2305 O O . ARG A 1 303 ?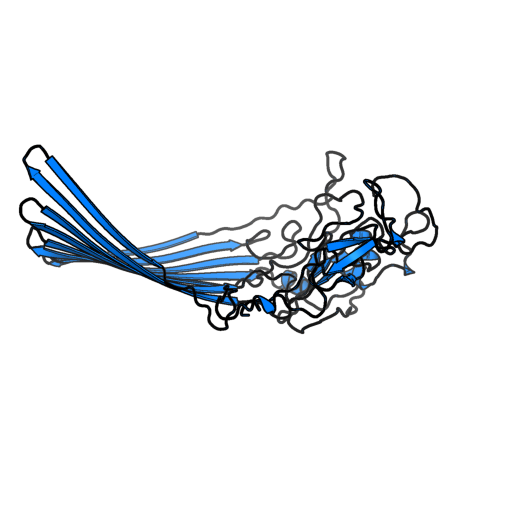 -14.836 -9.771 8.452 1.00 91.81 303 ARG A O 1
ATOM 2312 N N . TYR A 1 304 ? -15.009 -8.263 10.113 1.00 92.44 304 TYR A N 1
ATOM 2313 C CA . TYR A 1 304 ? -15.147 -9.260 11.171 1.00 92.44 304 TYR A CA 1
ATOM 2314 C C . TYR A 1 304 ? -15.984 -8.726 12.333 1.00 92.44 304 TYR A C 1
ATOM 2316 O O . TYR A 1 304 ? -16.311 -7.541 12.418 1.00 92.44 304 TYR A O 1
ATOM 2324 N N . THR A 1 305 ? -16.397 -9.636 13.206 1.00 95.56 305 THR A N 1
ATOM 2325 C CA . THR A 1 305 ? -17.060 -9.301 14.464 1.00 95.56 305 THR A CA 1
ATOM 2326 C C . THR A 1 305 ? -16.440 -10.140 15.560 1.00 95.56 305 THR A C 1
ATOM 2328 O O . THR A 1 305 ? -16.336 -11.355 15.414 1.00 95.56 305 THR A O 1
ATOM 2331 N N . GLN A 1 306 ? -16.030 -9.495 16.640 1.00 96.06 306 GLN A N 1
ATOM 2332 C CA . GLN A 1 306 ? -15.467 -10.144 17.811 1.00 96.06 306 GLN A CA 1
ATOM 2333 C C . GLN A 1 306 ? -16.397 -9.923 18.994 1.00 96.06 306 GLN A C 1
ATOM 2335 O O . GLN A 1 306 ? -16.937 -8.833 19.179 1.00 96.06 306 GLN A O 1
ATOM 2340 N N . VAL A 1 307 ? -16.608 -10.977 19.774 1.00 98.00 307 VAL A N 1
ATOM 2341 C CA . VAL A 1 307 ? -17.422 -10.931 20.987 1.00 98.00 307 VAL A CA 1
ATOM 2342 C C . VAL A 1 307 ? -16.627 -11.562 22.114 1.00 98.00 307 VAL A C 1
ATOM 2344 O O . VAL A 1 307 ? -16.157 -12.690 21.994 1.00 98.00 307 VAL A O 1
ATOM 2347 N N . GLU A 1 308 ? -16.486 -10.852 23.221 1.00 98.00 308 GLU A N 1
ATOM 2348 C CA . GLU A 1 308 ? -15.827 -11.354 24.421 1.00 98.00 308 GLU A CA 1
ATOM 2349 C C . GLU A 1 308 ? -16.704 -11.125 25.632 1.00 98.00 308 GLU A C 1
ATOM 2351 O O . GLU A 1 308 ? -17.446 -10.151 25.693 1.00 98.00 308 GLU A O 1
ATOM 2356 N N . TRP A 1 309 ? -16.615 -12.005 26.618 1.00 98.44 309 TRP A N 1
ATOM 2357 C CA . TRP A 1 309 ? -17.307 -11.810 27.883 1.00 98.44 309 TRP A CA 1
ATOM 2358 C C . TRP A 1 309 ? -16.539 -12.445 29.024 1.00 98.44 309 TRP A C 1
ATOM 2360 O O . TRP A 1 309 ? -15.778 -13.399 28.840 1.00 98.44 309 TRP A O 1
ATOM 2370 N N . PHE A 1 310 ? -16.739 -11.913 30.221 1.00 98.62 310 PHE A N 1
ATOM 2371 C CA . PHE A 1 310 ? -16.089 -12.417 31.416 1.00 98.62 310 PHE A CA 1
ATOM 2372 C C . PHE A 1 310 ? -17.006 -12.369 32.632 1.00 98.62 310 PHE A C 1
ATOM 2374 O O . PHE A 1 310 ? -17.964 -11.597 32.696 1.00 98.62 310 PHE A O 1
ATOM 2381 N N . LEU A 1 311 ? -16.660 -13.194 33.614 1.00 98.56 311 LEU A N 1
ATOM 2382 C CA . LEU A 1 311 ? -17.195 -13.161 34.967 1.00 98.56 311 LEU A CA 1
ATOM 2383 C C . LEU A 1 311 ? -16.034 -13.367 35.940 1.00 98.56 311 LEU A C 1
ATOM 2385 O O . LEU A 1 311 ? -15.250 -14.299 35.775 1.00 98.56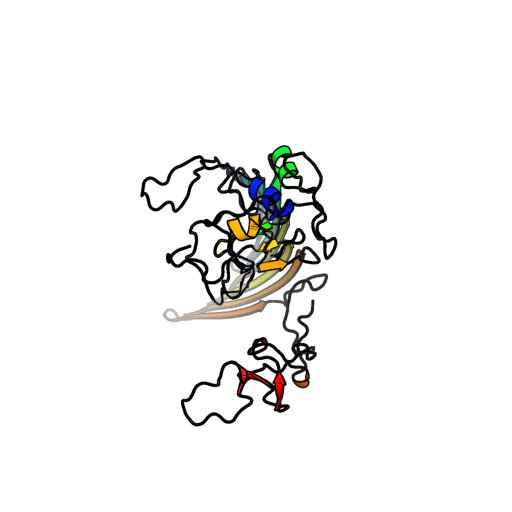 311 LEU A O 1
ATOM 2389 N N . GLN A 1 312 ? -15.938 -12.511 36.948 1.00 98.31 312 GLN A N 1
ATOM 2390 C CA . GLN A 1 312 ? -14.931 -12.543 38.001 1.00 98.31 312 GLN A CA 1
ATOM 2391 C C . GLN A 1 312 ? -15.596 -12.300 39.359 1.00 98.31 312 GLN A C 1
ATOM 2393 O O . GLN A 1 312 ? -16.513 -11.486 39.477 1.00 98.31 312 GLN A O 1
ATOM 2398 N N . ASP A 1 313 ? -15.116 -12.989 40.386 1.00 98.56 313 ASP A N 1
ATOM 2399 C CA . ASP A 1 313 ? -15.495 -12.796 41.780 1.00 98.56 313 ASP A CA 1
ATOM 2400 C C . ASP A 1 313 ? -14.246 -12.606 42.642 1.00 98.56 313 ASP A C 1
ATOM 2402 O O . ASP A 1 313 ? -13.359 -13.463 42.675 1.00 98.56 313 ASP A O 1
ATOM 2406 N N . THR A 1 314 ? -14.206 -11.498 43.378 1.00 98.50 314 THR A N 1
ATOM 2407 C CA . THR A 1 314 ? -13.301 -11.334 44.513 1.00 98.50 314 THR A CA 1
ATOM 2408 C C . THR A 1 314 ? -14.071 -11.640 45.799 1.00 98.50 314 THR A C 1
ATOM 2410 O O . THR A 1 314 ? -14.831 -10.810 46.309 1.00 98.50 314 THR A O 1
ATOM 2413 N N . TRP A 1 315 ? -13.841 -12.824 46.359 1.00 98.19 315 TRP A N 1
ATOM 2414 C CA . TRP A 1 315 ? -14.531 -13.344 47.532 1.00 98.19 315 TRP A CA 1
ATOM 2415 C C . TRP A 1 315 ? -13.664 -13.281 48.790 1.00 98.19 315 TRP A C 1
ATOM 2417 O O . TRP A 1 315 ? -12.668 -13.991 48.935 1.00 98.19 315 TRP A O 1
ATOM 2427 N N . LYS A 1 316 ? -14.079 -12.475 49.766 1.00 98.06 316 LYS A N 1
ATOM 2428 C CA . LYS A 1 316 ? -13.478 -12.428 51.106 1.00 98.06 316 LYS A CA 1
ATOM 2429 C C . LYS A 1 316 ? -14.023 -13.560 51.977 1.00 98.06 316 LYS A C 1
ATOM 2431 O O . LYS A 1 316 ? -14.908 -13.336 52.801 1.00 98.06 316 LYS A O 1
ATOM 2436 N N . LEU A 1 317 ? -13.492 -14.771 51.806 1.00 96.19 317 LEU A N 1
ATOM 2437 C CA . LEU A 1 317 ? -13.947 -15.959 52.538 1.00 96.19 317 LEU A CA 1
ATOM 2438 C C . LEU A 1 317 ? -13.885 -15.768 54.064 1.00 96.19 317 LEU A C 1
ATOM 2440 O O . LEU A 1 317 ? -14.806 -16.154 54.780 1.00 96.19 317 LEU A O 1
ATOM 2444 N N . ASN A 1 318 ? -12.801 -15.171 54.571 1.00 96.19 318 ASN A N 1
ATOM 2445 C CA . ASN A 1 318 ? -12.655 -14.764 55.971 1.00 96.19 318 ASN A CA 1
ATOM 2446 C C . ASN A 1 318 ? -11.619 -13.626 56.109 1.00 96.19 318 ASN A C 1
ATOM 2448 O O . ASN A 1 318 ? -11.060 -13.150 55.126 1.00 96.19 318 ASN A O 1
ATOM 2452 N N . ARG A 1 319 ? -11.320 -13.189 57.342 1.00 93.88 319 ARG A N 1
ATOM 2453 C CA . ARG A 1 319 ? -10.375 -12.083 57.620 1.00 93.88 319 ARG A CA 1
ATOM 2454 C C . ARG A 1 319 ? -8.933 -12.309 57.141 1.00 93.88 319 ARG A C 1
ATOM 2456 O O . ARG A 1 319 ? -8.150 -11.366 57.165 1.00 93.88 319 ARG A O 1
ATOM 2463 N N . ARG A 1 320 ? -8.567 -13.537 56.775 1.00 96.88 320 ARG A N 1
ATOM 2464 C CA . ARG A 1 320 ? -7.208 -13.939 56.387 1.00 96.88 320 ARG A CA 1
ATOM 2465 C C . ARG A 1 320 ? -7.131 -14.551 54.986 1.00 96.88 320 ARG A C 1
ATOM 2467 O O . ARG A 1 320 ? -6.026 -14.807 54.527 1.00 96.88 320 ARG A O 1
ATOM 2474 N N . LEU A 1 321 ? -8.265 -14.790 54.320 1.00 96.94 321 LEU A N 1
ATOM 2475 C CA . LEU A 1 321 ? -8.312 -15.414 52.999 1.00 96.94 321 LEU A CA 1
ATOM 2476 C C . LEU A 1 321 ? -9.291 -14.678 52.083 1.00 96.94 321 LEU A C 1
ATOM 2478 O O . LEU A 1 321 ? -10.485 -14.594 52.373 1.00 96.94 321 LEU A O 1
ATOM 2482 N N . THR A 1 322 ? -8.758 -14.198 50.961 1.00 98.12 322 THR A N 1
ATOM 2483 C CA . THR A 1 322 ? -9.510 -13.669 49.821 1.00 98.12 322 THR A CA 1
ATOM 2484 C C . THR A 1 322 ? -9.197 -14.536 48.609 1.00 98.12 322 THR A C 1
ATOM 2486 O O . THR A 1 322 ? -8.031 -14.842 48.368 1.00 98.12 322 THR A O 1
ATOM 2489 N N . ILE A 1 323 ? -10.226 -14.932 47.870 1.00 97.75 323 ILE A N 1
ATOM 2490 C CA . ILE A 1 323 ? -10.113 -15.668 46.612 1.00 97.75 323 ILE A CA 1
ATOM 2491 C C . ILE A 1 323 ? -10.464 -14.696 45.489 1.00 97.75 323 ILE A C 1
ATOM 2493 O O . ILE A 1 323 ? -11.491 -14.031 45.569 1.00 97.75 323 ILE A O 1
ATOM 2497 N N . ASP A 1 324 ? -9.622 -14.612 44.463 1.00 98.06 324 ASP A N 1
ATOM 2498 C CA . ASP A 1 324 ? -9.939 -13.919 43.214 1.00 98.06 324 ASP A CA 1
ATOM 2499 C C . ASP A 1 324 ? -9.964 -14.958 42.096 1.00 98.06 324 ASP A C 1
ATOM 2501 O O . ASP A 1 324 ? -8.964 -15.635 41.845 1.00 98.06 324 ASP A O 1
ATOM 2505 N N . ALA A 1 325 ? -11.136 -15.159 41.505 1.00 97.94 325 ALA A N 1
ATOM 2506 C CA . ALA A 1 325 ? -11.342 -16.152 40.466 1.00 97.94 325 ALA A CA 1
ATOM 2507 C C . ALA A 1 325 ? -12.209 -15.568 39.355 1.00 97.94 325 ALA A C 1
ATOM 2509 O O . ALA A 1 325 ? -13.225 -14.929 39.620 1.00 97.94 325 ALA A O 1
ATOM 2510 N N . GLY A 1 326 ? -11.839 -15.828 38.104 1.00 98.00 326 GLY A N 1
ATOM 2511 C CA . GLY A 1 326 ? -12.613 -15.388 36.954 1.00 98.00 326 GLY A CA 1
ATOM 2512 C C . GLY A 1 326 ? -12.337 -16.202 35.700 1.00 98.00 326 GLY A C 1
ATOM 2513 O O . GLY A 1 326 ? -11.330 -16.902 35.597 1.00 98.00 326 GLY A O 1
ATOM 2514 N N . LEU A 1 327 ? -13.261 -16.106 34.750 1.00 98.25 327 LEU A N 1
ATOM 2515 C CA . LEU A 1 327 ? -13.191 -16.725 33.431 1.00 98.25 327 LEU A CA 1
ATOM 2516 C C . LEU A 1 327 ? -13.491 -15.664 32.373 1.00 98.25 327 LEU A C 1
ATOM 2518 O O . LEU A 1 327 ? -14.392 -14.844 32.559 1.00 98.25 327 LEU A O 1
ATOM 2522 N N . ARG A 1 328 ? -12.763 -15.709 31.254 1.00 97.38 328 ARG A N 1
ATOM 2523 C CA . ARG A 1 328 ? -13.002 -14.887 30.062 1.00 97.38 328 ARG A CA 1
ATOM 2524 C C . ARG A 1 328 ? -13.104 -15.791 28.847 1.00 97.38 328 ARG A C 1
ATOM 2526 O O . ARG A 1 328 ? -12.282 -16.686 28.666 1.00 97.38 328 ARG A O 1
ATOM 2533 N N . PHE A 1 329 ? -14.100 -15.526 28.023 1.00 97.81 329 PHE A N 1
ATOM 2534 C CA . PHE A 1 329 ? -14.329 -16.192 26.755 1.00 97.81 329 PHE A CA 1
ATOM 2535 C C . PHE A 1 329 ? -14.174 -15.168 25.640 1.00 97.81 329 PHE A C 1
ATOM 2537 O O . PHE A 1 329 ? -14.585 -14.017 25.786 1.00 97.81 329 PHE A O 1
ATOM 2544 N N . GLN A 1 330 ? -13.586 -15.601 24.533 1.00 97.00 330 GLN A N 1
ATOM 2545 C CA . GLN A 1 330 ? -13.425 -14.796 23.336 1.00 97.00 330 GLN A CA 1
ATOM 2546 C C . GLN A 1 330 ? -13.902 -15.615 22.143 1.00 97.00 330 GLN A C 1
ATOM 2548 O O . GLN A 1 330 ? -13.484 -16.754 21.938 1.00 97.00 330 GLN A O 1
ATOM 2553 N N . PHE A 1 331 ? -14.778 -15.009 21.356 1.00 95.31 331 PHE A N 1
ATOM 2554 C CA . PHE A 1 331 ? -15.204 -15.491 20.060 1.00 95.31 331 PHE A CA 1
ATOM 2555 C C . PHE A 1 331 ? -14.737 -14.491 19.003 1.00 95.31 331 PHE A C 1
ATOM 2557 O O . PHE A 1 331 ? -15.336 -13.429 18.819 1.00 95.31 331 PHE A O 1
ATOM 2564 N N . ILE A 1 332 ? -13.639 -14.829 18.328 1.00 90.62 332 ILE A N 1
ATOM 2565 C CA . ILE A 1 332 ? -13.141 -14.078 17.175 1.00 90.62 332 ILE A CA 1
ATOM 2566 C C . ILE A 1 332 ? -13.887 -14.601 15.949 1.00 90.62 332 ILE A C 1
ATOM 2568 O O . ILE A 1 332 ? -13.706 -15.753 15.551 1.00 90.62 332 ILE A O 1
ATOM 2572 N N . GLY A 1 333 ? -14.776 -13.786 15.386 1.00 86.50 333 GLY A N 1
ATOM 2573 C CA . GLY A 1 333 ? -15.553 -14.167 14.213 1.00 86.50 333 GLY A CA 1
ATOM 2574 C C . GLY A 1 333 ? -14.687 -14.336 12.967 1.00 86.50 333 GLY A C 1
ATOM 2575 O O . GLY A 1 333 ? -13.571 -13.829 12.869 1.00 86.50 333 GLY A O 1
ATOM 2576 N N . THR A 1 334 ? -15.230 -15.039 11.977 1.00 84.75 334 THR A N 1
ATOM 2577 C CA . THR A 1 334 ? -14.559 -15.247 10.692 1.00 84.75 334 THR A CA 1
ATOM 2578 C C . THR A 1 334 ? -14.365 -13.927 9.954 1.00 84.75 334 THR A C 1
ATOM 2580 O O . THR A 1 334 ? -15.317 -13.157 9.789 1.00 84.75 334 THR A O 1
ATOM 2583 N N . LEU A 1 335 ? -13.157 -13.711 9.437 1.00 85.69 335 LEU A N 1
ATOM 2584 C CA . LEU A 1 335 ? -12.889 -12.653 8.473 1.00 85.69 335 LEU A CA 1
ATOM 2585 C C . LEU A 1 335 ? -13.618 -12.975 7.163 1.00 85.69 335 LEU A C 1
ATOM 2587 O O . LEU A 1 335 ? -13.449 -14.059 6.610 1.00 85.69 335 LEU A O 1
ATOM 2591 N N . ARG A 1 336 ? -14.414 -12.037 6.652 1.00 85.62 336 ARG A N 1
ATOM 2592 C CA . ARG A 1 336 ? -15.086 -12.155 5.347 1.00 85.62 336 ARG A CA 1
ATOM 2593 C C . ARG A 1 336 ? -14.714 -10.980 4.450 1.00 85.62 336 ARG A C 1
ATOM 2595 O O . ARG A 1 336 ? -14.593 -9.865 4.948 1.00 85.62 336 ARG A O 1
ATOM 2602 N N . SER A 1 337 ? -14.567 -11.221 3.148 1.00 83.50 337 SER A N 1
ATOM 2603 C CA . SER A 1 337 ? -14.413 -10.173 2.129 1.00 83.50 337 SER A CA 1
ATOM 2604 C C . SER A 1 337 ? -15.572 -10.242 1.153 1.00 83.50 337 SER A C 1
ATOM 2606 O O . SER A 1 337 ? -15.886 -11.328 0.664 1.00 83.50 337 SER A O 1
ATOM 2608 N N . ASP A 1 338 ? -16.191 -9.105 0.851 1.00 74.12 338 ASP A N 1
ATOM 2609 C CA . ASP A 1 338 ? -17.085 -9.044 -0.304 1.00 74.12 338 ASP A CA 1
ATOM 2610 C C . ASP A 1 338 ? -16.271 -9.183 -1.603 1.00 74.12 338 ASP A C 1
ATOM 2612 O O . ASP A 1 338 ? -15.147 -8.686 -1.696 1.00 74.12 338 ASP A O 1
ATOM 2616 N N . GLY A 1 339 ? -16.801 -9.913 -2.584 1.00 70.12 339 GLY A N 1
ATOM 2617 C CA . GLY A 1 339 ? -16.085 -10.228 -3.827 1.00 70.12 339 GLY A CA 1
ATOM 2618 C C . GLY A 1 339 ? -14.882 -11.174 -3.680 1.00 70.12 339 GLY A C 1
ATOM 2619 O O . GLY A 1 339 ? -14.076 -11.231 -4.602 1.00 70.12 339 GLY A O 1
ATOM 2620 N N . ALA A 1 340 ? -14.765 -11.882 -2.546 1.00 62.22 340 ALA A N 1
ATOM 2621 C CA . ALA A 1 340 ? -13.798 -12.957 -2.266 1.00 62.22 340 ALA A CA 1
ATOM 2622 C C . ALA A 1 340 ? -12.297 -12.612 -2.365 1.00 62.22 340 ALA A C 1
ATOM 2624 O O . ALA A 1 340 ? -11.456 -13.482 -2.207 1.00 62.22 340 ALA A O 1
ATOM 2625 N N . THR A 1 341 ? -11.936 -11.331 -2.419 1.00 63.62 341 THR A N 1
ATOM 2626 C CA . THR A 1 341 ? -10.554 -10.843 -2.612 1.00 63.62 341 THR A CA 1
ATOM 2627 C C . THR A 1 341 ? -9.526 -11.209 -1.517 1.00 63.62 341 THR A C 1
ATOM 2629 O O . THR A 1 341 ? -8.369 -10.790 -1.573 1.00 63.62 341 THR A O 1
ATOM 2632 N N . LEU A 1 342 ? -9.932 -11.958 -0.490 1.00 66.19 342 LEU A N 1
ATOM 2633 C CA . LEU A 1 342 ? -9.062 -12.480 0.558 1.00 66.19 342 LEU A CA 1
ATOM 2634 C C . LEU A 1 342 ? -8.885 -13.985 0.370 1.00 66.19 342 LEU A C 1
ATOM 2636 O O . LEU A 1 342 ? -9.833 -14.752 0.529 1.00 66.19 342 LEU A O 1
ATOM 2640 N N . GLY A 1 343 ? -7.642 -14.408 0.137 1.00 60.19 343 GLY A N 1
ATOM 2641 C CA . GLY A 1 343 ? -7.291 -15.821 0.151 1.00 60.19 343 GLY A CA 1
ATOM 2642 C C . GLY A 1 343 ? -7.523 -16.411 1.541 1.00 60.19 343 GLY A C 1
ATOM 2643 O O . GLY A 1 343 ? -6.854 -16.040 2.504 1.00 60.19 343 GLY A O 1
ATOM 2644 N N . SER A 1 344 ? -8.464 -17.342 1.640 1.00 60.19 344 SER A N 1
ATOM 2645 C CA . SER A 1 344 ? -8.657 -18.187 2.816 1.00 60.19 344 SER A CA 1
ATOM 2646 C C . SER A 1 344 ? -8.586 -19.648 2.386 1.00 60.19 344 SER A C 1
ATOM 2648 O O . SER A 1 344 ? -8.996 -20.006 1.280 1.00 60.19 344 SER A O 1
ATOM 2650 N N . PHE A 1 345 ? -7.989 -20.491 3.229 1.00 64.56 345 PHE A N 1
ATOM 2651 C CA . PHE A 1 345 ? -7.981 -21.927 2.982 1.00 64.56 345 PHE A CA 1
ATOM 2652 C C . PHE A 1 345 ? -9.354 -22.488 3.343 1.00 64.56 345 PHE A C 1
ATOM 2654 O O . PHE A 1 345 ? -9.705 -22.569 4.519 1.00 64.56 345 PHE A O 1
ATOM 2661 N N . ASP A 1 346 ? -10.122 -22.858 2.325 1.00 62.88 346 ASP A N 1
ATOM 2662 C CA . ASP A 1 346 ? -11.376 -23.573 2.495 1.00 62.88 346 ASP A CA 1
ATOM 2663 C C . ASP A 1 346 ? -11.112 -25.084 2.447 1.00 62.88 346 ASP A C 1
ATOM 2665 O O . ASP A 1 346 ? -10.796 -25.667 1.408 1.00 62.88 346 ASP A O 1
ATOM 2669 N N . THR A 1 347 ? -11.236 -25.727 3.606 1.00 66.69 347 THR A N 1
ATOM 2670 C CA . THR A 1 347 ? -11.055 -27.174 3.754 1.00 66.69 347 THR A CA 1
ATOM 2671 C C . THR A 1 347 ? -12.077 -27.979 2.954 1.00 66.69 347 THR A C 1
ATOM 2673 O O . THR A 1 347 ? -11.779 -29.117 2.602 1.00 66.69 347 THR A O 1
ATOM 2676 N N . ALA A 1 348 ? -13.258 -27.425 2.651 1.00 75.50 348 ALA A N 1
ATOM 2677 C CA . ALA A 1 348 ? -14.301 -28.117 1.898 1.00 75.50 348 ALA A CA 1
ATOM 2678 C C . ALA A 1 348 ? -14.038 -28.126 0.384 1.00 75.50 348 ALA A C 1
ATOM 2680 O O . ALA A 1 348 ? -14.439 -29.070 -0.298 1.00 75.50 348 ALA A O 1
ATOM 2681 N N . SER A 1 349 ? -13.348 -27.111 -0.147 1.00 66.25 349 SER A N 1
ATOM 2682 C CA . SER A 1 349 ? -12.905 -27.078 -1.549 1.00 66.25 349 SER A CA 1
ATOM 2683 C C . SER A 1 349 ? -11.553 -27.758 -1.783 1.00 66.25 349 SER A C 1
ATOM 2685 O O . SER A 1 349 ? -11.174 -27.983 -2.937 1.00 66.25 349 SER A O 1
ATOM 2687 N N . TYR A 1 350 ? -10.840 -28.138 -0.717 1.00 71.12 350 TYR A N 1
ATOM 2688 C CA . TYR A 1 350 ? -9.620 -28.930 -0.822 1.00 71.12 350 TYR A CA 1
ATOM 2689 C C . TYR A 1 350 ? -9.923 -30.357 -1.294 1.00 71.12 350 TYR A C 1
ATOM 2691 O O . TYR A 1 350 ? -10.636 -31.120 -0.642 1.00 71.12 350 TYR A O 1
ATOM 2699 N N . ASN A 1 351 ? -9.308 -30.748 -2.407 1.00 70.75 351 ASN A N 1
ATOM 2700 C CA . ASN A 1 351 ? -9.309 -32.124 -2.879 1.00 70.75 351 ASN A CA 1
ATOM 2701 C C . ASN A 1 351 ? -7.871 -32.644 -2.905 1.00 70.75 351 ASN A C 1
ATOM 2703 O O . ASN A 1 351 ? -7.105 -32.343 -3.822 1.00 70.75 351 ASN A O 1
ATOM 2707 N N . GLY A 1 352 ? -7.521 -33.478 -1.923 1.00 68.44 352 GLY A N 1
ATOM 2708 C CA . GLY A 1 352 ? -6.201 -34.105 -1.845 1.00 68.44 352 GLY A CA 1
ATOM 2709 C C . GLY A 1 352 ? -5.849 -34.958 -3.068 1.00 68.44 352 GLY A C 1
ATOM 2710 O O . GLY A 1 352 ? -4.684 -35.032 -3.433 1.00 68.44 352 GLY A O 1
ATOM 2711 N N . ALA A 1 353 ? -6.832 -35.528 -3.773 1.00 69.44 353 ALA A N 1
ATOM 2712 C CA . ALA A 1 353 ? -6.586 -36.266 -5.016 1.00 69.44 353 ALA A CA 1
ATOM 2713 C C . ALA A 1 353 ? -6.299 -35.347 -6.217 1.00 69.44 353 ALA A C 1
ATOM 2715 O O . ALA A 1 353 ? -5.763 -35.803 -7.223 1.00 69.44 353 ALA A O 1
ATOM 2716 N N . ALA A 1 354 ? -6.638 -34.059 -6.116 1.00 66.00 354 ALA A N 1
ATOM 2717 C CA . ALA A 1 354 ? -6.288 -33.041 -7.097 1.00 66.00 354 ALA A CA 1
ATOM 2718 C C . ALA A 1 354 ? -4.993 -32.300 -6.724 1.00 66.00 354 ALA A C 1
ATOM 2720 O O . ALA A 1 354 ? -4.652 -31.329 -7.388 1.00 66.00 354 ALA A O 1
ATOM 2721 N N . SER A 1 355 ? -4.273 -32.694 -5.664 1.00 67.75 355 SER A N 1
ATOM 2722 C CA . SER A 1 355 ? -3.018 -32.030 -5.306 1.00 67.75 355 SER A CA 1
ATOM 2723 C C . SER A 1 355 ? -1.986 -32.193 -6.421 1.00 67.75 355 SER A C 1
ATOM 2725 O O . SER A 1 355 ? -1.684 -33.318 -6.817 1.00 67.75 355 SER A O 1
ATOM 2727 N N . GLY A 1 356 ? -1.430 -31.079 -6.902 1.00 74.81 356 GLY A N 1
ATOM 2728 C CA . GLY A 1 356 ? -0.331 -31.102 -7.859 1.00 74.81 356 GLY A CA 1
ATOM 2729 C C . GLY A 1 356 ? 0.839 -31.915 -7.310 1.00 74.81 356 GLY A C 1
ATOM 2730 O O . GLY A 1 356 ? 1.245 -31.729 -6.163 1.00 74.81 356 GLY A O 1
ATOM 2731 N N . GLN A 1 357 ? 1.396 -32.804 -8.129 1.00 86.00 357 GLN A N 1
ATOM 2732 C CA . GLN A 1 357 ? 2.582 -33.565 -7.759 1.00 86.00 357 GLN A CA 1
ATOM 2733 C C . GLN A 1 357 ? 3.834 -32.747 -8.074 1.00 86.00 357 GLN A C 1
ATOM 2735 O O . GLN A 1 357 ? 4.053 -32.361 -9.223 1.00 86.00 357 GLN A O 1
ATOM 2740 N N . LEU A 1 358 ? 4.657 -32.488 -7.056 1.00 88.00 358 LEU A N 1
ATOM 2741 C CA . LEU A 1 358 ? 5.969 -31.868 -7.242 1.00 88.00 358 LEU A CA 1
ATOM 2742 C C . LEU A 1 358 ? 6.887 -32.800 -8.035 1.00 88.00 358 LEU A C 1
ATOM 2744 O O . LEU A 1 358 ? 6.961 -34.004 -7.762 1.00 88.00 358 LEU A O 1
ATOM 2748 N N . LEU A 1 359 ? 7.604 -32.229 -8.995 1.00 90.31 359 LEU A N 1
ATOM 2749 C CA . LEU A 1 359 ? 8.591 -32.939 -9.793 1.00 90.31 359 LEU A CA 1
ATOM 2750 C C . LEU A 1 359 ? 9.950 -32.931 -9.086 1.00 90.31 359 LEU A C 1
ATOM 2752 O O . LEU A 1 359 ? 10.444 -31.883 -8.666 1.00 90.31 359 LEU A O 1
ATOM 2756 N N . TYR A 1 360 ? 10.576 -34.100 -8.981 1.00 91.81 360 TYR A N 1
ATOM 2757 C CA . TYR A 1 360 ? 11.877 -34.273 -8.331 1.00 91.81 360 TYR A CA 1
ATOM 2758 C C . TYR A 1 360 ? 12.997 -34.383 -9.365 1.00 91.81 360 TYR A C 1
ATOM 2760 O O . TYR A 1 360 ? 12.754 -34.878 -10.463 1.00 91.81 360 TYR A O 1
ATOM 2768 N N . PRO A 1 361 ? 14.230 -33.957 -9.052 1.00 91.69 361 PRO A N 1
ATOM 2769 C CA . PRO A 1 361 ? 15.361 -34.201 -9.937 1.00 91.69 361 PRO A CA 1
ATOM 2770 C C . PRO A 1 361 ? 15.599 -35.707 -10.101 1.00 91.69 361 PRO A C 1
ATOM 2772 O O . PRO A 1 361 ? 15.570 -36.464 -9.131 1.00 91.69 361 PRO A O 1
ATOM 2775 N N . THR A 1 362 ? 15.868 -36.136 -11.329 1.00 91.50 362 THR A N 1
ATOM 2776 C CA . THR A 1 362 ? 16.265 -37.505 -11.663 1.00 91.50 362 THR A CA 1
ATOM 2777 C C . THR A 1 362 ? 17.351 -37.508 -12.739 1.00 91.50 362 THR A C 1
ATOM 2779 O O . THR A 1 362 ? 17.652 -36.476 -13.345 1.00 91.50 362 THR A O 1
ATOM 2782 N N . CYS A 1 363 ? 17.930 -38.681 -12.982 1.00 92.19 363 CYS A N 1
ATOM 2783 C CA . CYS A 1 363 ? 18.837 -38.927 -14.093 1.00 92.19 363 CYS A CA 1
ATOM 2784 C C . CYS A 1 363 ? 18.196 -39.928 -15.057 1.00 92.19 363 CYS A C 1
ATOM 2786 O O . CYS A 1 363 ? 17.692 -40.964 -14.624 1.00 92.19 363 CYS A O 1
ATOM 2788 N N . THR A 1 364 ? 18.216 -39.643 -16.359 1.00 91.62 364 THR A N 1
ATOM 2789 C CA . THR A 1 364 ? 17.680 -40.545 -17.396 1.00 91.62 364 THR A CA 1
ATOM 2790 C C . THR A 1 364 ? 18.592 -41.733 -17.685 1.00 91.62 364 THR A C 1
ATOM 2792 O O . THR A 1 364 ? 18.189 -42.663 -18.380 1.00 91.62 364 THR A O 1
ATOM 2795 N N . VAL A 1 365 ? 19.806 -41.720 -17.133 1.00 89.12 365 VAL A N 1
ATOM 2796 C CA . VAL A 1 365 ? 20.771 -42.817 -17.205 1.00 89.12 365 VAL A CA 1
ATOM 2797 C C . VAL A 1 365 ? 21.105 -43.328 -15.803 1.00 89.12 365 VAL A C 1
ATOM 2799 O O . VAL A 1 365 ? 21.075 -42.554 -14.840 1.00 89.12 365 VAL A O 1
ATOM 2802 N N . PRO A 1 366 ? 21.458 -44.617 -15.657 1.00 85.88 366 PRO A N 1
ATOM 2803 C CA . PRO A 1 366 ? 21.951 -45.139 -14.393 1.00 85.88 366 PRO A CA 1
ATOM 2804 C C . PRO A 1 366 ? 23.207 -44.384 -13.955 1.00 85.88 366 PRO A C 1
ATOM 2806 O O . PRO A 1 366 ? 24.221 -44.378 -14.652 1.00 85.88 366 PRO A O 1
ATOM 2809 N N . VAL A 1 367 ? 23.151 -43.779 -12.772 1.00 82.88 367 VAL A N 1
ATOM 2810 C 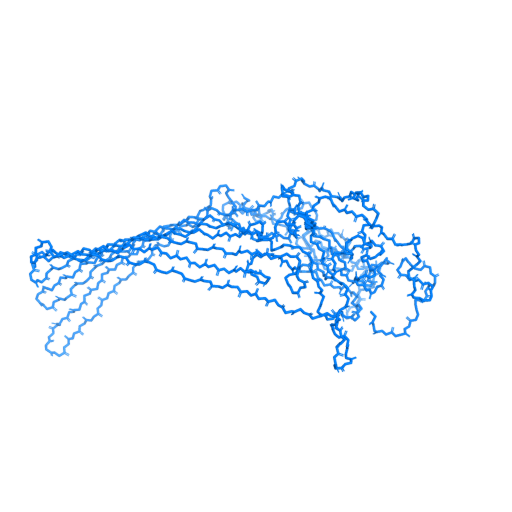CA . VAL A 1 367 ? 24.315 -43.184 -12.113 1.00 82.88 367 VAL A CA 1
ATOM 2811 C C . VAL A 1 367 ? 24.692 -44.040 -10.915 1.00 82.88 367 VAL A C 1
ATOM 2813 O O . VAL A 1 367 ? 23.878 -44.302 -10.032 1.00 82.88 367 VAL A O 1
ATOM 2816 N N . GLY A 1 368 ? 25.926 -44.539 -10.901 1.00 70.94 368 GLY A N 1
ATOM 2817 C CA . GLY A 1 368 ? 26.443 -45.312 -9.776 1.00 70.94 368 GLY A CA 1
ATOM 2818 C C . GLY A 1 368 ? 26.886 -44.400 -8.629 1.00 70.94 368 GLY A C 1
ATOM 2819 O O . GLY A 1 368 ? 27.680 -43.486 -8.836 1.00 70.94 368 GLY A O 1
ATOM 2820 N N . GLY A 1 369 ? 26.438 -44.677 -7.401 1.00 71.75 369 GLY A N 1
ATOM 2821 C CA . GLY A 1 369 ? 26.975 -44.065 -6.175 1.00 71.75 369 GLY A CA 1
ATOM 2822 C C . GLY A 1 369 ? 26.978 -42.526 -6.152 1.00 71.75 369 GLY A C 1
ATOM 2823 O O . GLY A 1 369 ? 26.052 -41.881 -6.628 1.00 71.75 369 GLY A O 1
ATOM 2824 N N . LYS A 1 370 ? 28.029 -41.923 -5.569 1.00 62.75 370 LYS A N 1
ATOM 2825 C CA . LYS A 1 370 ? 28.197 -40.459 -5.396 1.00 62.75 370 LYS A CA 1
ATOM 2826 C C . LYS A 1 370 ? 28.567 -39.702 -6.691 1.00 62.75 370 LYS A C 1
ATOM 2828 O O . LYS A 1 370 ? 29.103 -38.596 -6.614 1.00 62.75 370 LYS A O 1
ATOM 2833 N N . VAL A 1 371 ? 28.350 -40.280 -7.872 1.00 74.94 371 VAL A N 1
ATOM 2834 C CA . VAL A 1 371 ? 28.644 -39.616 -9.151 1.00 74.94 371 VAL A CA 1
ATOM 2835 C C . VAL A 1 371 ? 27.466 -38.722 -9.537 1.00 74.94 371 VAL A C 1
ATOM 2837 O O . VAL A 1 371 ? 26.313 -39.140 -9.500 1.00 74.94 371 VAL A O 1
ATOM 2840 N N . SER A 1 372 ? 27.752 -37.467 -9.887 1.00 79.62 372 SER A N 1
ATOM 2841 C CA . SER A 1 372 ? 26.723 -36.504 -10.299 1.00 79.62 372 SER A CA 1
ATOM 2842 C C . SER A 1 372 ? 26.148 -36.860 -11.671 1.00 79.62 372 SER A C 1
ATOM 2844 O O . SER A 1 372 ? 26.897 -37.226 -12.574 1.00 79.62 372 SER A O 1
ATOM 2846 N N . CYS A 1 373 ? 24.832 -36.702 -11.842 1.00 85.94 373 CYS A N 1
ATOM 2847 C CA . CYS A 1 373 ? 24.167 -36.911 -13.130 1.00 85.94 373 CYS A CA 1
ATOM 2848 C C . CYS A 1 373 ? 24.755 -35.990 -14.217 1.00 85.94 373 CYS A C 1
ATOM 2850 O O . CYS A 1 373 ? 24.833 -34.772 -13.981 1.00 85.94 373 CYS A O 1
ATOM 2852 N N . PRO A 1 374 ? 25.164 -36.527 -15.387 1.00 88.88 374 PRO A N 1
ATOM 2853 C CA . PRO A 1 374 ? 25.639 -35.712 -16.498 1.00 88.88 374 PRO A CA 1
ATOM 2854 C C . PRO A 1 374 ? 24.590 -34.679 -16.907 1.00 88.88 374 PRO A C 1
ATOM 2856 O O . PRO A 1 374 ? 23.397 -34.959 -16.904 1.00 88.88 374 PRO A O 1
ATOM 2859 N N . THR A 1 375 ? 25.025 -33.474 -17.280 1.00 83.25 375 THR A N 1
ATOM 2860 C CA . THR A 1 375 ? 24.109 -32.357 -17.569 1.00 83.25 375 THR A CA 1
ATOM 2861 C C . THR A 1 375 ? 23.082 -32.679 -18.658 1.00 83.25 375 THR A C 1
ATOM 2863 O O . THR A 1 375 ? 21.949 -32.224 -18.549 1.00 83.25 375 THR A O 1
ATOM 2866 N N . ALA A 1 376 ? 23.455 -33.472 -19.667 1.00 86.94 376 ALA A N 1
ATOM 2867 C CA . ALA A 1 376 ? 22.562 -33.875 -20.755 1.00 86.94 376 ALA A CA 1
ATOM 2868 C C . ALA A 1 376 ? 21.473 -34.874 -20.319 1.00 86.94 376 ALA A C 1
ATOM 2870 O O . ALA A 1 376 ? 20.430 -34.948 -20.960 1.00 86.94 376 ALA A O 1
ATOM 2871 N N . ASP A 1 377 ? 21.703 -35.596 -19.221 1.00 90.94 377 ASP A N 1
ATOM 2872 C CA . ASP A 1 377 ? 20.832 -36.663 -18.715 1.00 90.94 377 ASP A CA 1
ATOM 2873 C C . ASP A 1 377 ? 20.028 -36.237 -17.480 1.00 90.94 377 ASP A C 1
ATOM 2875 O O . ASP A 1 377 ? 19.299 -37.026 -16.873 1.00 90.94 377 ASP A O 1
ATOM 2879 N N . LYS A 1 378 ? 20.169 -34.974 -17.072 1.00 90.44 378 LYS A N 1
ATOM 2880 C CA . LYS A 1 378 ? 19.367 -34.391 -16.005 1.00 90.44 378 LYS A CA 1
ATOM 2881 C C . LYS A 1 378 ? 17.930 -34.237 -16.482 1.00 90.44 378 LYS A C 1
ATOM 2883 O O . LYS A 1 378 ? 17.670 -33.653 -17.533 1.00 90.44 378 LYS A O 1
ATOM 2888 N N . ALA A 1 379 ? 16.991 -34.696 -15.666 1.00 92.56 379 ALA A N 1
ATOM 2889 C CA . ALA A 1 379 ? 15.570 -34.531 -15.921 1.00 92.56 379 ALA A CA 1
ATOM 2890 C C . ALA A 1 379 ? 14.794 -34.356 -14.612 1.00 92.56 379 ALA A C 1
ATOM 2892 O O . ALA A 1 379 ? 15.360 -34.407 -13.518 1.00 92.56 379 ALA A O 1
ATOM 2893 N N . SER A 1 380 ? 13.491 -34.135 -14.718 1.00 93.19 380 SER A N 1
ATOM 2894 C CA . SER A 1 380 ? 12.581 -34.117 -13.576 1.00 93.19 380 SER A CA 1
ATOM 2895 C C . SER A 1 380 ? 11.614 -35.294 -13.670 1.00 93.19 380 SER A C 1
ATOM 2897 O O . SER A 1 380 ? 11.206 -35.661 -14.766 1.00 93.19 380 SER A O 1
ATOM 2899 N N . ILE A 1 381 ? 11.260 -35.916 -12.548 1.00 93.12 381 ILE A N 1
ATOM 2900 C CA . ILE A 1 381 ? 10.364 -37.073 -12.487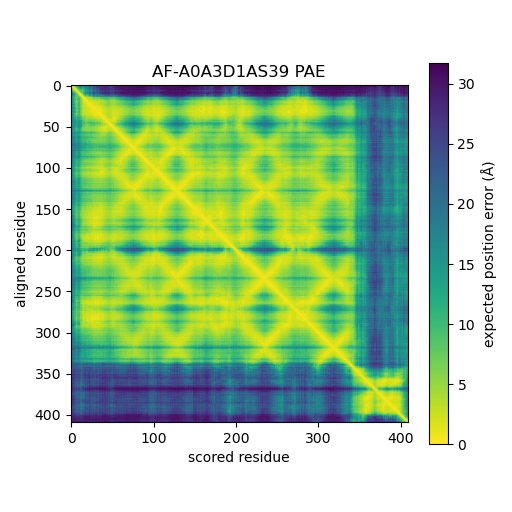 1.00 93.12 381 ILE A CA 1
ATOM 2901 C C . ILE A 1 381 ? 9.155 -36.765 -11.616 1.00 93.12 381 ILE A C 1
ATOM 2903 O O . ILE A 1 381 ? 9.289 -36.199 -10.529 1.00 93.12 381 ILE A O 1
ATOM 2907 N N . ASN A 1 382 ? 7.975 -37.179 -12.070 1.00 91.38 382 ASN A N 1
ATOM 2908 C CA . ASN A 1 382 ? 6.845 -37.379 -11.175 1.00 91.38 382 ASN A CA 1
ATOM 2909 C C . ASN A 1 382 ? 7.073 -38.716 -10.432 1.00 91.38 382 ASN A C 1
ATOM 2911 O O . ASN A 1 382 ? 7.022 -39.767 -11.074 1.00 91.38 382 ASN A O 1
ATOM 2915 N N . PRO A 1 383 ? 7.311 -38.722 -9.107 1.00 88.50 383 PRO A N 1
ATOM 2916 C CA . PRO A 1 383 ? 7.642 -39.941 -8.365 1.00 88.50 383 PRO A CA 1
ATOM 2917 C C . PRO A 1 383 ? 6.472 -40.929 -8.243 1.00 88.50 383 PRO A C 1
ATOM 2919 O O . PRO A 1 383 ? 6.697 -42.089 -7.917 1.00 88.50 383 PRO A O 1
ATOM 2922 N N . ILE A 1 384 ? 5.237 -40.485 -8.499 1.00 86.94 384 ILE A N 1
ATOM 2923 C CA . ILE A 1 384 ? 4.033 -41.322 -8.473 1.00 86.94 384 ILE A CA 1
ATOM 2924 C C . ILE A 1 384 ? 3.833 -42.014 -9.824 1.00 86.94 384 ILE A C 1
ATOM 2926 O O . ILE A 1 384 ? 3.583 -43.215 -9.871 1.00 86.94 384 ILE A O 1
ATOM 2930 N N . THR A 1 385 ? 3.930 -41.270 -10.929 1.00 87.81 385 THR A N 1
ATOM 2931 C CA . THR A 1 385 ? 3.635 -41.799 -12.275 1.00 87.81 385 THR A CA 1
ATOM 2932 C C . THR A 1 385 ? 4.871 -42.303 -13.017 1.00 87.81 385 THR A C 1
ATOM 2934 O O . THR A 1 385 ? 4.744 -42.994 -14.023 1.00 87.81 385 THR A O 1
ATOM 2937 N N . GLY A 1 386 ? 6.072 -41.937 -12.561 1.00 90.25 386 GLY A N 1
ATOM 2938 C CA . GLY A 1 386 ? 7.342 -42.222 -13.231 1.00 90.25 386 GLY A CA 1
ATOM 2939 C C . GLY A 1 386 ? 7.597 -41.378 -14.486 1.00 90.25 386 GLY A C 1
ATOM 2940 O O . GLY A 1 386 ? 8.609 -41.571 -15.159 1.00 90.25 386 GLY A O 1
ATOM 2941 N N . LYS A 1 387 ? 6.700 -40.442 -14.826 1.00 91.75 387 LYS A N 1
ATOM 2942 C CA . LYS A 1 387 ? 6.813 -39.623 -16.037 1.00 91.75 387 LYS A CA 1
ATOM 2943 C C . LYS A 1 387 ? 7.963 -38.620 -15.930 1.00 91.75 387 LYS A C 1
ATOM 2945 O O . LYS A 1 387 ? 8.135 -37.972 -14.898 1.00 91.75 387 LYS A O 1
ATOM 2950 N N . ILE A 1 388 ? 8.718 -38.488 -17.022 1.00 93.50 388 ILE A N 1
ATOM 2951 C CA . ILE A 1 388 ? 9.908 -37.640 -17.125 1.00 93.50 388 ILE A CA 1
ATOM 2952 C C . ILE A 1 388 ? 9.579 -36.304 -17.802 1.00 93.50 388 ILE A C 1
ATOM 2954 O O . ILE A 1 388 ? 8.834 -36.252 -18.781 1.00 93.50 388 ILE A O 1
ATOM 2958 N N . TYR A 1 389 ? 10.173 -35.237 -17.282 1.00 91.81 389 TYR A N 1
ATOM 2959 C CA . TYR A 1 389 ? 10.004 -33.841 -17.667 1.00 91.81 389 TYR A CA 1
ATOM 2960 C C . TYR A 1 389 ? 11.368 -33.155 -17.853 1.00 91.81 389 TYR A C 1
ATOM 2962 O O . TYR A 1 389 ? 12.372 -33.640 -17.321 1.00 91.81 389 TYR A O 1
ATOM 2970 N N . PRO A 1 390 ? 11.440 -32.020 -18.578 1.00 91.25 390 PRO A N 1
ATOM 2971 C CA . PRO A 1 390 ? 12.670 -31.239 -18.676 1.00 91.25 390 PRO A CA 1
ATOM 2972 C C . PRO A 1 390 ? 13.192 -30.851 -17.290 1.00 91.25 390 PRO A C 1
ATOM 2974 O O . PRO A 1 390 ? 12.413 -30.409 -16.451 1.00 91.25 390 PRO A O 1
ATOM 2977 N N . TYR A 1 391 ? 14.508 -30.938 -17.070 1.00 88.00 391 TYR A N 1
ATOM 2978 C CA . TYR A 1 391 ? 15.140 -30.639 -15.773 1.00 88.00 391 TYR A CA 1
ATOM 2979 C C . TYR A 1 391 ? 14.780 -29.263 -15.194 1.00 88.00 391 TYR A C 1
ATOM 2981 O O . TYR A 1 391 ? 14.737 -29.087 -13.980 1.00 88.00 391 TYR A O 1
ATOM 2989 N N . ALA A 1 392 ? 14.488 -28.289 -16.060 1.00 83.69 392 ALA A N 1
ATOM 2990 C CA . ALA A 1 392 ? 14.050 -26.952 -15.666 1.00 83.69 392 ALA A CA 1
ATOM 2991 C C . ALA A 1 392 ? 12.734 -26.939 -14.860 1.00 83.69 392 ALA A C 1
ATOM 2993 O O . ALA A 1 392 ? 12.429 -25.935 -14.226 1.00 83.69 392 ALA A O 1
ATOM 2994 N N . GLN A 1 393 ? 11.962 -28.030 -14.871 1.00 84.38 393 GLN A N 1
ATOM 2995 C CA . GLN A 1 393 ? 10.710 -28.174 -14.122 1.00 84.38 393 GLN A CA 1
ATOM 2996 C C . GLN A 1 393 ? 10.903 -28.821 -12.739 1.00 84.38 393 GLN A C 1
ATOM 2998 O O . GLN A 1 393 ? 9.934 -29.113 -12.044 1.00 84.38 393 GLN A O 1
ATOM 3003 N N . GLN A 1 394 ? 12.139 -29.067 -12.300 1.00 86.31 394 GLN A N 1
ATOM 3004 C CA . GLN A 1 394 ? 12.378 -29.584 -10.954 1.00 86.31 394 GLN A CA 1
ATOM 3005 C C . GLN A 1 394 ? 11.836 -28.608 -9.899 1.00 86.31 394 GLN A C 1
ATOM 3007 O O . GLN A 1 394 ? 12.041 -27.399 -9.986 1.00 86.31 394 GLN A O 1
ATOM 3012 N N . GLY A 1 395 ? 11.137 -29.129 -8.894 1.00 79.31 395 GLY A N 1
ATOM 3013 C CA . GLY A 1 395 ? 10.497 -28.308 -7.868 1.00 79.31 395 GLY A CA 1
ATOM 3014 C C . GLY A 1 395 ? 9.238 -27.568 -8.333 1.00 79.31 395 GLY A C 1
ATOM 3015 O O . GLY A 1 395 ? 8.636 -26.873 -7.519 1.00 79.31 395 GLY A O 1
AT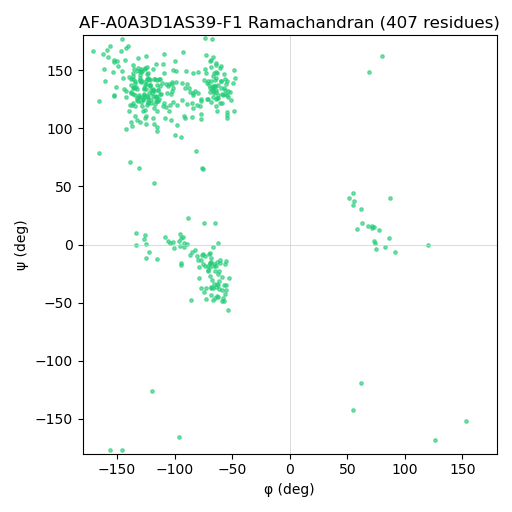OM 3016 N N . THR A 1 396 ? 8.800 -27.724 -9.589 1.00 83.19 396 THR A N 1
ATOM 3017 C CA . THR A 1 396 ? 7.476 -27.268 -10.033 1.00 83.19 396 THR A CA 1
ATOM 3018 C C . THR A 1 396 ? 6.450 -28.389 -9.902 1.00 83.19 396 THR A C 1
ATOM 3020 O O . THR A 1 396 ? 6.794 -29.563 -9.748 1.00 83.19 396 THR A O 1
ATOM 3023 N N . PHE A 1 397 ? 5.167 -28.038 -9.982 1.00 83.94 397 PHE A N 1
ATOM 3024 C CA . PHE A 1 397 ? 4.109 -29.030 -10.144 1.00 83.94 397 PHE A CA 1
ATOM 3025 C C . PHE A 1 397 ? 4.106 -29.601 -11.564 1.00 83.94 397 PHE A C 1
ATOM 3027 O O . PHE A 1 397 ? 4.493 -28.923 -12.519 1.00 83.94 397 PHE A O 1
ATOM 3034 N N . GLU A 1 398 ? 3.655 -30.847 -11.690 1.00 82.56 398 GLU A N 1
ATOM 3035 C CA . GLU A 1 398 ? 3.415 -31.493 -12.975 1.00 82.56 398 GLU A CA 1
ATOM 3036 C C . GLU A 1 398 ? 2.486 -30.638 -13.868 1.00 82.56 398 GLU A C 1
ATOM 3038 O O . GLU A 1 398 ? 1.384 -30.272 -13.443 1.00 82.56 398 GLU A O 1
ATOM 3043 N N . PRO A 1 399 ? 2.886 -30.324 -15.117 1.00 76.00 399 PRO A N 1
ATOM 3044 C CA . PRO A 1 399 ? 2.059 -29.551 -16.036 1.00 76.00 399 PRO A CA 1
ATOM 3045 C C . PRO A 1 399 ? 0.678 -30.185 -16.252 1.00 76.00 399 PRO A C 1
ATOM 3047 O O . PRO A 1 399 ? 0.569 -31.362 -16.588 1.00 76.00 399 PRO A O 1
ATOM 3050 N N . GLY A 1 400 ? -0.379 -29.382 -16.106 1.00 67.44 400 GLY A N 1
ATOM 3051 C CA . GLY A 1 400 ? -1.768 -29.823 -16.279 1.00 67.44 400 GLY A CA 1
ATOM 3052 C C . GLY A 1 400 ? -2.457 -30.311 -15.000 1.00 67.44 400 GLY A C 1
ATOM 3053 O O . GLY A 1 400 ? -3.668 -30.518 -15.027 1.00 67.44 400 GLY A O 1
ATOM 3054 N N . VAL A 1 401 ? -1.737 -30.427 -13.878 1.00 58.16 401 VAL A N 1
ATOM 3055 C CA . VAL A 1 401 ? -2.328 -30.683 -12.557 1.00 58.16 401 VAL A CA 1
ATOM 3056 C C . VAL A 1 401 ? -2.338 -29.368 -11.777 1.00 58.16 401 VAL A C 1
ATOM 3058 O O . VAL A 1 401 ? -1.295 -28.861 -11.367 1.00 58.16 401 VAL A O 1
ATOM 3061 N N . LEU A 1 402 ? -3.519 -28.768 -11.615 1.00 54.12 402 LEU A N 1
ATOM 3062 C CA . LEU A 1 402 ? -3.677 -27.598 -10.745 1.00 54.12 402 LEU A CA 1
ATOM 3063 C C . LEU A 1 402 ? -3.395 -28.022 -9.295 1.00 54.12 402 LEU A C 1
ATOM 3065 O O . LEU A 1 402 ? -3.803 -29.115 -8.918 1.00 54.12 402 LEU A O 1
ATOM 3069 N N . PRO A 1 403 ? -2.739 -27.200 -8.458 1.00 52.56 403 PRO A N 1
ATOM 3070 C CA . PRO A 1 403 ? -2.643 -27.494 -7.036 1.00 52.56 403 PRO A CA 1
ATOM 3071 C C . PRO A 1 403 ? -4.056 -27.693 -6.462 1.00 52.56 403 PRO A C 1
ATOM 3073 O O . PRO A 1 403 ? -4.942 -26.874 -6.686 1.00 52.56 403 PRO A O 1
ATOM 3076 N N . GLY A 1 404 ? -4.265 -28.802 -5.749 1.00 45.16 404 GLY A N 1
ATOM 3077 C CA . GLY A 1 404 ? -5.552 -29.326 -5.249 1.00 45.16 404 GLY A CA 1
ATOM 3078 C C . GLY A 1 404 ? -6.279 -28.481 -4.206 1.00 45.16 404 GLY A C 1
ATOM 3079 O O . GLY A 1 404 ? -7.161 -28.968 -3.506 1.00 45.16 404 GLY A O 1
ATOM 3080 N N . GLY A 1 405 ? -5.919 -27.211 -4.111 1.00 44.44 405 GLY A N 1
ATOM 3081 C CA . GLY A 1 405 ? -6.804 -26.157 -3.673 1.00 44.44 405 GLY A CA 1
ATOM 3082 C C . GLY A 1 405 ? -6.726 -25.071 -4.731 1.00 44.44 405 GLY A C 1
ATOM 3083 O O . GLY A 1 405 ? -5.662 -24.486 -4.942 1.00 44.44 405 GLY A O 1
ATOM 3084 N N . ARG A 1 406 ? -7.851 -24.755 -5.375 1.00 38.81 406 ARG A N 1
ATOM 3085 C CA . ARG A 1 406 ? -7.995 -23.374 -5.826 1.00 38.81 406 ARG A CA 1
ATOM 3086 C C . ARG A 1 406 ? -7.940 -22.551 -4.538 1.00 38.81 406 ARG A C 1
ATOM 3088 O O . ARG A 1 406 ? -8.774 -22.816 -3.672 1.00 38.81 406 ARG A O 1
ATOM 3095 N N . PRO A 1 407 ? -7.012 -21.595 -4.352 1.00 34.28 407 PRO A N 1
ATOM 3096 C CA . PRO A 1 407 ? -7.362 -20.496 -3.471 1.00 34.28 407 PRO A CA 1
ATOM 3097 C C . PRO A 1 407 ? -8.713 -19.999 -3.988 1.00 34.28 407 PRO A C 1
ATOM 3099 O O . PRO A 1 407 ? -8.863 -19.782 -5.196 1.00 34.28 407 PRO A O 1
ATOM 3102 N N . ALA A 1 408 ? -9.723 -19.961 -3.122 1.00 34.69 408 ALA A N 1
ATOM 3103 C CA . ALA A 1 408 ? -10.922 -19.216 -3.451 1.00 34.69 408 ALA A CA 1
ATOM 3104 C C . ALA A 1 408 ? -10.433 -17.797 -3.779 1.00 34.69 408 ALA A C 1
ATOM 3106 O O . ALA A 1 408 ? -9.809 -17.152 -2.934 1.00 34.69 408 ALA A O 1
ATOM 3107 N N . VAL A 1 409 ? -10.554 -17.434 -5.058 1.00 36.22 409 VAL A N 1
ATOM 3108 C CA . VAL A 1 409 ? -10.260 -16.093 -5.576 1.00 36.22 409 VAL A CA 1
ATOM 3109 C C . VAL A 1 409 ? -11.357 -15.157 -5.130 1.00 36.22 409 VAL A C 1
ATOM 3111 O O . VAL A 1 409 ? -12.520 -15.628 -5.150 1.00 36.22 409 VAL A O 1
#

Mean predicted aligned error: 10.71 Å

Nearest PDB structures (foldseek):
  6z8q-assembly1_A  TM=5.743E-01  e=4.889E-02  Pseudomonas aeruginosa PAO1
  6z38-assembly1_A  TM=3.538E-01  e=5.038E-01  Pseudomonas putida
  8aa4-assembly1_B  TM=3.100E-01  e=1.527E-01  Bacteroides thetaiotaomicron VPI-5482
  8blw-assembly1_A  TM=2.557E-01  e=1.897E-01  Bacteroides thetaiotaomicron VPI-5482
  4ql0-assembly1_A  TM=1.880E-01  e=9.896E-02  Bordetella pertussis Tohama I

Foldseek 3Di:
DPDDDADPDPDQQQHDVVLDDDPVLFDLQLQLVVVLADDFDAADPVNPPLDRHADDKDKDKDKDKDKDKDWDDPDPFKIKMKMKIKIKIKIWIQPGPFWWLQSRRPLFIKMKMKIKIKMKMWMWGDPDPFKIKIKIKMKMKIKIWMDTPDPVSQVVQFDQRAGPVRDGDDDDQPAVAPPVRGAFKEAAADAPPDDAPAAQDDRHPDGIGDGFQQPRKIKMKMKIKMKMWMWGDDDQKTKIKMKIKMKMWMKTFDGDRAHQNKYFYQYAHVVDSNGNNGSSSCSRSVNTPDIDHDNHGAIWTKIWMKMKMKMWMFGCPDPVDTDIDMDMDIDTGDIDTVVLSDFDDDPVQFDPVLAFQAWAWDFQDDDPDPDDHDPVRIWTARPVPRDTHRNVRHRHGDPPRDHRHDRRD

pLDDT: mean 88.34, std 13.82, range [28.84, 98.75]